Protein AF-0000000074164627 (afdb_homodimer)

Nearest PDB structures (foldseek):
  2pv7-assembly1_A  TM=5.989E-01  e=2.389E-08  Haemophilus influenzae
  2pv7-assembly1_B  TM=5.843E-01  e=8.761E-08  Haemophilus influenzae
  6kj9-assembly2_F  TM=6.033E-01  e=9.316E-01  Escherichia coli K-12
  6kj9-assembly2_C  TM=5.696E-01  e=7.666E-01  Escherichia coli K-12
  3gd5-assembly1_B  TM=4.611E-01  e=3.891E+00  Gloeobacter violaceus PCC 7421

Secondary structure (DSSP, 8-state):
------EEEE--SHHHHHHHHHHHHTT--EEEE-TTS-HHHHHHHHHT-SEEEE-S-HHHHHHHIIIIITTS-TT-EEEE--SS---TT-EEEEESS---SS-PPPHHHHHTPPEEE--TTS-HHHHSTT----EEE--GGGHHHHHHHHHIIIIIHHHHHHHHHHHHHHHH---HHHHHHHHHHHHHHHHH-TT---HHHHTT-HHHHHHHHHHTTTSTTHHHHHHHHHHHSSGGG-/------EEEE--SHHHHHHHHHHHHTT--EEEE-TTS-HHHHHHHHHT-SEEEE-S-HHHHHHHIIIIITTS-TT-EEEE--SS---TT-EEEEESS---SS-PPPHHHHHTPPEEE--TTS-HHHHSTT----EEE--GGGHHHHHHHHHIIIIIHHHHHHHHHHHHHHHH---HHHHHHHHHHHHHHHHH-TT---HHHHTT-HHHHHHHHHHTTTSTTHHHHHHHHHHHS-GGG-

pLDDT: mean 92.74, std 10.43, range [26.62, 98.75]

Solvent-accessible surface area (backbone atoms only — not comparable to full-atom values): 26265 Å² total; per-residue (Å²): 124,84,73,78,73,27,38,34,35,35,29,76,43,35,62,29,48,45,48,52,51,51,34,54,76,69,68,52,61,68,45,78,43,41,91,91,50,58,66,68,56,49,52,59,54,54,75,70,36,40,33,36,39,50,36,58,59,75,90,46,47,59,61,47,39,62,73,69,49,64,86,41,71,95,69,57,46,37,34,30,49,52,57,60,67,83,49,87,91,42,45,45,46,14,58,51,62,83,56,54,48,78,76,72,76,54,69,67,56,57,51,51,34,27,29,41,30,49,56,88,90,54,54,63,64,71,74,46,63,89,60,85,41,54,73,45,74,43,58,68,91,45,25,37,42,54,35,32,42,50,44,48,46,45,46,50,38,44,51,43,44,40,50,37,48,50,49,38,29,74,76,57,66,44,51,61,83,53,47,48,53,31,53,51,48,52,54,50,41,37,73,76,32,69,81,50,51,39,65,48,58,63,70,48,36,59,68,61,50,50,47,25,51,61,50,27,66,92,43,88,55,32,57,33,51,48,34,48,48,65,60,54,42,61,55,80,79,108,124,84,75,77,73,27,37,33,36,35,31,77,44,34,62,28,49,46,49,53,50,51,34,55,75,68,69,53,62,66,46,76,44,40,90,90,51,57,68,68,55,49,53,60,54,54,76,67,35,42,32,36,39,50,37,58,59,76,91,46,47,57,61,48,38,63,73,69,48,63,86,43,70,93,68,57,46,39,32,31,50,54,56,60,68,82,48,87,90,41,44,44,47,13,58,50,61,83,55,53,48,77,76,72,76,53,70,70,58,58,50,50,34,27,30,41,29,50,56,88,89,54,53,63,65,72,75,46,63,89,61,84,41,53,72,44,74,41,57,67,89,46,24,37,44,53,35,32,43,50,44,49,46,44,47,50,40,44,53,42,44,39,49,36,48,50,48,38,28,74,76,56,66,46,52,62,83,54,48,47,54,32,53,52,48,52,53,51,43,37,74,75,32,68,78,49,51,37,66,47,57,62,68,48,35,60,71,60,50,47,47,25,50,61,49,27,66,92,43,90,54,33,58,33,51,48,36,47,49,66,60,52,41,61,53,80,79,107

Foldseek 3Di:
DPPQAEEEEEDDFQVSLQVVVLCVVLVHHYYYDYPVDDLVVVVVSLVPHQEYEHEYDPVCRQVCCVPRPVPDDPRHAYEYQDLQDDHPPHWYWHWLDDRPHNPYDDNVVQQATEIETADPVDDPCSNDNPRNHHYYYDHNVCSNVVVVVSCCVPVVVVVVVVVVQVCCCPPPVDHPVNCVVVVVVVVVQCVVPVPDDDDCLVVLNVVVLVVVLVVCVVPPCSVVSVVVCVVRSPVVVD/DPDQAEEEEEDDFQVSLQVVVLCVVLVHHYHYDYPVDDLVVVVVSLVPGQEYEHEYDPVCRQVCCVPRPVPDDPRYAYEYQDLQDDHPPHWYWHWLDDRPHNPYDDNVVVQATEIETADPVDDPCRNDNPRNHHYYYDHNVCSNVVVVVSCCVPVVVVVVVVVVQVCCCPPPVDHPVNCVVVVVVVVVQCVVPVPDDDDCLVVLNVVVLVVVLVVCVVPPCSVVSVVVCVVRSPVVVD

Organism: Francisella tularensis subsp. tularensis (strain SCHU S4 / Schu 4) (NCBI:txid177416)

Sequence (476 aa):
MQQVPRYVIVGNGNVAAHMCYYFECLKLDFRQWSRNESLDQLDKLLDNATHVLVLIKDSEIQNFVDRHLTNKSKRLIIIHFSGLLDIKNAYSAHPLQSFPDKNLYSLDEYKSIAFVTCDRSIAFSELLPKLPNANFCIDKSQKAYYHAMCVLANNVSTLIWQKFYTEMQNRFGINQGYLIPFLETTFKNIKHNHHALSGPIARGDNLTLQKDLDALIGDDFYDVFRAIVNQFSNKEKRMQQVPRYVIVGNGNVAAHMCYYFECLKLDFRQWSRNESLDQLDKLLDNATHVLVLIKDSEIQNFVDRHLTNKSKRLIIIHFSGLLDIKNAYSAHPLQSFPDKNLYSLDEYKSIAFVTCDRSIAFSELLPKLPNANFCIDKSQKAYYHAMCVLANNVSTLIWQKFYTEMQNRFGINQGYLIPFLETTFKNIKHNHHALSGPIARGDNLTLQKDLDALIGDDFYDVFRAIVNQFSNKEKR

InterPro domains:
  IPR008927 6-phosphogluconate dehydrogenase-like, C-terminal domain superfamily [SSF48179] (143-232)
  IPR018931 Domain of unknown function DUF2520 [PF10728] (125-229)
  IPR036291 NAD(P)-binding domain superfamily [SSF51735] (7-121)
  IPR037108 TM1727-like, C-terminal domain superfamily [G3DSA:1.10.1040.20] (140-235)

Radius of gyration: 26.73 Å; Cα contacts (8 Å, |Δi|>4): 739; chains: 2; bounding box: 44×88×57 Å

Structure (mmCIF, N/CA/C/O backbone):
data_AF-0000000074164627-model_v1
#
loop_
_entity.id
_entity.type
_entity.pdbx_description
1 polymer 'DUF2520 domain-containing protein'
#
loop_
_atom_site.group_PDB
_atom_site.id
_atom_site.type_symbol
_atom_site.label_atom_id
_atom_site.label_alt_id
_atom_site.label_comp_id
_atom_site.label_asym_id
_atom_site.label_entity_id
_atom_site.label_seq_id
_atom_site.pdbx_PDB_ins_code
_atom_site.Cartn_x
_atom_site.Cartn_y
_atom_site.Cartn_z
_atom_site.occupancy
_atom_site.B_iso_or_equiv
_atom_site.auth_seq_id
_atom_site.auth_comp_id
_atom_site.auth_asym_id
_atom_site.auth_atom_id
_atom_site.pdbx_PDB_model_num
ATOM 1 N N . MET A 1 1 ? -5.309 -47.406 1.139 1 38.19 1 MET A N 1
ATOM 2 C CA . MET A 1 1 ? -4.18 -46.688 1.719 1 38.19 1 MET A CA 1
ATOM 3 C C . MET A 1 1 ? -3.926 -45.375 0.974 1 38.19 1 MET A C 1
ATOM 5 O O . MET A 1 1 ? -3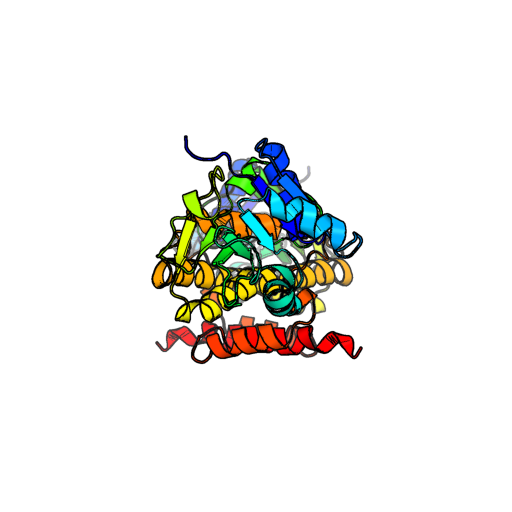.734 -45.375 -0.243 1 38.19 1 MET A O 1
ATOM 9 N N . GLN A 1 2 ? -4.434 -44.312 1.381 1 51.06 2 GLN A N 1
ATOM 10 C CA . GLN A 1 2 ? -4.309 -43.062 0.625 1 51.06 2 GLN A CA 1
ATOM 11 C C . GLN A 1 2 ? -2.85 -42.812 0.267 1 51.06 2 GLN A C 1
ATOM 13 O O . GLN A 1 2 ? -1.969 -42.875 1.126 1 51.06 2 GLN A O 1
ATOM 18 N N . GLN A 1 3 ? -2.436 -43.094 -0.941 1 64.44 3 GLN A N 1
ATOM 19 C CA . GLN A 1 3 ? -1.058 -43.031 -1.419 1 64.44 3 GLN A CA 1
ATOM 20 C C . GLN A 1 3 ? -0.383 -41.75 -0.961 1 64.44 3 GLN A C 1
ATOM 22 O O . GLN A 1 3 ? -1.007 -40.688 -0.948 1 64.44 3 GLN A O 1
ATOM 27 N N . VAL A 1 4 ? 0.666 -41.938 -0.202 1 81.75 4 VAL A N 1
ATOM 28 C CA . VAL A 1 4 ? 1.492 -40.812 0.244 1 81.75 4 VAL A CA 1
ATOM 29 C C . VAL A 1 4 ? 1.91 -39.969 -0.957 1 81.75 4 VAL A C 1
ATOM 31 O O . VAL A 1 4 ? 2.428 -40.5 -1.944 1 81.75 4 VAL A O 1
ATOM 34 N N . PRO A 1 5 ? 1.498 -38.719 -0.954 1 91.62 5 PRO A N 1
ATOM 35 C CA . PRO A 1 5 ? 1.891 -37.875 -2.08 1 91.62 5 PRO A CA 1
ATOM 36 C C . PRO A 1 5 ? 3.404 -37.75 -2.242 1 91.62 5 PRO A C 1
ATOM 38 O O . PRO A 1 5 ? 4.133 -37.688 -1.248 1 91.62 5 PRO A O 1
ATOM 41 N N . ARG A 1 6 ? 3.891 -37.906 -3.42 1 94.44 6 ARG A N 1
ATOM 42 C CA . ARG A 1 6 ? 5.281 -37.688 -3.799 1 94.44 6 ARG A CA 1
ATOM 43 C C . ARG A 1 6 ? 5.402 -36.531 -4.797 1 94.44 6 ARG A C 1
ATOM 45 O O . ARG A 1 6 ? 5.027 -36.688 -5.961 1 94.44 6 ARG A O 1
ATOM 52 N N . TYR A 1 7 ? 6.008 -35.438 -4.328 1 97.44 7 TYR A N 1
ATOM 53 C CA . TYR A 1 7 ? 6.035 -34.219 -5.117 1 97.44 7 TYR A CA 1
ATOM 54 C C . TYR A 1 7 ? 7.34 -34.094 -5.895 1 97.44 7 TYR A C 1
ATOM 56 O O . TYR A 1 7 ? 8.414 -34.438 -5.379 1 97.44 7 TYR A O 1
ATOM 64 N N . VAL A 1 8 ? 7.223 -33.688 -7.102 1 97.69 8 VAL A N 1
ATOM 65 C CA . VAL A 1 8 ? 8.367 -33.156 -7.848 1 97.69 8 VAL A CA 1
ATOM 66 C C . VAL A 1 8 ? 8.148 -31.688 -8.148 1 97.69 8 VAL A C 1
ATOM 68 O O . VAL A 1 8 ? 7.094 -31.297 -8.664 1 97.69 8 VAL A O 1
ATOM 71 N N . ILE A 1 9 ? 9.086 -30.875 -7.758 1 98.62 9 ILE A N 1
ATOM 72 C CA . ILE A 1 9 ? 9.039 -29.453 -8.039 1 98.62 9 ILE A CA 1
ATOM 73 C C . ILE A 1 9 ? 9.992 -29.125 -9.188 1 98.62 9 ILE A C 1
ATOM 75 O O . ILE A 1 9 ? 11.203 -29.344 -9.078 1 98.62 9 ILE A O 1
ATOM 79 N N . VAL A 1 10 ? 9.367 -28.656 -10.25 1 98.5 10 VAL A N 1
ATOM 80 C CA . VAL A 1 10 ? 10.148 -28.266 -11.422 1 98.5 10 VAL A CA 1
ATOM 81 C C . VAL A 1 10 ? 10.398 -26.75 -11.391 1 98.5 10 VAL A C 1
ATOM 83 O O . VAL A 1 10 ? 9.461 -25.953 -11.43 1 98.5 10 VAL A O 1
ATOM 86 N N . GLY A 1 11 ? 11.641 -26.344 -11.375 1 98.19 11 GLY A N 1
ATOM 87 C CA . GLY A 1 11 ? 12.008 -24.938 -11.352 1 98.19 11 GLY 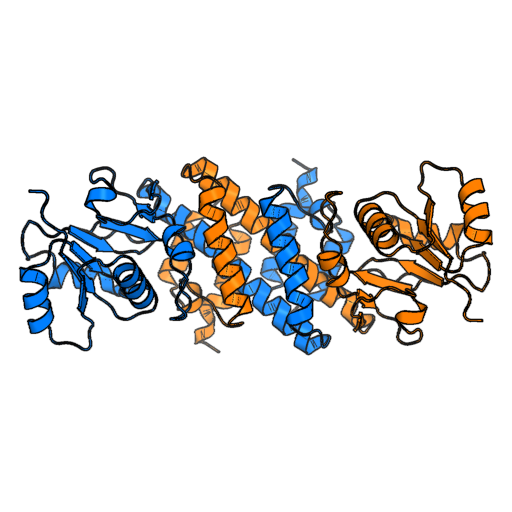A CA 1
ATOM 88 C C . GLY A 1 11 ? 12.93 -24.578 -10.195 1 98.19 11 GLY A C 1
ATOM 89 O O . GLY A 1 11 ? 12.945 -25.266 -9.172 1 98.19 11 GLY A O 1
ATOM 90 N N . ASN A 1 12 ? 13.68 -23.516 -10.312 1 97.38 12 ASN A N 1
ATOM 91 C CA . ASN A 1 12 ? 14.57 -23.031 -9.273 1 97.38 12 ASN A CA 1
ATOM 92 C C . ASN A 1 12 ? 14.445 -21.516 -9.086 1 97.38 12 ASN A C 1
ATOM 94 O O . ASN A 1 12 ? 15.375 -20.859 -8.594 1 97.38 12 ASN A O 1
ATOM 98 N N . GLY A 1 13 ? 13.352 -20.969 -9.547 1 96.25 13 GLY A N 1
ATOM 99 C CA . GLY A 1 13 ? 13.086 -19.547 -9.367 1 96.25 13 GLY A CA 1
ATOM 100 C C . GLY A 1 13 ? 12.602 -19.203 -7.969 1 96.25 13 GLY A C 1
ATOM 101 O O . GLY A 1 13 ? 12.703 -20.031 -7.051 1 96.25 13 GLY A O 1
ATOM 102 N N . ASN A 1 14 ? 12.117 -18.016 -7.828 1 96.12 14 ASN A N 1
ATOM 103 C CA . ASN A 1 14 ? 11.688 -17.531 -6.523 1 96.12 14 ASN A CA 1
ATOM 104 C C . ASN A 1 14 ? 10.562 -18.391 -5.945 1 96.12 14 ASN A C 1
ATOM 106 O O . ASN A 1 14 ? 10.648 -18.844 -4.801 1 96.12 14 ASN A O 1
ATOM 110 N N . VAL A 1 15 ? 9.562 -18.625 -6.773 1 97.81 15 VAL A N 1
ATOM 111 C CA . VAL A 1 15 ? 8.406 -19.375 -6.289 1 97.81 15 VAL A CA 1
ATOM 112 C C . VAL A 1 15 ? 8.844 -20.781 -5.895 1 97.81 15 VAL A C 1
ATOM 114 O O . VAL A 1 15 ? 8.43 -21.297 -4.852 1 97.81 15 VAL A O 1
ATOM 117 N N . ALA A 1 16 ? 9.641 -21.406 -6.727 1 98.44 16 ALA A N 1
ATOM 118 C CA . ALA A 1 16 ? 10.141 -22.75 -6.43 1 98.44 16 ALA A CA 1
ATOM 119 C C . ALA A 1 16 ? 10.906 -22.781 -5.113 1 98.44 16 ALA A C 1
ATOM 121 O O . ALA A 1 16 ? 10.742 -23.688 -4.305 1 98.44 16 ALA A O 1
ATOM 122 N N . ALA A 1 17 ? 11.742 -21.781 -4.883 1 98.38 17 ALA A N 1
ATOM 123 C CA . ALA A 1 17 ? 12.516 -21.688 -3.645 1 98.38 17 ALA A CA 1
ATOM 124 C C . ALA A 1 17 ? 11.594 -21.609 -2.43 1 98.38 17 ALA A C 1
ATOM 126 O O . ALA A 1 17 ? 11.812 -22.312 -1.438 1 98.38 17 ALA A O 1
ATOM 127 N N . HIS A 1 18 ? 10.609 -20.781 -2.531 1 98.5 18 HIS A N 1
ATOM 128 C CA . HIS A 1 18 ? 9.656 -20.625 -1.438 1 98.5 18 HIS A CA 1
ATOM 129 C C . HIS A 1 18 ? 8.875 -21.922 -1.199 1 98.5 18 HIS A C 1
ATOM 131 O O . HIS A 1 18 ? 8.664 -22.312 -0.051 1 98.5 18 HIS A O 1
ATOM 137 N N . MET A 1 19 ? 8.5 -22.562 -2.266 1 98.69 19 MET A N 1
ATOM 138 C CA . MET A 1 19 ? 7.707 -23.781 -2.121 1 98.69 19 MET A CA 1
ATOM 139 C C . MET A 1 19 ? 8.547 -24.906 -1.544 1 98.69 19 MET A C 1
ATOM 141 O O . MET A 1 19 ? 8.062 -25.688 -0.712 1 98.69 19 MET A O 1
ATOM 145 N N . CYS A 1 20 ? 9.758 -25.047 -2.008 1 98.69 20 CYS A N 1
ATOM 146 C CA . CYS A 1 20 ? 10.648 -26.047 -1.438 1 98.69 20 CYS A CA 1
ATOM 147 C C . CYS A 1 20 ? 10.789 -25.859 0.068 1 98.69 20 CYS A C 1
ATOM 149 O O . CYS A 1 20 ? 10.664 -26.812 0.833 1 98.69 20 CYS A O 1
ATOM 151 N N . TYR A 1 21 ? 11.031 -24.641 0.478 1 98.75 21 TYR A N 1
ATOM 152 C CA . TYR A 1 21 ? 11.211 -24.359 1.898 1 98.75 21 TYR A CA 1
ATOM 153 C C . TYR A 1 21 ? 9.922 -24.641 2.672 1 98.75 21 TYR A C 1
ATOM 155 O O . TYR A 1 21 ? 9.961 -25.203 3.768 1 98.75 21 TYR A O 1
ATOM 163 N N . TYR A 1 22 ? 8.82 -24.203 2.109 1 98.75 22 TYR A N 1
ATOM 164 C CA . TYR A 1 22 ? 7.527 -24.453 2.738 1 98.75 22 TYR A CA 1
ATOM 165 C C . TYR A 1 22 ? 7.297 -25.938 2.936 1 98.75 22 TYR A C 1
ATOM 167 O O . TYR A 1 22 ? 6.887 -26.375 4.016 1 98.75 22 TYR A O 1
ATOM 175 N N . PHE A 1 23 ? 7.609 -26.781 1.917 1 98.56 23 PHE A N 1
ATOM 176 C CA . PHE A 1 23 ? 7.441 -28.219 1.987 1 98.56 23 PHE A CA 1
ATOM 177 C C . PHE A 1 23 ? 8.375 -28.828 3.027 1 98.56 23 PHE A C 1
ATOM 179 O O . PHE A 1 23 ? 8 -29.75 3.748 1 98.56 23 PHE A O 1
ATOM 186 N N . GLU A 1 24 ? 9.586 -28.297 3.084 1 98.38 24 GLU A N 1
ATOM 187 C CA . GLU A 1 24 ? 10.516 -28.734 4.121 1 98.38 24 GLU A CA 1
ATOM 188 C C . GLU A 1 24 ? 9.945 -28.484 5.516 1 98.38 24 GLU A C 1
ATOM 190 O O . GLU A 1 24 ? 10 -29.375 6.375 1 98.38 24 GLU A O 1
ATOM 195 N N . CYS A 1 25 ? 9.414 -27.281 5.691 1 98.38 25 CYS A N 1
ATOM 196 C CA . CYS A 1 25 ? 8.836 -26.922 6.98 1 98.38 25 CYS A CA 1
ATOM 197 C C . CYS A 1 25 ? 7.691 -27.859 7.344 1 98.38 25 CYS A C 1
ATOM 199 O O . CYS A 1 25 ? 7.484 -28.172 8.516 1 98.38 25 CYS A O 1
ATOM 201 N N . LEU A 1 26 ? 6.965 -28.281 6.344 1 97.75 26 LEU A N 1
ATOM 202 C CA . LEU A 1 26 ? 5.812 -29.156 6.57 1 97.75 26 LEU A CA 1
ATOM 203 C C . LEU A 1 26 ? 6.234 -30.625 6.605 1 97.75 26 LEU A C 1
ATOM 205 O O . LEU A 1 26 ? 5.402 -31.5 6.805 1 97.75 26 LEU A O 1
ATOM 209 N N . LYS A 1 27 ? 7.473 -30.906 6.355 1 96.88 27 LYS A N 1
ATOM 210 C CA . LYS A 1 27 ? 8.031 -32.25 6.332 1 96.88 27 LYS A CA 1
ATOM 211 C C . LYS A 1 27 ? 7.359 -33.125 5.262 1 96.88 27 LYS A C 1
ATOM 213 O O . LYS A 1 27 ? 7.031 -34.281 5.508 1 96.88 27 LYS A O 1
ATOM 218 N N . LEU A 1 28 ? 7.121 -32.531 4.141 1 96.94 28 LEU A N 1
ATOM 219 C CA . LEU A 1 28 ? 6.582 -33.25 2.99 1 96.94 28 LEU A CA 1
ATOM 220 C C . LEU A 1 28 ? 7.707 -33.812 2.146 1 96.94 28 LEU A C 1
ATOM 222 O O . LEU A 1 28 ? 8.797 -33.25 2.059 1 96.94 28 LEU A O 1
ATOM 226 N N . ASP A 1 29 ? 7.426 -34.938 1.575 1 94.5 29 ASP A N 1
ATOM 227 C CA . ASP A 1 29 ? 8.383 -35.562 0.671 1 94.5 29 ASP A CA 1
ATOM 228 C C . ASP A 1 29 ? 8.344 -34.938 -0.711 1 94.5 29 ASP A C 1
ATOM 230 O O . ASP A 1 29 ? 7.289 -34.875 -1.354 1 94.5 29 ASP A O 1
ATOM 234 N N . PHE A 1 30 ? 9.477 -34.375 -1.123 1 97.81 30 PHE A N 1
ATOM 235 C CA . PHE A 1 30 ? 9.547 -33.781 -2.453 1 97.81 30 PHE A CA 1
ATOM 236 C C . PHE A 1 30 ? 10.977 -33.844 -2.994 1 97.81 30 PHE A C 1
ATOM 238 O O . PHE A 1 30 ? 11.93 -34 -2.232 1 97.81 30 PHE A O 1
ATOM 245 N N . ARG A 1 31 ? 11.031 -33.781 -4.305 1 97.94 31 ARG A N 1
ATOM 246 C CA . ARG A 1 31 ? 12.289 -33.594 -5.023 1 97.94 31 ARG A CA 1
ATOM 247 C C . ARG A 1 31 ? 12.211 -32.406 -5.98 1 97.94 31 ARG A C 1
ATOM 249 O O . ARG A 1 31 ? 11.148 -32.125 -6.531 1 97.94 31 ARG A O 1
ATOM 256 N N . GLN A 1 32 ? 13.328 -31.812 -6.129 1 98.25 32 GLN A N 1
ATOM 257 C CA . GLN A 1 32 ? 13.375 -30.672 -7.023 1 98.25 32 GLN A CA 1
ATOM 258 C C . GLN A 1 32 ? 14.188 -30.984 -8.273 1 98.25 32 GLN A C 1
ATOM 260 O O . GLN A 1 32 ? 15.211 -31.656 -8.195 1 98.25 32 GLN A O 1
ATOM 265 N N . TRP A 1 33 ? 13.688 -30.469 -9.406 1 98.12 33 TRP A N 1
ATOM 266 C CA . TRP A 1 33 ? 14.398 -30.531 -10.672 1 98.12 33 TRP A CA 1
ATOM 267 C C . TRP A 1 33 ? 14.422 -29.156 -11.336 1 98.12 33 TRP A C 1
ATOM 269 O O . TRP A 1 33 ? 13.445 -28.406 -11.266 1 98.12 33 TRP A O 1
ATOM 279 N N . SER A 1 34 ? 15.523 -28.797 -11.922 1 97.38 34 SER A N 1
ATOM 280 C CA . SER A 1 34 ? 15.617 -27.578 -12.727 1 97.38 34 SER A CA 1
ATOM 281 C C . SER A 1 34 ? 16.344 -27.844 -14.039 1 97.38 34 SER A C 1
ATOM 283 O O . SER A 1 34 ? 16.875 -28.922 -14.258 1 97.38 34 SER A O 1
ATOM 285 N N . ARG A 1 35 ? 16.344 -26.797 -14.852 1 93.19 35 ARG A N 1
ATOM 286 C CA . ARG A 1 35 ? 16.922 -26.922 -16.188 1 93.19 35 ARG A CA 1
ATOM 287 C C . ARG A 1 35 ? 18.422 -27.172 -16.125 1 93.19 35 ARG A C 1
ATOM 289 O O . ARG A 1 35 ? 19.031 -27.562 -17.125 1 93.19 35 ARG A O 1
ATOM 296 N N . ASN A 1 36 ? 18.953 -27 -14.93 1 93.69 36 ASN A N 1
ATOM 297 C CA . ASN A 1 36 ? 20.375 -27.25 -14.75 1 93.69 36 ASN A CA 1
ATOM 298 C C . ASN A 1 36 ? 20.656 -28.75 -14.594 1 93.69 36 ASN A C 1
ATOM 300 O O . ASN A 1 36 ? 21.812 -29.172 -14.609 1 93.69 36 ASN A O 1
ATOM 304 N N . GLU A 1 37 ? 19.688 -29.578 -14.477 1 94.5 37 GLU A N 1
ATOM 305 C CA . GLU A 1 37 ? 19.812 -31.031 -14.336 1 94.5 37 GLU A CA 1
ATOM 306 C C . GLU A 1 37 ? 19.406 -31.75 -15.617 1 94.5 37 GLU A C 1
ATOM 308 O O . GLU A 1 37 ? 18.75 -31.172 -16.469 1 94.5 37 GLU A O 1
ATOM 313 N N . SER A 1 38 ? 19.812 -33 -15.727 1 93.94 38 SER A N 1
ATOM 314 C CA . SER A 1 38 ? 19.547 -33.75 -16.953 1 93.94 38 SER A CA 1
ATOM 315 C C . SER A 1 38 ? 18.078 -34.156 -17.031 1 93.94 38 SER A C 1
ATOM 317 O O . SER A 1 38 ? 17.422 -34.344 -16 1 93.94 38 SER A O 1
ATOM 319 N N . LEU A 1 39 ? 17.688 -34.375 -18.234 1 94.06 39 LEU A N 1
ATOM 320 C CA . LEU A 1 39 ? 16.328 -34.844 -18.453 1 94.06 39 LEU A CA 1
ATOM 321 C C . LEU A 1 39 ? 16.156 -36.25 -17.969 1 94.06 39 LEU A C 1
ATOM 323 O O . LEU A 1 39 ? 15.062 -36.656 -17.547 1 94.06 39 LEU A O 1
ATOM 327 N N . ASP A 1 40 ? 17.219 -36.969 -18.016 1 94.69 40 ASP A N 1
ATOM 328 C CA . ASP A 1 40 ? 17.172 -38.344 -17.484 1 94.69 40 ASP A CA 1
ATOM 329 C C . ASP A 1 40 ? 16.812 -38.344 -16 1 94.69 40 ASP A C 1
ATOM 331 O O . ASP A 1 40 ? 16.047 -39.188 -15.539 1 94.69 40 ASP A O 1
ATOM 335 N N . GLN A 1 41 ? 17.328 -37.438 -15.352 1 95.81 41 GLN A N 1
ATOM 336 C CA . GLN A 1 41 ? 17.016 -37.281 -13.93 1 95.81 41 GLN A CA 1
ATOM 337 C C . GLN A 1 41 ? 15.547 -36.906 -13.727 1 95.81 41 GLN A C 1
ATOM 339 O O . GLN A 1 41 ? 14.906 -37.406 -12.789 1 95.81 41 GLN A O 1
ATOM 344 N N . LEU A 1 42 ? 15.102 -36.031 -14.562 1 95.62 42 LEU A N 1
ATOM 345 C CA . LEU A 1 42 ? 13.688 -35.656 -14.492 1 95.62 42 LEU A CA 1
ATOM 346 C C . LEU A 1 42 ? 12.805 -36.906 -14.656 1 95.62 42 LEU A C 1
ATOM 348 O O . LEU A 1 42 ? 11.875 -37.125 -13.875 1 95.62 42 LEU A O 1
ATOM 352 N N . ASP A 1 43 ? 13.125 -37.719 -15.641 1 93.25 43 ASP A N 1
ATOM 353 C CA . ASP A 1 43 ? 12.352 -38.938 -15.922 1 93.25 43 ASP A CA 1
ATOM 354 C C . ASP A 1 43 ? 12.328 -39.875 -14.719 1 93.25 43 ASP A C 1
ATOM 356 O O . ASP A 1 43 ? 11.281 -40.438 -14.375 1 93.25 43 ASP A O 1
ATOM 360 N N . LYS A 1 44 ? 13.445 -40.031 -14.141 1 93.69 44 LYS A N 1
ATOM 361 C CA . LYS A 1 44 ? 13.547 -40.875 -12.961 1 93.69 44 LYS A CA 1
ATOM 362 C C . LYS A 1 44 ? 12.672 -40.344 -11.828 1 93.69 44 LYS A C 1
ATOM 364 O O . LYS A 1 44 ? 12.016 -41.156 -11.141 1 93.69 44 LYS A O 1
ATOM 369 N N . LEU A 1 45 ? 12.688 -39.062 -11.625 1 94.38 45 LEU A N 1
ATOM 370 C CA . LEU A 1 45 ? 11.883 -38.469 -10.57 1 94.38 45 LEU A CA 1
ATOM 371 C C . LEU A 1 45 ? 10.398 -38.625 -10.852 1 94.38 45 LEU A C 1
ATOM 373 O O . LEU A 1 45 ? 9.609 -38.906 -9.945 1 94.38 45 LEU A O 1
ATOM 377 N N . LEU A 1 46 ? 10.039 -38.5 -12.086 1 93.5 46 LEU A N 1
ATOM 378 C CA . LEU A 1 46 ? 8.641 -38.531 -12.492 1 93.5 46 LEU A CA 1
ATOM 379 C C . LEU A 1 46 ? 8.078 -39.969 -12.359 1 93.5 46 LEU A C 1
ATOM 381 O O . LEU A 1 46 ? 6.879 -40.125 -12.125 1 93.5 46 LEU A O 1
ATOM 385 N N . ASP A 1 47 ? 8.898 -40.969 -12.453 1 89.88 47 ASP A N 1
ATOM 386 C CA . ASP A 1 47 ? 8.477 -42.344 -12.383 1 89.88 47 ASP A CA 1
ATOM 387 C C . ASP A 1 47 ? 7.848 -42.656 -11.023 1 89.88 47 ASP A C 1
ATOM 389 O O . ASP A 1 47 ? 6.973 -43.531 -10.93 1 89.88 47 ASP A O 1
ATOM 393 N N . ASN A 1 48 ? 8.203 -41.969 -10.047 1 88.06 48 ASN A N 1
ATOM 394 C CA . ASN A 1 48 ? 7.727 -42.25 -8.695 1 88.06 48 ASN A CA 1
ATOM 395 C C . ASN A 1 48 ? 6.855 -41.125 -8.156 1 88.06 48 ASN A C 1
ATOM 397 O O . ASN A 1 48 ? 6.438 -41.156 -7 1 88.06 48 ASN A O 1
ATOM 401 N N . ALA A 1 49 ? 6.598 -40.188 -9.016 1 93.38 49 ALA A N 1
ATOM 402 C CA . ALA A 1 49 ? 5.895 -39 -8.547 1 93.38 49 ALA A CA 1
ATOM 403 C C . ALA A 1 49 ? 4.383 -39.156 -8.68 1 93.38 49 ALA A C 1
ATOM 405 O O . ALA A 1 49 ? 3.906 -39.875 -9.562 1 93.38 49 ALA A O 1
ATOM 406 N N . THR A 1 50 ? 3.66 -38.594 -7.746 1 94.06 50 THR A N 1
ATOM 407 C CA . THR A 1 50 ? 2.209 -38.469 -7.855 1 94.06 50 THR A CA 1
ATOM 408 C C . THR A 1 50 ? 1.797 -37.062 -8.281 1 94.06 50 THR A C 1
ATOM 410 O O . THR A 1 50 ? 0.772 -36.906 -8.938 1 94.06 50 THR A O 1
ATOM 413 N N . HIS A 1 51 ? 2.561 -36.094 -7.891 1 96.56 51 HIS A N 1
ATOM 414 C CA . HIS A 1 51 ? 2.285 -34.688 -8.148 1 96.56 51 HIS A CA 1
ATOM 415 C C . HIS A 1 51 ? 3.518 -34 -8.695 1 96.56 51 HIS A C 1
ATOM 417 O O . HIS A 1 51 ? 4.633 -34.219 -8.227 1 96.56 51 HIS A O 1
ATOM 423 N N . VAL A 1 52 ? 3.303 -33.156 -9.695 1 97.38 52 VAL A N 1
ATOM 424 C CA . VAL A 1 52 ? 4.379 -32.344 -10.242 1 97.38 52 VAL A CA 1
ATOM 425 C C . VAL A 1 52 ? 3.969 -30.875 -10.211 1 97.38 52 VAL A C 1
ATOM 427 O O . VAL A 1 52 ? 2.928 -30.5 -10.758 1 97.38 52 VAL A O 1
ATOM 430 N N . LEU A 1 53 ? 4.738 -30.047 -9.516 1 98.56 53 LEU A N 1
ATOM 431 C CA . LEU A 1 53 ? 4.574 -28.594 -9.539 1 98.56 53 LEU A CA 1
ATOM 432 C C . LEU A 1 53 ? 5.508 -27.969 -10.57 1 98.56 53 LEU A C 1
ATOM 434 O O . LEU A 1 53 ? 6.73 -28.031 -10.43 1 98.56 53 LEU A O 1
ATOM 438 N N . VAL A 1 54 ? 4.918 -27.406 -11.578 1 98.44 54 VAL A N 1
ATOM 439 C CA . VAL A 1 54 ? 5.699 -26.734 -12.617 1 98.44 54 VAL A CA 1
ATOM 440 C C . VAL A 1 54 ? 5.82 -25.25 -12.289 1 98.44 54 VAL A C 1
ATOM 442 O O . VAL A 1 54 ? 4.922 -24.469 -12.602 1 98.44 54 VAL A O 1
ATOM 445 N N . LEU A 1 55 ? 6.926 -24.906 -11.688 1 98.31 55 LEU A N 1
ATOM 446 C CA . LEU A 1 55 ? 7.145 -23.562 -11.164 1 98.31 55 LEU A CA 1
ATOM 447 C C . LEU A 1 55 ? 8.273 -22.875 -11.914 1 98.31 55 LEU A C 1
ATOM 449 O O . LEU A 1 55 ? 9.266 -22.469 -11.312 1 98.31 55 LEU A O 1
ATOM 453 N N . ILE A 1 56 ? 8.094 -22.766 -13.227 1 97.25 56 ILE A N 1
ATOM 454 C CA . ILE A 1 56 ? 9.023 -22.078 -14.109 1 97.25 56 ILE A CA 1
ATOM 455 C C . ILE A 1 56 ? 8.359 -20.844 -14.711 1 97.25 56 ILE A C 1
ATOM 457 O O . ILE A 1 56 ? 7.254 -20.469 -14.32 1 97.25 56 ILE A O 1
ATOM 461 N N . LYS A 1 57 ? 9.055 -20.188 -15.594 1 93.25 57 LYS A N 1
ATOM 462 C CA . LYS A 1 57 ? 8.5 -19 -16.219 1 93.25 57 LYS A CA 1
ATOM 463 C C . LYS A 1 57 ? 7.176 -19.312 -16.922 1 93.25 57 LYS A C 1
ATOM 465 O O . LYS A 1 57 ? 7.051 -20.344 -17.594 1 93.25 57 LYS A O 1
ATOM 470 N N . ASP A 1 58 ? 6.289 -18.422 -16.781 1 93.31 58 ASP A N 1
ATOM 471 C CA . ASP A 1 58 ? 4.953 -18.609 -17.344 1 93.31 58 ASP A CA 1
ATOM 472 C C . ASP A 1 58 ? 5.02 -18.953 -18.828 1 93.31 58 ASP A C 1
ATOM 474 O O . ASP A 1 58 ? 4.289 -19.828 -19.297 1 93.31 58 ASP A O 1
ATOM 478 N N . SER A 1 59 ? 5.918 -18.312 -19.562 1 91.75 59 SER A N 1
ATOM 479 C CA . SER A 1 59 ? 6.004 -18.484 -21 1 91.75 59 SER A CA 1
ATOM 480 C C . SER A 1 59 ? 6.492 -19.891 -21.359 1 91.75 59 SER A C 1
ATOM 482 O O . SER A 1 59 ? 6.355 -20.328 -22.5 1 91.75 59 SER A O 1
ATOM 484 N N . GLU A 1 60 ? 7.008 -20.609 -20.375 1 95.06 60 GLU A N 1
ATOM 485 C CA . GLU A 1 60 ? 7.625 -21.906 -20.656 1 95.06 60 GLU A CA 1
ATOM 486 C C . GLU A 1 60 ? 6.75 -23.062 -20.172 1 95.06 60 GLU A C 1
ATOM 488 O O . GLU A 1 60 ? 7.004 -24.219 -20.5 1 95.06 60 GLU A O 1
ATOM 493 N N . ILE A 1 61 ? 5.715 -22.828 -19.453 1 97 61 ILE A N 1
ATOM 494 C CA . ILE A 1 61 ? 4.949 -23.859 -18.766 1 97 61 ILE A CA 1
ATOM 495 C C . ILE A 1 61 ? 4.273 -24.781 -19.781 1 97 61 ILE A C 1
ATOM 497 O O . ILE A 1 61 ? 4.414 -26 -19.703 1 97 61 ILE A O 1
ATOM 501 N N . GLN A 1 62 ? 3.564 -24.188 -20.781 1 96.38 62 GLN A N 1
ATOM 502 C CA . GLN A 1 62 ? 2.832 -25 -21.734 1 96.38 62 GLN A CA 1
ATOM 503 C C . GLN A 1 62 ? 3.775 -25.938 -22.5 1 96.38 62 GLN A C 1
ATOM 505 O O . GLN A 1 62 ? 3.52 -27.141 -22.594 1 96.38 62 GLN A O 1
ATOM 510 N N . ASN A 1 63 ? 4.82 -25.375 -22.984 1 96.5 63 ASN A N 1
ATOM 511 C CA . ASN A 1 63 ? 5.789 -26.156 -23.734 1 96.5 63 ASN A CA 1
ATOM 512 C C . ASN A 1 63 ? 6.379 -27.281 -22.875 1 96.5 63 ASN A C 1
ATOM 514 O O . ASN A 1 63 ? 6.523 -28.406 -23.344 1 96.5 63 ASN A O 1
ATOM 518 N N . PHE A 1 64 ? 6.719 -26.969 -21.656 1 96.94 64 PHE A N 1
ATOM 519 C CA . PHE A 1 64 ? 7.312 -27.953 -20.766 1 96.94 64 PHE A CA 1
ATOM 520 C C . PHE A 1 64 ? 6.34 -29.094 -20.484 1 96.94 64 PHE A C 1
ATOM 522 O O . PHE A 1 64 ? 6.711 -30.266 -20.562 1 96.94 64 PHE A O 1
ATOM 529 N N . VAL A 1 65 ? 5.117 -28.766 -20.203 1 96.38 65 VAL A N 1
ATOM 530 C CA . VAL A 1 65 ? 4.094 -29.766 -19.906 1 96.38 65 VAL A CA 1
ATOM 531 C C . VAL A 1 65 ? 3.873 -30.656 -21.141 1 96.38 65 VAL A C 1
ATOM 533 O O . VAL A 1 65 ? 3.863 -31.891 -21.016 1 96.38 65 VAL A O 1
ATOM 536 N N . ASP A 1 66 ? 3.756 -30.078 -22.297 1 95 66 ASP A N 1
ATOM 537 C CA . ASP A 1 66 ? 3.502 -30.812 -23.531 1 95 66 ASP A CA 1
ATOM 538 C C . ASP A 1 66 ? 4.648 -31.766 -23.844 1 95 66 ASP A C 1
ATOM 540 O O . ASP A 1 66 ? 4.418 -32.906 -24.234 1 95 66 ASP A O 1
ATOM 544 N N . ARG A 1 67 ? 5.789 -31.375 -23.578 1 94.06 67 ARG A N 1
ATOM 545 C CA . ARG A 1 67 ? 6.969 -32.125 -24.031 1 94.06 67 ARG A CA 1
ATOM 546 C C . ARG A 1 67 ? 7.355 -33.188 -23.016 1 94.06 67 ARG A C 1
ATOM 548 O O . ARG A 1 67 ? 7.801 -34.281 -23.391 1 94.06 67 ARG A O 1
ATOM 555 N N . HIS A 1 68 ? 7.121 -32.844 -21.734 1 94.06 68 HIS A N 1
ATOM 556 C CA . HIS A 1 68 ? 7.805 -33.719 -20.766 1 94.06 68 HIS A CA 1
ATOM 557 C C . HIS A 1 68 ? 6.809 -34.406 -19.844 1 94.06 68 HIS A C 1
ATOM 559 O O . HIS A 1 68 ? 7.152 -35.375 -19.172 1 94.06 68 HIS A O 1
ATOM 565 N N . LEU A 1 69 ? 5.586 -33.906 -19.812 1 93.62 69 LEU A N 1
ATOM 566 C CA . LEU A 1 69 ? 4.727 -34.438 -18.75 1 93.62 69 LEU A CA 1
ATOM 567 C C . LEU A 1 69 ? 3.494 -35.125 -19.344 1 93.62 69 LEU A C 1
ATOM 569 O O . LEU A 1 69 ? 2.916 -36 -18.719 1 93.62 69 LEU A O 1
ATOM 573 N N . THR A 1 70 ? 2.951 -34.656 -20.453 1 84.62 70 THR A N 1
ATOM 574 C CA . THR A 1 70 ? 1.688 -35.156 -21 1 84.62 70 THR A CA 1
ATOM 575 C C . THR A 1 70 ? 1.775 -36.625 -21.359 1 84.62 70 THR A C 1
ATOM 577 O O . THR A 1 70 ? 0.815 -37.375 -21.156 1 84.62 70 THR A O 1
ATOM 580 N N . ASN A 1 71 ? 2.857 -37.094 -21.906 1 77.5 71 ASN A N 1
ATOM 581 C CA . ASN A 1 71 ? 2.939 -38.5 -22.344 1 77.5 71 ASN A CA 1
ATOM 582 C C . ASN A 1 71 ? 3.318 -39.406 -21.203 1 77.5 71 ASN A C 1
ATOM 584 O O . ASN A 1 71 ? 3.482 -40.625 -21.391 1 77.5 71 ASN A O 1
ATOM 588 N N . LYS A 1 72 ? 3.434 -38.781 -20.188 1 72.06 72 LYS A N 1
ATOM 589 C CA . LYS A 1 72 ? 3.814 -39.625 -19.062 1 72.06 72 LYS A CA 1
ATOM 590 C C . LYS A 1 72 ? 2.59 -40.281 -18.422 1 72.06 72 LYS A C 1
ATOM 592 O O . LYS A 1 72 ? 1.457 -40.031 -18.844 1 72.06 72 LYS A O 1
ATOM 597 N N . SER A 1 73 ? 2.803 -40.938 -17.219 1 60.47 73 SER A N 1
ATOM 598 C CA . SER A 1 73 ? 1.848 -41.812 -16.578 1 60.47 73 SER A CA 1
ATOM 599 C C . SER A 1 73 ? 0.503 -41.125 -16.359 1 60.47 73 SER A C 1
ATOM 601 O O . SER A 1 73 ? 0.45 -39.906 -16.125 1 60.47 73 SER A O 1
ATOM 603 N N . LYS A 1 74 ? -0.517 -41.781 -16.766 1 63.06 74 LYS A N 1
ATOM 604 C CA . LYS A 1 74 ? -1.928 -41.406 -16.703 1 63.06 74 LYS A CA 1
ATOM 605 C C . LYS A 1 74 ? -2.324 -40.969 -15.305 1 63.06 74 LYS A C 1
ATOM 607 O O . LYS A 1 74 ? -3.424 -40.438 -15.102 1 63.06 74 LYS A O 1
ATOM 612 N N . ARG A 1 75 ? -1.314 -40.875 -14.414 1 81.25 75 ARG A N 1
ATOM 613 C CA . ARG A 1 75 ? -1.785 -40.688 -13.039 1 81.25 75 ARG A CA 1
ATOM 614 C C . ARG A 1 75 ? -1.161 -39.438 -12.414 1 81.25 75 ARG A C 1
ATOM 616 O O . ARG A 1 75 ? -1.479 -39.094 -11.281 1 81.25 75 ARG A O 1
ATOM 623 N N . LEU A 1 76 ? -0.417 -38.719 -13.234 1 91.06 76 LEU A N 1
ATOM 624 C CA . LEU A 1 76 ? 0.291 -37.594 -12.648 1 91.06 76 LEU A CA 1
ATOM 625 C C . LEU A 1 76 ? -0.619 -36.375 -12.555 1 91.06 76 LEU A C 1
ATOM 627 O O . LEU A 1 76 ? -1.33 -36.062 -13.508 1 91.06 76 LEU A O 1
ATOM 631 N N . ILE A 1 77 ? -0.75 -35.844 -11.398 1 95.19 77 ILE A N 1
ATOM 632 C CA . ILE A 1 77 ? -1.409 -34.531 -11.242 1 95.19 77 ILE A CA 1
ATOM 633 C C . ILE A 1 77 ? -0.405 -33.406 -11.477 1 95.19 77 ILE A C 1
ATOM 635 O O . ILE A 1 77 ? 0.545 -33.25 -10.703 1 95.19 77 ILE A O 1
ATOM 639 N N . ILE A 1 78 ? -0.582 -32.719 -12.586 1 97.06 78 ILE A N 1
ATOM 640 C CA . ILE A 1 78 ? 0.313 -31.625 -12.977 1 97.06 78 ILE A CA 1
ATOM 641 C C . ILE A 1 78 ? -0.291 -30.297 -12.562 1 97.06 78 ILE A C 1
ATOM 643 O O . ILE A 1 78 ? -1.436 -29.984 -12.906 1 97.06 78 ILE A O 1
ATOM 647 N N . ILE A 1 79 ? 0.517 -29.484 -11.758 1 98.06 79 ILE A N 1
ATOM 648 C CA . ILE A 1 79 ? 0.012 -28.234 -11.211 1 98.06 79 ILE A CA 1
ATOM 649 C C . ILE A 1 79 ? 0.965 -27.094 -11.562 1 98.06 79 ILE A C 1
ATOM 651 O O . ILE A 1 79 ? 2.186 -27.25 -11.508 1 98.06 79 ILE A O 1
ATOM 655 N N . HIS A 1 80 ? 0.461 -25.984 -12 1 98.25 80 HIS A N 1
ATOM 656 C CA . HIS A 1 80 ? 1.239 -24.766 -12.109 1 98.25 80 HIS A CA 1
ATOM 657 C C . HIS A 1 80 ? 0.651 -23.656 -11.227 1 98.25 80 HIS A C 1
ATOM 659 O O . HIS A 1 80 ? -0.5 -23.75 -10.797 1 98.25 80 HIS A O 1
ATOM 665 N N . PHE A 1 81 ? 1.453 -22.625 -10.953 1 98.19 81 PHE A N 1
ATOM 666 C CA . PHE A 1 81 ? 1.053 -21.609 -9.977 1 98.19 81 PHE A CA 1
ATOM 667 C C . PHE A 1 81 ? 0.81 -20.266 -10.664 1 98.19 81 PHE A C 1
ATOM 669 O O . PHE A 1 81 ? 0.707 -19.234 -10 1 98.19 81 PHE A O 1
ATOM 676 N N . SER A 1 82 ? 0.691 -20.281 -12.031 1 96.25 82 SER A N 1
ATOM 677 C CA . SER A 1 82 ? 0.384 -19.047 -12.727 1 96.25 82 SER A CA 1
ATOM 678 C C . SER A 1 82 ? -1.025 -18.562 -12.398 1 96.25 82 SER A C 1
ATOM 680 O O . SER A 1 82 ? -1.977 -19.344 -12.422 1 96.25 82 SER A O 1
ATOM 682 N N . GLY A 1 83 ? -1.128 -17.328 -12.117 1 94.81 83 GLY A N 1
ATOM 683 C CA . GLY A 1 83 ? -2.424 -16.75 -11.812 1 94.81 83 GLY A CA 1
ATOM 684 C C . GLY A 1 83 ? -3.221 -16.375 -13.047 1 94.81 83 GLY A C 1
ATOM 685 O O . GLY A 1 83 ? -4.422 -16.109 -12.961 1 94.81 83 GLY A O 1
ATOM 686 N N . LEU A 1 84 ? -2.666 -16.484 -14.188 1 94.75 84 LEU A N 1
ATOM 687 C CA . LEU A 1 84 ? -3.295 -15.969 -15.398 1 94.75 84 LEU A CA 1
ATOM 688 C C . LEU A 1 84 ? -3.514 -17.078 -16.422 1 94.75 84 LEU A C 1
ATOM 690 O O . LEU A 1 84 ? -4.574 -17.156 -17.047 1 94.75 84 LEU A O 1
ATOM 694 N N . LEU A 1 85 ? -2.586 -18.047 -16.531 1 93.62 85 LEU A N 1
ATOM 695 C CA . LEU A 1 85 ? -2.541 -19 -17.625 1 93.62 85 LEU A CA 1
ATOM 696 C C . LEU A 1 85 ? -3.541 -20.125 -17.422 1 93.62 85 LEU A C 1
ATOM 698 O O . LEU A 1 85 ? -3.83 -20.5 -16.281 1 93.62 85 LEU A O 1
ATOM 702 N N . ASP A 1 86 ? -4.043 -20.484 -18.469 1 93.69 86 ASP A N 1
ATOM 703 C CA . ASP A 1 86 ? -4.75 -21.75 -18.578 1 93.69 86 ASP A CA 1
ATOM 704 C C . ASP A 1 86 ? -3.939 -22.766 -19.391 1 93.69 86 ASP A C 1
ATOM 706 O O . ASP A 1 86 ? -3.814 -22.641 -20.609 1 93.69 86 ASP A O 1
ATOM 710 N N . ILE A 1 87 ? -3.445 -23.766 -18.703 1 94.56 87 ILE A N 1
ATOM 711 C CA . ILE A 1 87 ? -2.541 -24.734 -19.312 1 94.56 87 ILE A CA 1
ATOM 712 C C . ILE A 1 87 ? -3.273 -26.047 -19.547 1 94.56 87 ILE A C 1
ATOM 714 O O . ILE A 1 87 ? -3.885 -26.594 -18.625 1 94.56 87 ILE A O 1
ATOM 718 N N . LYS A 1 88 ? -3.219 -26.5 -20.844 1 92.81 88 LYS A N 1
ATOM 719 C CA . LYS A 1 88 ? -3.809 -27.797 -21.141 1 92.81 88 LYS A CA 1
ATOM 720 C C . LYS A 1 88 ? -3.104 -28.922 -20.391 1 92.81 88 LYS A C 1
ATOM 722 O O . LYS A 1 88 ? -1.874 -28.938 -20.297 1 92.81 88 LYS A O 1
ATOM 727 N N . ASN A 1 89 ? -3.871 -29.812 -19.75 1 92.69 89 ASN A N 1
ATOM 728 C CA . ASN A 1 89 ? -3.389 -31 -19.062 1 92.69 89 ASN A CA 1
ATOM 729 C C . ASN A 1 89 ? -2.705 -30.641 -17.75 1 92.69 89 ASN A C 1
ATOM 731 O O . ASN A 1 89 ? -1.871 -31.406 -17.25 1 92.69 89 ASN A O 1
ATOM 735 N N . ALA A 1 90 ? -2.918 -29.516 -17.25 1 96.19 90 ALA A N 1
ATOM 736 C CA . ALA A 1 90 ? -2.396 -29.109 -15.945 1 96.19 90 ALA A CA 1
ATOM 737 C C . ALA A 1 90 ? -3.43 -28.312 -15.156 1 96.19 90 ALA A C 1
ATOM 739 O O . ALA A 1 90 ? -4.25 -27.594 -15.75 1 96.19 90 ALA A O 1
ATOM 740 N N . TYR A 1 91 ? -3.393 -28.422 -13.859 1 97.06 91 TYR A N 1
ATOM 741 C CA . TYR A 1 91 ? -4.262 -27.641 -12.977 1 97.06 91 TYR A CA 1
ATOM 742 C C . TYR A 1 91 ? -3.559 -26.391 -12.469 1 97.06 91 TYR A C 1
ATOM 744 O O . TYR A 1 91 ? -2.334 -26.375 -12.328 1 97.06 91 TYR A O 1
ATOM 752 N N . SER A 1 92 ? -4.348 -25.391 -12.273 1 97.75 92 SER A N 1
ATOM 753 C CA . SER A 1 92 ? -3.83 -24.141 -11.719 1 97.75 92 SER A CA 1
ATOM 754 C C . SER A 1 92 ? -4.102 -24.047 -10.227 1 97.75 92 SER A C 1
ATOM 756 O O . SER A 1 92 ? -5.199 -24.375 -9.766 1 97.75 92 SER A O 1
ATOM 758 N N . ALA A 1 93 ? -3.105 -23.672 -9.43 1 98.38 93 ALA A N 1
ATOM 759 C CA . ALA A 1 93 ? -3.229 -23.344 -8.008 1 98.38 93 ALA A CA 1
ATOM 760 C C . ALA A 1 93 ? -2.35 -22.156 -7.645 1 98.38 93 ALA A C 1
ATOM 762 O O . ALA A 1 93 ? -1.26 -22.312 -7.094 1 98.38 93 ALA A O 1
ATOM 763 N N . HIS A 1 94 ? -2.869 -21 -7.828 1 98.5 94 HIS A N 1
ATOM 764 C CA . HIS A 1 94 ? -2.096 -19.781 -7.641 1 98.5 94 HIS A CA 1
ATOM 765 C C . HIS A 1 94 ? -2.027 -19.391 -6.168 1 98.5 94 HIS A C 1
ATOM 767 O O . HIS A 1 94 ? -3.055 -19.094 -5.551 1 98.5 94 HIS A O 1
ATOM 773 N N . PRO A 1 95 ? -0.812 -19.375 -5.609 1 98.5 95 PRO A N 1
ATOM 774 C CA . PRO A 1 95 ? -0.708 -18.781 -4.281 1 98.5 95 PRO A CA 1
ATOM 775 C C . PRO A 1 95 ? -0.905 -17.266 -4.305 1 98.5 95 PRO A C 1
ATOM 777 O O . PRO A 1 95 ? -0.184 -16.547 -5.012 1 98.5 95 PRO A O 1
ATOM 780 N N . LEU A 1 96 ? -1.89 -16.781 -3.57 1 98.12 96 LEU A N 1
ATOM 781 C CA . LEU A 1 96 ? -2.16 -15.344 -3.488 1 98.12 96 LEU A CA 1
ATOM 782 C C . LEU A 1 96 ? -1.101 -14.641 -2.648 1 98.12 96 LEU A C 1
ATOM 784 O O . LEU A 1 96 ? -1.363 -14.25 -1.508 1 98.12 96 LEU A O 1
ATOM 788 N N . GLN A 1 97 ? 0.033 -14.5 -3.27 1 96.94 97 GLN A N 1
ATOM 789 C CA . GLN A 1 97 ? 1.195 -13.953 -2.582 1 96.94 97 GLN A CA 1
ATOM 790 C C . GLN A 1 97 ? 2.242 -13.461 -3.578 1 96.94 97 GLN A C 1
ATOM 792 O O . GLN A 1 97 ? 2.234 -13.859 -4.742 1 96.94 97 GLN A O 1
ATOM 797 N N . SER A 1 98 ? 3.014 -12.539 -3.117 1 93 98 SER A N 1
ATOM 798 C CA . SER A 1 98 ? 4.145 -12.062 -3.904 1 93 98 SER A CA 1
ATOM 799 C C . SER A 1 98 ? 5.445 -12.719 -3.457 1 93 98 SER A C 1
ATOM 801 O O . SER A 1 98 ? 5.668 -12.914 -2.262 1 93 98 SER A O 1
ATOM 803 N N . PHE A 1 99 ? 6.281 -13.125 -4.445 1 95.69 99 PHE A N 1
ATOM 804 C CA . PHE A 1 99 ? 7.602 -13.695 -4.199 1 95.69 99 PHE A CA 1
ATOM 805 C C . PHE A 1 99 ? 8.672 -12.93 -4.973 1 95.69 99 PHE A C 1
ATOM 807 O O . PHE A 1 99 ? 9.188 -13.43 -5.98 1 95.69 99 PHE A O 1
ATOM 814 N N . PRO A 1 100 ? 9.07 -11.789 -4.465 1 93.5 100 PRO A N 1
ATOM 815 C CA . PRO A 1 100 ? 9.953 -10.922 -5.242 1 93.5 100 PRO A CA 1
ATOM 816 C C . PRO A 1 100 ? 11.398 -11.422 -5.262 1 93.5 100 PRO A C 1
ATOM 818 O O . PRO A 1 100 ? 12.188 -11.008 -6.113 1 93.5 100 PRO A O 1
ATOM 821 N N . ASP A 1 101 ? 11.75 -12.242 -4.328 1 93.75 101 ASP A N 1
ATOM 822 C CA . ASP A 1 101 ? 13.102 -12.781 -4.211 1 93.75 101 ASP A CA 1
ATOM 823 C C . ASP A 1 101 ? 13.109 -14.078 -3.406 1 93.75 101 ASP A C 1
ATOM 825 O O . ASP A 1 101 ? 12.062 -14.688 -3.199 1 93.75 101 ASP A O 1
ATOM 829 N N . LYS A 1 102 ? 14.305 -14.492 -3.064 1 95 102 LYS A N 1
ATOM 830 C CA . LYS A 1 102 ? 14.43 -15.781 -2.385 1 95 102 LYS A CA 1
ATOM 831 C C . LYS A 1 102 ? 14.555 -15.594 -0.875 1 95 102 LYS A C 1
ATOM 833 O O . LYS A 1 102 ? 15.062 -16.469 -0.175 1 95 102 LYS A O 1
ATOM 838 N N . ASN A 1 103 ? 14.148 -14.367 -0.403 1 94.12 103 ASN A N 1
ATOM 839 C CA . ASN A 1 103 ? 14.008 -14.203 1.041 1 94.12 103 ASN A CA 1
ATOM 840 C C . ASN A 1 103 ? 12.773 -14.93 1.569 1 94.12 103 ASN A C 1
ATOM 842 O O . ASN A 1 103 ? 11.648 -14.484 1.352 1 94.12 103 ASN A O 1
ATOM 846 N N . LEU A 1 104 ? 13.07 -15.961 2.285 1 96.94 104 LEU A N 1
ATOM 847 C CA . LEU A 1 104 ? 12.031 -16.922 2.656 1 96.94 104 LEU A CA 1
ATOM 848 C C . LEU A 1 104 ? 11.125 -16.344 3.738 1 96.94 104 LEU A C 1
ATOM 850 O O . LEU A 1 104 ? 11.484 -15.375 4.402 1 96.94 104 LEU A O 1
ATOM 854 N N . TYR A 1 105 ? 9.938 -16.891 3.838 1 97.19 105 TYR A N 1
ATOM 855 C CA . TYR A 1 105 ? 8.938 -16.453 4.805 1 97.19 105 TYR A CA 1
ATOM 856 C C . TYR A 1 105 ? 8.875 -17.406 5.992 1 97.19 105 TYR A C 1
ATOM 858 O O . TYR A 1 105 ? 9.461 -18.5 5.957 1 97.19 105 TYR A O 1
ATOM 866 N N . SER A 1 106 ? 8.227 -16.984 7.047 1 97.38 106 SER A N 1
ATOM 867 C CA . SER A 1 106 ? 7.973 -17.875 8.18 1 97.38 106 SER A CA 1
ATOM 868 C C . SER A 1 106 ? 6.902 -18.906 7.844 1 97.38 106 SER A C 1
ATOM 870 O O . SER A 1 106 ? 6.105 -18.703 6.922 1 97.38 106 SER A O 1
ATOM 872 N N . LEU A 1 107 ? 6.883 -19.969 8.555 1 98.25 107 LEU A N 1
ATOM 873 C CA . LEU A 1 107 ? 5.879 -21.016 8.359 1 98.25 107 LEU A CA 1
ATOM 874 C C . LEU A 1 107 ? 4.469 -20.438 8.484 1 98.25 107 LEU A C 1
ATOM 876 O O . LEU A 1 107 ? 3.59 -20.781 7.691 1 98.25 107 LEU A O 1
ATOM 880 N N . ASP A 1 108 ? 4.301 -19.578 9.461 1 97.44 108 ASP A N 1
ATOM 881 C CA . ASP A 1 108 ? 2.99 -18.969 9.672 1 97.44 108 ASP A CA 1
ATOM 882 C C . ASP A 1 108 ? 2.578 -18.125 8.469 1 97.44 108 ASP A C 1
ATOM 884 O O . ASP A 1 108 ? 1.405 -18.094 8.094 1 97.44 108 ASP A O 1
ATOM 888 N N . GLU A 1 109 ? 3.508 -17.438 7.887 1 96.88 109 GLU A N 1
ATOM 889 C CA . GLU A 1 109 ? 3.229 -16.656 6.688 1 96.88 109 GLU A CA 1
ATOM 890 C C . GLU A 1 109 ? 2.83 -17.547 5.52 1 96.88 109 GLU A C 1
ATOM 892 O O . GLU A 1 109 ? 1.86 -17.266 4.812 1 96.88 109 GLU A O 1
ATOM 897 N N . TYR A 1 110 ? 3.588 -18.625 5.344 1 98.44 110 TYR A N 1
ATOM 898 C CA . TYR A 1 110 ? 3.25 -19.547 4.27 1 98.44 110 TYR A CA 1
ATOM 899 C C . TYR A 1 110 ? 1.859 -20.141 4.473 1 98.44 110 TYR A C 1
ATOM 901 O O . TYR A 1 110 ? 1.078 -20.234 3.525 1 98.44 110 TYR A O 1
ATOM 909 N N . LYS A 1 111 ? 1.55 -20.484 5.691 1 98.31 111 LYS A N 1
ATOM 910 C CA . LYS A 1 111 ? 0.26 -21.094 6.008 1 98.31 111 LYS A CA 1
ATOM 911 C C . LYS A 1 111 ? -0.883 -20.109 5.77 1 98.31 111 LYS A C 1
ATOM 913 O O . LYS A 1 111 ? -2.012 -20.516 5.484 1 98.31 111 LYS A O 1
ATOM 918 N N . SER A 1 112 ? -0.599 -18.828 5.84 1 97.56 112 SER A N 1
ATOM 919 C CA . SER A 1 112 ? -1.634 -17.812 5.723 1 97.56 112 SER A CA 1
ATOM 920 C C . SER A 1 112 ? -1.951 -17.516 4.262 1 97.56 112 SER A C 1
ATOM 922 O O . SER A 1 112 ? -2.926 -16.828 3.961 1 97.56 112 SER A O 1
ATOM 924 N N . ILE A 1 113 ? -1.176 -18.109 3.359 1 98.19 113 ILE A N 1
ATOM 925 C CA . ILE A 1 113 ? -1.367 -17.859 1.935 1 98.19 113 ILE A CA 1
ATOM 926 C C . ILE A 1 113 ? -2.58 -18.625 1.431 1 98.19 113 ILE A C 1
ATOM 928 O O . ILE A 1 113 ? -2.666 -19.844 1.613 1 98.19 113 ILE A O 1
ATOM 932 N N . ALA A 1 114 ? -3.518 -17.953 0.834 1 98.38 114 ALA A N 1
ATOM 933 C CA . ALA A 1 114 ? -4.629 -18.625 0.165 1 98.38 114 ALA A CA 1
ATOM 934 C C . ALA A 1 114 ? -4.238 -19.062 -1.245 1 98.38 114 ALA A C 1
ATOM 936 O O . ALA A 1 114 ? -3.535 -18.344 -1.952 1 98.38 114 ALA A O 1
ATOM 937 N N . PHE A 1 115 ? -4.672 -20.234 -1.638 1 98.75 115 PHE A N 1
ATOM 938 C CA . PHE A 1 115 ? -4.477 -20.703 -3.006 1 98.75 115 PHE A CA 1
ATOM 939 C C . PHE A 1 115 ? -5.746 -20.516 -3.828 1 98.75 115 PHE A C 1
ATOM 941 O O . PHE A 1 115 ? -6.844 -20.812 -3.354 1 98.75 115 PHE A O 1
ATOM 948 N N . VAL A 1 116 ? -5.648 -19.984 -5.016 1 98.56 116 VAL A N 1
ATOM 949 C CA . VAL A 1 116 ? -6.773 -19.781 -5.926 1 98.56 116 VAL A CA 1
ATOM 950 C C . VAL A 1 116 ? -6.688 -20.797 -7.074 1 98.56 116 VAL A C 1
ATOM 952 O O . VAL A 1 116 ? -5.684 -20.844 -7.785 1 98.56 116 VAL A O 1
ATOM 955 N N . THR A 1 117 ? -7.664 -21.625 -7.199 1 98.25 117 THR A N 1
ATOM 956 C CA . THR A 1 117 ? -7.75 -22.641 -8.242 1 98.25 117 THR A CA 1
ATOM 957 C C . THR A 1 117 ? -8.836 -22.297 -9.25 1 98.25 117 THR A C 1
ATOM 959 O O . THR A 1 117 ? -9.57 -21.328 -9.078 1 98.25 117 THR A O 1
ATOM 962 N N . CYS A 1 118 ? -8.844 -23.078 -10.383 1 96.81 118 CYS A N 1
ATOM 963 C CA . CYS A 1 118 ? -9.836 -22.766 -11.398 1 96.81 118 CYS A CA 1
ATOM 964 C C . CYS A 1 118 ? -10.5 -24.031 -11.93 1 96.81 118 CYS A C 1
ATOM 966 O O . CYS A 1 118 ? -11.125 -24.016 -12.984 1 96.81 118 CYS A O 1
ATOM 968 N N . ASP A 1 119 ? -10.281 -25.125 -11.32 1 95.75 119 ASP A N 1
ATOM 969 C CA . ASP A 1 119 ? -10.883 -26.391 -11.734 1 95.75 119 ASP A CA 1
ATOM 970 C C . ASP A 1 119 ? -11.664 -27.031 -10.578 1 95.75 119 ASP A C 1
ATOM 972 O O . ASP A 1 119 ? -11.07 -27.469 -9.594 1 95.75 119 ASP A O 1
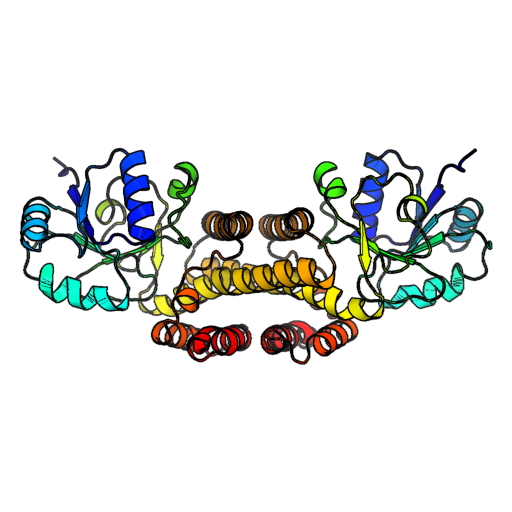ATOM 976 N N . ARG A 1 120 ? -12.961 -27.141 -10.695 1 94.25 120 ARG A N 1
ATOM 977 C CA . ARG A 1 120 ? -13.828 -27.625 -9.625 1 94.25 120 ARG A CA 1
ATOM 978 C C . ARG A 1 120 ? -13.906 -29.141 -9.625 1 94.25 120 ARG A C 1
ATOM 980 O O . ARG A 1 120 ? -14.438 -29.75 -8.688 1 94.25 120 ARG A O 1
ATOM 987 N N . SER A 1 121 ? -13.305 -29.734 -10.641 1 94.56 121 SER A N 1
ATOM 988 C CA . SER A 1 121 ? -13.398 -31.188 -10.766 1 94.56 121 SER A CA 1
ATOM 989 C C . SER A 1 121 ? -12.438 -31.891 -9.805 1 94.56 121 SER A C 1
ATOM 991 O O . SER A 1 121 ? -12.523 -33.094 -9.609 1 94.56 121 SER A O 1
ATOM 993 N N . ILE A 1 122 ? -11.531 -31.141 -9.25 1 95.44 122 ILE A N 1
ATOM 994 C CA . ILE A 1 122 ? -10.562 -31.734 -8.328 1 95.44 122 ILE A CA 1
ATOM 995 C C . ILE A 1 122 ? -10.5 -30.891 -7.047 1 95.44 122 ILE A C 1
ATOM 997 O O . ILE A 1 122 ? -10.445 -29.672 -7.102 1 95.44 122 ILE A O 1
ATOM 1001 N N . ALA A 1 123 ? -10.578 -31.562 -5.895 1 96.44 123 ALA A N 1
ATOM 1002 C CA . ALA A 1 123 ? -10.5 -30.875 -4.605 1 96.44 123 ALA A CA 1
ATOM 1003 C C . ALA A 1 123 ? -9.078 -30.391 -4.328 1 96.44 123 ALA A C 1
ATOM 1005 O O . ALA A 1 123 ? -8.109 -31.016 -4.773 1 96.44 123 ALA A O 1
ATOM 1006 N N . PHE A 1 124 ? -9 -29.344 -3.562 1 97.56 124 PHE A N 1
ATOM 1007 C CA . PHE A 1 124 ? -7.691 -28.797 -3.209 1 97.56 124 PHE A CA 1
ATOM 1008 C C . PHE A 1 124 ? -6.84 -29.844 -2.5 1 97.56 124 PHE A C 1
ATOM 1010 O O . PHE A 1 124 ? -5.637 -29.938 -2.746 1 97.56 124 PHE A O 1
ATOM 1017 N N . SER A 1 125 ? -7.438 -30.641 -1.649 1 96.31 125 SER A N 1
ATOM 1018 C CA . SER A 1 125 ? -6.73 -31.656 -0.887 1 96.31 125 SER A CA 1
ATOM 1019 C C . SER A 1 125 ? -6.168 -32.75 -1.802 1 96.31 125 SER A C 1
ATOM 1021 O O . SER A 1 125 ? -5.254 -33.469 -1.418 1 96.31 125 SER A O 1
ATOM 1023 N N . GLU A 1 126 ? -6.762 -32.875 -2.955 1 95.75 126 GLU A N 1
ATOM 1024 C CA . GLU A 1 126 ? -6.25 -33.812 -3.957 1 95.75 126 GLU A CA 1
ATOM 1025 C C . GLU A 1 126 ? -5.184 -33.156 -4.828 1 95.75 126 GLU A C 1
ATOM 1027 O O . GLU A 1 126 ? -4.227 -33.781 -5.246 1 95.75 126 GLU A O 1
ATOM 1032 N N . LEU A 1 127 ? -5.352 -31.891 -5.074 1 96.5 127 LEU A N 1
ATOM 1033 C CA . LEU A 1 127 ? -4.441 -31.109 -5.914 1 96.5 127 LEU A CA 1
ATOM 1034 C C . LEU A 1 127 ? -3.111 -30.875 -5.203 1 96.5 127 LEU A C 1
ATOM 1036 O O . LEU A 1 127 ? -2.047 -31.109 -5.781 1 96.5 127 LEU A O 1
ATOM 1040 N N . LEU A 1 128 ? -3.227 -30.438 -3.988 1 97.62 128 LEU A N 1
ATOM 1041 C CA . LEU A 1 128 ? -2.068 -30.188 -3.137 1 97.62 128 LEU A CA 1
ATOM 1042 C C . LEU A 1 128 ? -2.256 -30.828 -1.767 1 97.62 128 LEU A C 1
ATOM 1044 O O . LEU A 1 128 ? -2.449 -30.141 -0.769 1 97.62 128 LEU A O 1
ATOM 1048 N N . PRO A 1 129 ? -2.006 -32.156 -1.727 1 97 129 PRO A N 1
ATOM 1049 C CA . PRO A 1 129 ? -2.25 -32.875 -0.477 1 97 129 PRO A CA 1
ATOM 1050 C C . PRO A 1 129 ? -1.336 -32.406 0.658 1 97 129 PRO A C 1
ATOM 1052 O O . PRO A 1 129 ? -0.154 -32.156 0.432 1 97 129 PRO A O 1
ATOM 1055 N N . LYS A 1 130 ? -1.956 -32.25 1.862 1 96.94 130 LYS A N 1
ATOM 1056 C CA . LYS A 1 130 ? -1.273 -31.984 3.127 1 96.94 130 LYS A CA 1
ATOM 1057 C C . LYS A 1 130 ? -0.961 -30.5 3.293 1 96.94 130 LYS A C 1
ATOM 1059 O O . LYS A 1 130 ? -0.456 -30.078 4.336 1 96.94 130 LYS A O 1
ATOM 1064 N N . LEU A 1 131 ? -1.202 -29.672 2.281 1 97.88 131 LEU A N 1
ATOM 1065 C CA . LEU A 1 131 ? -1.11 -28.234 2.502 1 97.88 131 LEU A CA 1
ATOM 1066 C C . LEU A 1 131 ? -2.309 -27.734 3.299 1 97.88 131 LEU A C 1
ATOM 1068 O O . LEU A 1 131 ? -3.457 -27.969 2.914 1 97.88 131 LEU A O 1
ATOM 1072 N N . PRO A 1 132 ? -2.047 -27.078 4.391 1 98.19 132 PRO A N 1
ATOM 1073 C CA . PRO A 1 132 ? -3.125 -26.625 5.273 1 98.19 132 PRO A CA 1
ATOM 1074 C C . PRO A 1 132 ? -3.775 -25.328 4.797 1 98.19 132 PRO A C 1
ATOM 1076 O O . PRO A 1 132 ? -4.695 -24.828 5.445 1 98.19 132 PRO A O 1
ATOM 1079 N N . ASN A 1 133 ? -3.447 -24.797 3.699 1 98.38 133 ASN A N 1
ATOM 1080 C CA . ASN A 1 133 ? -3.824 -23.469 3.234 1 98.38 133 ASN A CA 1
ATOM 1081 C C . ASN A 1 133 ? -5.297 -23.406 2.836 1 98.38 133 ASN A C 1
ATOM 1083 O O . ASN A 1 133 ? -5.848 -24.391 2.332 1 98.38 133 ASN A O 1
ATOM 1087 N N . ALA A 1 134 ? -5.918 -22.219 3.115 1 98.06 134 ALA A N 1
ATOM 1088 C CA . ALA A 1 134 ? -7.242 -21.969 2.553 1 98.06 134 ALA A CA 1
ATOM 1089 C C . ALA A 1 134 ? -7.191 -21.922 1.027 1 98.06 134 ALA A C 1
ATOM 1091 O O . ALA A 1 134 ? -6.129 -21.688 0.441 1 98.06 134 ALA A O 1
ATOM 1092 N N . ASN A 1 135 ? -8.32 -22.234 0.397 1 98.19 135 ASN A N 1
ATOM 1093 C CA . ASN A 1 135 ? -8.367 -22.234 -1.061 1 98.19 135 ASN A CA 1
ATOM 1094 C C . ASN A 1 135 ? -9.719 -21.734 -1.576 1 98.19 135 ASN A C 1
ATOM 1096 O O . ASN A 1 135 ? -10.734 -21.859 -0.892 1 98.19 135 ASN A O 1
ATOM 1100 N N . PHE A 1 136 ? -9.688 -21.141 -2.711 1 98.25 136 PHE A N 1
ATOM 1101 C CA . PHE A 1 136 ? -10.867 -20.625 -3.404 1 98.25 136 PHE A CA 1
ATOM 1102 C C . PHE A 1 136 ? -10.828 -21 -4.879 1 98.25 136 PHE A C 1
ATOM 1104 O O . PHE A 1 136 ? -9.781 -20.906 -5.527 1 98.25 136 PHE A O 1
ATOM 1111 N N . CYS A 1 137 ? -11.953 -21.469 -5.41 1 98 137 CYS A N 1
ATOM 1112 C CA . CYS A 1 137 ? -12.039 -21.828 -6.82 1 98 137 CYS A CA 1
ATOM 1113 C C . CYS A 1 137 ? -12.781 -20.766 -7.613 1 98 137 CYS A C 1
ATOM 1115 O O . CYS A 1 137 ? -13.914 -20.406 -7.281 1 98 137 CYS A O 1
ATOM 1117 N N . ILE A 1 138 ? -12.125 -20.188 -8.594 1 97.5 138 ILE A N 1
ATOM 1118 C CA . ILE A 1 138 ? -12.758 -19.172 -9.414 1 97.5 138 ILE A CA 1
ATOM 1119 C C . ILE A 1 138 ? -13 -19.703 -10.82 1 97.5 138 ILE A C 1
ATOM 1121 O O . ILE A 1 138 ? -12.398 -20.703 -11.227 1 97.5 138 ILE A O 1
ATOM 1125 N N . ASP A 1 139 ? -13.883 -19.047 -11.57 1 95.81 139 ASP A N 1
ATOM 1126 C CA . ASP A 1 139 ? -14.133 -19.422 -12.953 1 95.81 139 ASP A CA 1
ATOM 1127 C C . ASP A 1 139 ? -12.953 -19.047 -13.844 1 95.81 139 ASP A C 1
ATOM 1129 O O . ASP A 1 139 ? -12.367 -17.969 -13.703 1 95.81 139 ASP A O 1
ATOM 1133 N N . LYS A 1 140 ? -12.688 -19.922 -14.719 1 95.19 140 LYS A N 1
ATOM 1134 C CA . LYS A 1 140 ? -11.586 -19.703 -15.648 1 95.19 140 LYS A CA 1
ATOM 1135 C C . LYS A 1 140 ? -11.758 -18.391 -16.391 1 95.19 140 LYS A C 1
ATOM 1137 O O . LYS A 1 140 ? -10.773 -17.688 -16.672 1 95.19 140 LYS A O 1
ATOM 1142 N N . SER A 1 141 ? -12.984 -18.031 -16.672 1 95 141 SER A N 1
ATOM 1143 C CA . SER A 1 141 ? -13.273 -16.812 -17.422 1 95 141 SER A CA 1
ATOM 1144 C C . SER A 1 141 ? -12.922 -15.562 -16.625 1 95 141 SER A C 1
ATOM 1146 O O . SER A 1 141 ? -12.828 -14.469 -17.188 1 95 141 SER A O 1
ATOM 1148 N N . GLN A 1 142 ? -12.695 -15.695 -15.312 1 96 142 GLN A N 1
ATOM 1149 C CA . GLN A 1 142 ? -12.445 -14.555 -14.438 1 96 142 GLN A CA 1
ATOM 1150 C C . GLN A 1 142 ? -10.977 -14.469 -14.047 1 96 142 GLN A C 1
ATOM 1152 O O . GLN A 1 142 ? -10.562 -13.539 -13.344 1 96 142 GLN A O 1
ATOM 1157 N N . LYS A 1 143 ? -10.18 -15.328 -14.562 1 96.44 143 LYS A N 1
ATOM 1158 C CA . LYS A 1 143 ? -8.773 -15.422 -14.172 1 96.44 143 LYS A CA 1
ATOM 1159 C C . LYS A 1 143 ? -8.023 -14.141 -14.523 1 96.44 143 LYS A C 1
ATOM 1161 O O . LYS A 1 143 ? -7.223 -13.648 -13.727 1 96.44 143 LYS A O 1
ATOM 1166 N N . ALA A 1 144 ? -8.312 -13.664 -15.672 1 96.69 144 ALA A N 1
ATOM 1167 C CA . ALA A 1 144 ? -7.609 -12.461 -16.109 1 96.69 144 ALA A CA 1
ATOM 1168 C C . ALA A 1 144 ? -7.926 -11.281 -15.195 1 96.69 144 ALA A C 1
ATOM 1170 O O . ALA A 1 144 ? -7.031 -10.516 -14.828 1 96.69 144 ALA A O 1
ATOM 1171 N N . TYR A 1 145 ? -9.18 -11.133 -14.867 1 97.88 145 TYR A N 1
ATOM 1172 C CA . TYR A 1 145 ? -9.57 -10.055 -13.961 1 97.88 145 TYR A CA 1
ATOM 1173 C C . TYR A 1 145 ? -8.969 -10.25 -12.578 1 97.88 145 TYR A C 1
ATOM 1175 O O . TYR A 1 145 ? -8.461 -9.305 -11.977 1 97.88 145 TYR A O 1
ATOM 1183 N N . TYR A 1 146 ? -9.016 -11.508 -12.109 1 98.19 146 TYR A N 1
ATOM 1184 C CA . TYR A 1 146 ? -8.391 -11.867 -10.844 1 98.19 146 TYR A CA 1
ATOM 1185 C C . TYR A 1 146 ? -6.922 -11.477 -10.828 1 98.19 146 TYR A C 1
ATOM 1187 O O . TYR A 1 146 ? -6.457 -10.82 -9.891 1 98.19 146 TYR A O 1
ATOM 1195 N N . HIS A 1 147 ? -6.281 -11.828 -11.836 1 97.94 147 HIS A N 1
ATOM 1196 C CA . HIS A 1 147 ? -4.852 -11.562 -11.914 1 97.94 147 HIS A CA 1
ATOM 1197 C C . HIS A 1 147 ? -4.574 -10.07 -12.008 1 97.94 147 HIS A C 1
ATOM 1199 O O . HIS A 1 147 ? -3.629 -9.57 -11.391 1 97.94 147 HIS A O 1
ATOM 1205 N N . ALA A 1 148 ? -5.375 -9.344 -12.766 1 97.69 148 ALA A N 1
ATOM 1206 C CA . ALA A 1 148 ? -5.234 -7.895 -12.883 1 97.69 148 ALA A CA 1
ATOM 1207 C C . ALA A 1 148 ? -5.367 -7.223 -11.516 1 97.69 148 ALA A C 1
ATOM 1209 O O . ALA A 1 148 ? -4.617 -6.297 -11.195 1 97.69 148 ALA A O 1
ATOM 1210 N N . MET A 1 149 ? -6.336 -7.727 -10.719 1 97.5 149 MET A N 1
ATOM 1211 C CA . MET A 1 149 ? -6.527 -7.184 -9.375 1 97.5 149 MET A CA 1
ATOM 1212 C C . MET A 1 149 ? -5.301 -7.438 -8.508 1 97.5 149 MET A C 1
ATOM 1214 O O . MET A 1 149 ? -4.883 -6.562 -7.746 1 97.5 149 MET A O 1
ATOM 1218 N N . CYS A 1 150 ? -4.672 -8.586 -8.656 1 97.5 150 CYS A N 1
ATOM 1219 C CA . CYS A 1 150 ? -3.471 -8.906 -7.898 1 97.5 150 CYS A CA 1
ATOM 1220 C C . CYS A 1 150 ? -2.32 -7.984 -8.273 1 97.5 150 CYS A C 1
ATOM 1222 O O . CYS A 1 150 ? -1.627 -7.461 -7.402 1 97.5 150 CYS A O 1
ATOM 1224 N N . VAL A 1 151 ? -2.172 -7.781 -9.539 1 96.12 151 VAL A N 1
ATOM 1225 C CA . VAL A 1 151 ? -1.073 -6.957 -10.031 1 96.12 151 VAL A CA 1
ATOM 1226 C C . VAL A 1 151 ? -1.299 -5.5 -9.625 1 96.12 151 VAL A C 1
ATOM 1228 O O . VAL A 1 151 ? -0.361 -4.812 -9.219 1 96.12 151 VAL A O 1
ATOM 1231 N N . LEU A 1 152 ? -2.508 -5.074 -9.727 1 95.81 152 LEU A N 1
ATOM 1232 C CA . LEU A 1 152 ? -2.855 -3.725 -9.297 1 95.81 152 LEU A CA 1
ATOM 1233 C C . LEU A 1 152 ? -2.537 -3.521 -7.82 1 95.81 152 LEU A C 1
ATOM 1235 O O . LEU A 1 152 ? -1.86 -2.559 -7.453 1 95.81 152 LEU A O 1
ATOM 1239 N N . ALA A 1 153 ? -2.947 -4.422 -7.012 1 95.38 153 ALA A N 1
ATOM 1240 C CA . ALA A 1 153 ? -2.816 -4.297 -5.559 1 95.38 153 ALA A CA 1
ATOM 1241 C C . ALA A 1 153 ? -1.358 -4.426 -5.129 1 95.38 153 ALA A C 1
ATOM 1243 O O . ALA A 1 153 ? -0.923 -3.764 -4.184 1 95.38 153 ALA A O 1
ATOM 1244 N N . ASN A 1 154 ? -0.62 -5.219 -5.805 1 94.38 154 ASN A N 1
ATOM 1245 C CA . ASN A 1 154 ? 0.749 -5.508 -5.391 1 94.38 154 ASN A CA 1
ATOM 1246 C C . ASN A 1 154 ? 1.758 -4.652 -6.148 1 94.38 154 ASN A C 1
ATOM 1248 O O . ASN A 1 154 ? 2.445 -3.82 -5.555 1 94.38 154 ASN A O 1
ATOM 1252 N N . ASN A 1 155 ? 1.825 -4.777 -7.473 1 92.69 155 ASN A N 1
ATOM 1253 C CA . ASN A 1 155 ? 2.867 -4.125 -8.258 1 92.69 155 ASN A CA 1
ATOM 1254 C C . ASN A 1 155 ? 2.705 -2.607 -8.25 1 92.69 155 ASN A C 1
ATOM 1256 O O . ASN A 1 155 ? 3.68 -1.874 -8.078 1 92.69 155 ASN A O 1
ATOM 1260 N N . VAL A 1 156 ? 1.494 -2.135 -8.414 1 93 156 VAL A N 1
ATOM 1261 C CA . VAL A 1 156 ? 1.28 -0.695 -8.516 1 93 156 VAL A CA 1
ATOM 1262 C C . VAL A 1 156 ? 1.574 -0.029 -7.172 1 93 156 VAL A C 1
ATOM 1264 O O . VAL A 1 156 ? 2.285 0.977 -7.113 1 93 156 VAL A O 1
ATOM 1267 N N . SER A 1 157 ? 1.072 -0.633 -6.105 1 93.69 157 SER A N 1
ATOM 1268 C CA . SER A 1 157 ? 1.353 -0.095 -4.777 1 93.69 157 SER A CA 1
ATOM 1269 C C . SER A 1 157 ? 2.848 -0.106 -4.48 1 93.69 157 SER A C 1
ATOM 1271 O O . SER A 1 157 ? 3.385 0.859 -3.934 1 93.69 157 SER A O 1
ATOM 1273 N N . THR A 1 158 ? 3.525 -1.174 -4.867 1 94.44 158 THR A N 1
ATOM 1274 C CA . THR A 1 158 ? 4.961 -1.29 -4.648 1 94.44 158 THR A CA 1
ATOM 1275 C C . THR A 1 158 ? 5.711 -0.18 -5.379 1 94.44 158 THR A C 1
ATOM 1277 O O . THR A 1 158 ? 6.574 0.481 -4.801 1 94.44 158 THR A O 1
ATOM 1280 N N . LEU A 1 159 ? 5.344 0.043 -6.598 1 94.56 159 LEU A N 1
ATOM 1281 C CA . LEU A 1 159 ? 6.012 1.065 -7.395 1 94.56 159 LEU A CA 1
ATOM 1282 C C . LEU A 1 159 ? 5.797 2.451 -6.797 1 94.56 159 LEU A C 1
ATOM 1284 O O . LEU A 1 159 ? 6.719 3.268 -6.762 1 94.56 159 LEU A O 1
ATOM 1288 N N . ILE A 1 160 ? 4.609 2.705 -6.34 1 95.31 160 ILE A N 1
ATOM 1289 C CA . ILE A 1 160 ? 4.277 3.98 -5.715 1 95.31 160 ILE A CA 1
ATOM 1290 C C . ILE A 1 160 ? 5.113 4.172 -4.457 1 95.31 160 ILE A C 1
ATOM 1292 O O . ILE A 1 160 ? 5.703 5.238 -4.25 1 95.31 160 ILE A O 1
ATOM 1296 N N . TRP A 1 161 ? 5.223 3.186 -3.674 1 94.75 161 TRP A N 1
ATOM 1297 C CA . TRP A 1 161 ? 5.938 3.295 -2.406 1 94.75 161 TRP A CA 1
ATOM 1298 C C . TRP A 1 161 ? 7.438 3.412 -2.637 1 94.75 161 TRP A C 1
ATOM 1300 O O . TRP A 1 161 ? 8.133 4.129 -1.908 1 94.75 161 TRP A O 1
ATOM 1310 N N . GLN A 1 162 ? 7.934 2.703 -3.613 1 94.12 162 GLN A N 1
ATOM 1311 C CA . GLN A 1 162 ? 9.336 2.865 -3.982 1 94.12 162 GLN A CA 1
ATOM 1312 C C . GLN A 1 162 ? 9.633 4.305 -4.391 1 94.12 162 GLN A C 1
ATOM 1314 O O . GLN A 1 162 ? 10.641 4.879 -3.973 1 94.12 162 GLN A O 1
ATOM 1319 N N . LYS A 1 163 ? 8.727 4.836 -5.223 1 94.94 163 LYS A N 1
ATOM 1320 C CA . LYS A 1 163 ? 8.859 6.23 -5.625 1 94.94 163 LYS A CA 1
ATOM 1321 C C . LYS A 1 163 ? 8.836 7.156 -4.414 1 94.94 163 LYS A C 1
ATOM 1323 O O . LYS A 1 163 ? 9.664 8.062 -4.301 1 94.94 163 LYS A O 1
ATOM 1328 N N . PHE A 1 164 ? 7.938 6.941 -3.52 1 96.44 164 PHE A N 1
ATOM 1329 C CA . PHE A 1 164 ? 7.789 7.73 -2.305 1 96.44 164 PHE A CA 1
ATOM 1330 C C . PHE A 1 164 ? 9.062 7.695 -1.473 1 96.44 164 PHE A C 1
ATOM 1332 O O . PHE A 1 164 ? 9.609 8.742 -1.115 1 96.44 164 PHE A O 1
ATOM 1339 N N . TYR A 1 165 ? 9.562 6.512 -1.22 1 95.06 165 TYR A N 1
ATOM 1340 C CA . TYR A 1 165 ? 10.789 6.359 -0.439 1 95.06 165 TYR A CA 1
ATOM 1341 C C . TYR A 1 165 ? 11.953 7.094 -1.098 1 95.06 165 TYR A C 1
ATOM 1343 O O . TYR A 1 165 ? 12.672 7.844 -0.437 1 95.06 165 TYR A O 1
ATOM 1351 N N . THR A 1 166 ? 12.078 6.879 -2.383 1 95.56 166 THR A N 1
ATOM 1352 C CA . THR A 1 166 ? 13.203 7.438 -3.119 1 95.56 166 THR A CA 1
ATOM 1353 C C . THR A 1 166 ? 13.156 8.961 -3.109 1 95.56 166 THR A C 1
ATOM 1355 O O . THR A 1 166 ? 14.141 9.625 -2.764 1 95.56 166 THR A O 1
ATOM 1358 N N . GLU A 1 167 ? 12.008 9.555 -3.422 1 97.06 167 GLU A N 1
ATOM 1359 C CA . GLU A 1 167 ? 11.883 11.008 -3.529 1 97.06 167 GLU A CA 1
ATOM 1360 C C . GLU A 1 167 ? 11.992 11.672 -2.16 1 97.06 167 GLU A C 1
ATOM 1362 O O . GLU A 1 167 ? 12.633 12.711 -2.018 1 97.06 167 GLU A O 1
ATOM 1367 N N . MET A 1 168 ? 11.383 11.047 -1.135 1 97.5 168 MET A N 1
ATOM 1368 C CA . MET A 1 168 ? 11.43 11.617 0.21 1 97.5 168 MET A CA 1
ATOM 1369 C C . MET A 1 168 ? 12.859 11.648 0.734 1 97.5 168 MET A C 1
ATOM 1371 O O . MET A 1 168 ? 13.273 12.617 1.37 1 97.5 168 MET A O 1
ATOM 1375 N N . GLN A 1 169 ? 13.602 10.609 0.442 1 96.06 169 GLN A N 1
ATOM 1376 C CA . GLN A 1 169 ? 15 10.562 0.858 1 96.06 169 GLN A CA 1
ATOM 1377 C C . GLN A 1 169 ? 15.852 11.531 0.045 1 96.06 169 GLN A C 1
ATOM 1379 O O . GLN A 1 169 ? 16.594 12.344 0.609 1 96.06 169 GLN A O 1
ATOM 1384 N N . ASN A 1 170 ? 15.75 11.477 -1.239 1 96.31 170 ASN A N 1
ATOM 1385 C CA . ASN A 1 170 ? 16.641 12.219 -2.117 1 96.31 170 ASN A CA 1
ATOM 1386 C C . ASN A 1 170 ? 16.375 13.719 -2.057 1 96.31 170 ASN A C 1
ATOM 1388 O O . ASN A 1 170 ? 17.297 14.531 -2.059 1 96.31 170 ASN A O 1
ATOM 1392 N N . ARG A 1 171 ? 15.102 14.125 -1.998 1 96.56 171 ARG A N 1
ATOM 1393 C CA . ARG A 1 171 ? 14.758 15.539 -2.1 1 96.56 171 ARG A CA 1
ATOM 1394 C C . ARG A 1 171 ? 14.68 16.188 -0.721 1 96.56 171 ARG A C 1
ATOM 1396 O O . ARG A 1 171 ? 15 17.359 -0.567 1 96.56 171 ARG A O 1
ATOM 1403 N N . PHE A 1 172 ? 14.266 15.383 0.298 1 97.25 172 PHE A N 1
ATOM 1404 C CA . PHE A 1 172 ? 13.945 16.016 1.573 1 97.25 172 PHE A CA 1
ATOM 1405 C C . PHE A 1 172 ? 14.812 15.445 2.691 1 97.25 172 PHE A C 1
ATOM 1407 O O . PHE A 1 172 ? 14.719 15.883 3.838 1 97.25 172 PHE A O 1
ATOM 1414 N N . GLY A 1 173 ? 15.617 14.43 2.447 1 96.94 173 GLY A N 1
ATOM 1415 C CA . GLY A 1 173 ? 16.5 13.844 3.439 1 96.94 173 GLY A CA 1
ATOM 1416 C C . GLY A 1 173 ? 15.773 13.031 4.492 1 96.94 173 GLY A C 1
ATOM 1417 O O . GLY A 1 173 ? 16.297 12.805 5.586 1 96.94 173 GLY A O 1
ATOM 1418 N N . ILE A 1 174 ? 14.594 12.633 4.184 1 97.31 174 ILE A N 1
ATOM 1419 C CA . ILE A 1 174 ? 13.82 11.82 5.117 1 97.31 174 ILE A CA 1
ATOM 1420 C C . ILE A 1 174 ? 14.07 10.336 4.848 1 97.31 174 ILE A C 1
ATOM 1422 O O . ILE A 1 174 ? 13.625 9.797 3.834 1 97.31 174 ILE A O 1
ATOM 1426 N N . ASN A 1 175 ? 14.719 9.703 5.754 1 94.06 175 ASN A N 1
ATOM 1427 C CA . ASN A 1 175 ? 15.094 8.312 5.531 1 94.06 175 ASN A CA 1
ATOM 1428 C C . ASN A 1 175 ? 13.898 7.379 5.711 1 94.06 175 ASN A C 1
ATOM 1430 O O . ASN A 1 175 ? 12.883 7.77 6.289 1 94.06 175 ASN A O 1
ATOM 1434 N N . GLN A 1 176 ? 14.047 6.16 5.238 1 92.12 176 GLN A N 1
ATOM 1435 C CA . GLN A 1 176 ? 12.992 5.152 5.199 1 92.12 176 GLN A CA 1
ATOM 1436 C C . GLN A 1 176 ? 12.43 4.887 6.594 1 92.12 176 GLN A C 1
ATOM 1438 O O . GLN A 1 176 ? 11.227 4.66 6.754 1 92.12 176 GLN A O 1
ATOM 1443 N N . GLY A 1 177 ? 13.289 4.918 7.555 1 93.19 177 GLY A N 1
ATOM 1444 C CA . GLY A 1 177 ? 12.859 4.637 8.914 1 93.19 177 GLY A CA 1
ATOM 1445 C C . GLY A 1 177 ? 11.75 5.547 9.398 1 93.19 177 GLY A C 1
ATOM 1446 O O . GLY A 1 177 ? 10.922 5.148 10.211 1 93.19 177 GLY A O 1
ATOM 1447 N N . TYR A 1 178 ? 11.656 6.801 8.867 1 95.19 178 TYR A N 1
ATOM 1448 C CA . TYR A 1 178 ? 10.641 7.773 9.273 1 95.19 178 TYR A CA 1
ATOM 1449 C C . TYR A 1 178 ? 9.43 7.715 8.352 1 95.19 178 TYR A C 1
ATOM 1451 O O . TYR A 1 178 ? 8.406 8.352 8.617 1 95.19 178 TYR A O 1
ATOM 1459 N N . LEU A 1 179 ? 9.57 6.953 7.262 1 95.62 179 LEU A N 1
ATOM 1460 C CA . LEU A 1 179 ? 8.484 6.852 6.285 1 95.62 179 LEU A CA 1
ATOM 1461 C C . LEU A 1 179 ? 7.676 5.578 6.508 1 95.62 179 LEU A C 1
ATOM 1463 O O . LEU A 1 179 ? 6.492 5.527 6.168 1 95.62 179 LEU A O 1
ATOM 1467 N N . ILE A 1 180 ? 8.297 4.57 7.18 1 93.38 180 ILE A N 1
ATOM 1468 C CA . ILE A 1 180 ? 7.699 3.26 7.41 1 93.38 180 ILE A CA 1
ATOM 1469 C C . ILE A 1 180 ? 6.449 3.408 8.273 1 93.38 180 ILE A C 1
ATOM 1471 O O . ILE A 1 180 ? 5.391 2.875 7.941 1 93.38 180 ILE A O 1
ATOM 1475 N N . PRO A 1 181 ? 6.477 4.211 9.352 1 93.94 181 PRO A N 1
ATOM 1476 C CA . PRO A 1 181 ? 5.277 4.359 10.18 1 93.94 181 PRO A CA 1
ATOM 1477 C C . PRO A 1 181 ? 4.09 4.934 9.406 1 93.94 181 PRO A C 1
ATOM 1479 O O . PRO A 1 181 ? 2.945 4.543 9.648 1 93.94 181 PRO A O 1
ATOM 1482 N N . PHE A 1 182 ? 4.398 5.812 8.5 1 95.19 182 PHE A N 1
ATOM 1483 C CA . PHE A 1 182 ? 3.373 6.434 7.664 1 95.19 182 PHE A CA 1
ATOM 1484 C C . PHE A 1 182 ? 2.641 5.383 6.836 1 95.19 182 PHE A C 1
ATOM 1486 O O . PHE A 1 182 ? 1.408 5.348 6.816 1 95.19 182 PHE A O 1
ATOM 1493 N N . LEU A 1 183 ? 3.326 4.5 6.25 1 91.06 183 LEU A N 1
ATOM 1494 C CA . LEU A 1 183 ? 2.746 3.455 5.414 1 91.06 183 LEU A CA 1
ATOM 1495 C C . LEU A 1 183 ? 2.098 2.373 6.27 1 91.06 183 LEU A C 1
ATOM 1497 O O . LEU A 1 183 ? 1.034 1.854 5.922 1 91.06 183 LEU A O 1
ATOM 1501 N N . GLU A 1 184 ? 2.729 2.039 7.375 1 90.94 184 GLU A N 1
ATOM 1502 C CA . GLU A 1 184 ? 2.18 1.035 8.281 1 90.94 184 GLU A CA 1
ATOM 1503 C C . GLU A 1 184 ? 0.807 1.453 8.805 1 90.94 184 GLU A C 1
ATOM 1505 O O . GLU A 1 184 ? -0.112 0.634 8.867 1 90.94 184 GLU A O 1
ATOM 1510 N N . THR A 1 185 ? 0.683 2.666 9.102 1 91.62 185 THR A N 1
ATOM 1511 C CA . THR A 1 185 ? -0.584 3.17 9.617 1 91.62 185 THR A CA 1
ATOM 1512 C C . THR A 1 185 ? -1.642 3.201 8.516 1 91.62 185 THR A C 1
ATOM 1514 O O . THR A 1 185 ? -2.822 2.957 8.781 1 91.62 185 THR A O 1
ATOM 1517 N N . THR A 1 186 ? -1.18 3.559 7.301 1 89.88 186 THR A N 1
ATOM 1518 C CA . THR A 1 186 ? -2.092 3.506 6.16 1 89.88 186 THR A CA 1
ATOM 1519 C C . THR A 1 186 ? -2.691 2.111 6.012 1 89.88 186 THR A C 1
ATOM 1521 O O . THR A 1 186 ? -3.91 1.964 5.902 1 89.88 186 THR A O 1
ATOM 1524 N N . PHE A 1 187 ? -1.843 1.126 6.117 1 87.75 187 PHE A N 1
ATOM 1525 C CA . PHE A 1 187 ? -2.275 -0.262 6.008 1 87.75 187 PHE A CA 1
ATOM 1526 C C . PHE A 1 187 ? -3.178 -0.64 7.18 1 87.75 187 PHE A C 1
ATOM 1528 O O . PHE A 1 187 ? -4.211 -1.287 6.992 1 87.75 187 PHE A O 1
ATOM 1535 N N . LYS A 1 188 ? -2.805 -0.251 8.32 1 89.94 188 LYS A N 1
ATOM 1536 C CA . LYS A 1 188 ? -3.576 -0.548 9.523 1 89.94 188 LYS A CA 1
ATOM 1537 C C . LYS A 1 188 ? -4.98 0.045 9.438 1 89.94 188 LYS A C 1
ATOM 1539 O O . LYS A 1 188 ? -5.957 -0.61 9.797 1 89.94 188 LYS A O 1
ATOM 1544 N N . ASN A 1 189 ? -5.066 1.255 8.969 1 91.62 189 ASN A N 1
ATOM 1545 C CA . ASN A 1 189 ? -6.352 1.941 8.875 1 91.62 189 ASN A CA 1
ATOM 1546 C C . ASN A 1 189 ? -7.301 1.229 7.914 1 91.62 189 ASN A C 1
ATOM 1548 O O . ASN A 1 189 ? -8.492 1.087 8.203 1 91.62 189 ASN A O 1
ATOM 1552 N N . ILE A 1 190 ? -6.754 0.735 6.816 1 88.19 190 ILE A N 1
ATOM 1553 C CA . ILE A 1 190 ? -7.582 0.063 5.82 1 88.19 190 ILE A CA 1
ATOM 1554 C C . ILE A 1 190 ? -8.039 -1.289 6.359 1 88.19 190 ILE A C 1
ATOM 1556 O O . ILE A 1 190 ? -9.156 -1.73 6.074 1 88.19 190 ILE A O 1
ATOM 1560 N N . LYS A 1 191 ? -7.168 -1.957 7.117 1 87.19 191 LYS A N 1
ATOM 1561 C CA . LYS A 1 191 ? -7.512 -3.234 7.738 1 87.19 191 LYS A CA 1
ATOM 1562 C C . LYS A 1 191 ? -8.664 -3.078 8.727 1 87.19 191 LYS A C 1
ATOM 1564 O O . LYS A 1 191 ? -9.555 -3.928 8.789 1 87.19 191 LYS A O 1
ATOM 1569 N N . HIS A 1 192 ? -8.625 -1.979 9.414 1 87.69 192 HIS A N 1
ATOM 1570 C CA . HIS A 1 192 ? -9.625 -1.727 10.438 1 87.69 192 HIS A CA 1
ATOM 1571 C C . HIS A 1 192 ? -10.93 -1.228 9.828 1 87.69 192 HIS A C 1
ATOM 1573 O O . HIS A 1 192 ? -12.016 -1.611 10.273 1 87.69 192 HIS A O 1
ATOM 1579 N N . ASN A 1 193 ? -10.789 -0.325 8.93 1 88.5 193 ASN A N 1
ATOM 1580 C CA . ASN A 1 193 ? -11.906 0.29 8.227 1 88.5 193 ASN A CA 1
ATOM 1581 C C . ASN A 1 193 ? -11.664 0.35 6.723 1 88.5 193 ASN A C 1
ATOM 1583 O O . ASN A 1 193 ? -10.945 1.223 6.242 1 88.5 193 ASN A O 1
ATOM 1587 N N . HIS A 1 194 ? -12.383 -0.44 6.043 1 84 194 HIS A N 1
ATOM 1588 C CA . HIS A 1 194 ? -12.219 -0.572 4.598 1 84 194 HIS A CA 1
ATOM 1589 C C . HIS A 1 194 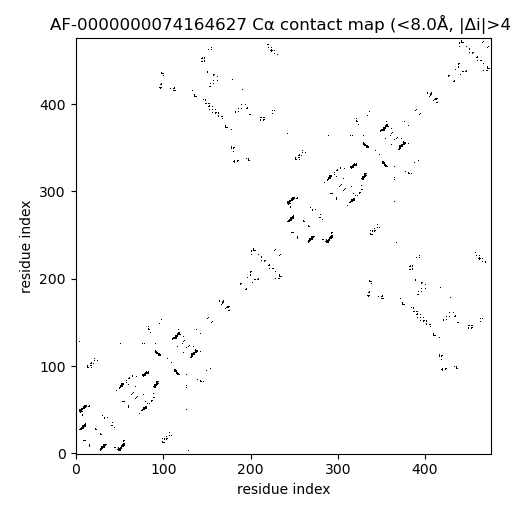? -12.469 0.755 3.891 1 84 194 HIS A C 1
ATOM 1591 O O . HIS A 1 194 ? -12 0.963 2.77 1 84 194 HIS A O 1
ATOM 1597 N N . HIS A 1 195 ? -13.141 1.615 4.531 1 84.38 195 HIS A N 1
ATOM 1598 C CA . HIS A 1 195 ? -13.5 2.879 3.898 1 84.38 195 HIS A CA 1
ATOM 1599 C C . HIS A 1 195 ? -12.617 4.016 4.398 1 84.38 195 HIS A C 1
ATOM 1601 O O . HIS A 1 195 ? -12.898 5.188 4.129 1 84.38 195 HIS A O 1
ATOM 1607 N N . ALA A 1 196 ? -11.586 3.566 5.074 1 87.75 196 ALA A N 1
ATOM 1608 C CA . ALA A 1 196 ? -10.695 4.582 5.637 1 87.75 196 ALA A CA 1
ATOM 1609 C C . ALA A 1 196 ? -9.945 5.32 4.535 1 87.75 196 ALA A C 1
ATOM 1611 O O . ALA A 1 196 ? -9.133 4.727 3.822 1 87.75 196 ALA A O 1
ATOM 1612 N N . LEU A 1 197 ? -10.242 6.57 4.242 1 89.69 197 LEU A N 1
ATOM 1613 C CA . LEU A 1 197 ? -9.562 7.438 3.287 1 89.69 197 LEU A CA 1
ATOM 1614 C C . LEU A 1 197 ? -9.461 8.867 3.824 1 89.69 197 LEU A C 1
ATOM 1616 O O . LEU A 1 197 ? -10.445 9.422 4.309 1 89.69 197 LEU A O 1
ATOM 1620 N N . SER A 1 198 ? -8.266 9.336 3.859 1 90.75 198 SER A N 1
ATOM 1621 C CA . SER A 1 198 ? -8.039 10.727 4.266 1 90.75 198 SER A CA 1
ATOM 1622 C C . SER A 1 198 ? -7.574 11.578 3.092 1 90.75 198 SER A C 1
ATOM 1624 O O . SER A 1 198 ? -7.641 11.148 1.938 1 90.75 198 SER A O 1
ATOM 1626 N N . GLY A 1 199 ? -7.297 12.797 3.373 1 87.12 199 GLY A N 1
ATOM 1627 C CA . GLY A 1 199 ? -6.629 13.641 2.396 1 87.12 199 GLY A CA 1
ATOM 1628 C C . GLY A 1 199 ? -7.582 14.297 1.416 1 87.12 199 GLY A C 1
ATOM 1629 O O . GLY A 1 199 ? -8.797 14.289 1.628 1 87.12 199 GLY A O 1
ATOM 1630 N N . PRO A 1 200 ? -7.055 14.859 0.44 1 89.62 200 PRO A N 1
ATOM 1631 C CA . PRO A 1 200 ? -7.812 15.695 -0.494 1 89.62 200 PRO A CA 1
ATOM 1632 C C . PRO A 1 200 ? -8.773 14.891 -1.367 1 89.62 200 PRO A C 1
ATOM 1634 O O . PRO A 1 200 ? -9.789 15.414 -1.824 1 89.62 200 PRO A O 1
ATOM 1637 N N . ILE A 1 201 ? -8.477 13.648 -1.59 1 89.12 201 ILE A N 1
ATOM 1638 C CA . ILE A 1 201 ? -9.383 12.82 -2.381 1 89.12 201 ILE A CA 1
ATOM 1639 C C . ILE A 1 201 ? -10.648 12.531 -1.576 1 89.12 201 ILE A C 1
ATOM 1641 O O . ILE A 1 201 ? -11.766 12.68 -2.088 1 89.12 201 ILE A O 1
ATOM 1645 N N . ALA A 1 202 ? -10.477 12.203 -0.356 1 86.88 202 ALA A N 1
ATOM 1646 C CA . ALA A 1 202 ? -11.602 11.883 0.518 1 86.88 202 ALA A CA 1
ATOM 1647 C C . ALA A 1 202 ? -12.562 13.062 0.636 1 86.88 202 ALA A C 1
ATOM 1649 O O . ALA A 1 202 ? -13.773 12.883 0.7 1 86.88 202 ALA A O 1
ATOM 1650 N N . ARG A 1 203 ? -12.039 14.297 0.579 1 86.38 203 ARG A N 1
ATOM 1651 C CA . ARG A 1 203 ? -12.867 15.469 0.833 1 86.38 203 ARG A CA 1
ATOM 1652 C C . ARG A 1 203 ? -13.195 16.203 -0.464 1 86.38 203 ARG A C 1
ATOM 1654 O O . ARG A 1 203 ? -13.828 17.266 -0.444 1 86.38 203 ARG A O 1
ATOM 1661 N N . GLY A 1 204 ? -12.773 15.656 -1.574 1 87 204 GLY A N 1
ATOM 1662 C CA . GLY A 1 204 ? -13.062 16.281 -2.854 1 87 204 GLY A CA 1
ATOM 1663 C C . GLY A 1 204 ? -12.43 17.656 -2.998 1 87 204 GLY A C 1
ATOM 1664 O O . GLY A 1 204 ? -13.062 18.594 -3.494 1 87 204 GLY A O 1
ATOM 1665 N N . ASP A 1 205 ? -11.242 17.797 -2.455 1 90.5 205 ASP A N 1
ATOM 1666 C CA . ASP A 1 205 ? -10.523 19.062 -2.496 1 90.5 205 ASP A CA 1
ATOM 1667 C C . ASP A 1 205 ? -9.805 19.25 -3.832 1 90.5 205 ASP A C 1
ATOM 1669 O O . ASP A 1 205 ? -8.594 19.047 -3.92 1 90.5 205 ASP A O 1
ATOM 1673 N N . ASN A 1 206 ? -10.5 19.812 -4.773 1 90.56 206 ASN A N 1
ATOM 1674 C CA . ASN A 1 206 ? -10.008 19.891 -6.145 1 90.56 206 ASN A CA 1
ATOM 1675 C C . ASN A 1 206 ? -8.852 20.875 -6.266 1 90.56 206 ASN A C 1
ATOM 1677 O O . ASN A 1 206 ? -7.945 20.688 -7.078 1 90.56 206 ASN A O 1
ATOM 1681 N N . LEU A 1 207 ? -8.93 21.859 -5.477 1 89.88 207 LEU A N 1
ATOM 1682 C CA . LEU A 1 207 ? -7.855 22.844 -5.531 1 89.88 207 LEU A CA 1
ATOM 1683 C C . LEU A 1 207 ? -6.527 22.234 -5.102 1 89.88 207 LEU A C 1
ATOM 1685 O O . LEU A 1 207 ? -5.504 22.422 -5.766 1 89.88 207 LEU A O 1
ATOM 1689 N N . THR A 1 208 ? -6.535 21.531 -4.051 1 92.12 208 THR A N 1
ATOM 1690 C CA . THR A 1 208 ? -5.34 20.844 -3.555 1 92.12 208 THR A CA 1
ATOM 1691 C C . THR A 1 208 ? -4.855 19.812 -4.559 1 92.12 208 THR A C 1
ATOM 1693 O O . THR A 1 208 ? -3.658 19.734 -4.852 1 92.12 208 THR A O 1
ATOM 1696 N N . LEU A 1 209 ? -5.762 19.078 -5.113 1 94.5 209 LEU A N 1
ATOM 1697 C CA . LEU A 1 209 ? -5.41 18.031 -6.066 1 94.5 209 LEU A CA 1
ATOM 1698 C C . LEU A 1 209 ? -4.777 18.625 -7.32 1 94.5 209 LEU A C 1
ATOM 1700 O O . LEU A 1 209 ? -3.846 18.047 -7.883 1 94.5 209 LEU A O 1
ATOM 1704 N N . GLN A 1 210 ? -5.312 19.75 -7.68 1 94.5 210 GLN A N 1
ATOM 1705 C CA . GLN A 1 210 ? -4.73 20.422 -8.844 1 94.5 210 GLN A CA 1
ATOM 1706 C C . GLN A 1 210 ? -3.303 20.875 -8.555 1 94.5 210 GLN A C 1
ATOM 1708 O O . GLN A 1 210 ? -2.418 20.75 -9.398 1 94.5 210 GLN A O 1
ATOM 1713 N N . LYS A 1 211 ? -3.086 21.391 -7.402 1 95.19 211 LYS A N 1
ATOM 1714 C CA . LYS A 1 211 ? -1.741 21.797 -7.012 1 95.19 211 LYS A CA 1
ATOM 1715 C C . LYS A 1 211 ? -0.788 20.609 -6.977 1 95.19 211 LYS A C 1
ATOM 1717 O O . LYS A 1 211 ? 0.363 20.719 -7.406 1 95.19 211 LYS A O 1
ATOM 1722 N N . ASP A 1 212 ? -1.262 19.516 -6.48 1 96.5 212 ASP A N 1
ATOM 1723 C CA . ASP A 1 212 ? -0.471 18.281 -6.465 1 96.5 212 ASP A CA 1
ATOM 1724 C C . ASP A 1 212 ? -0.122 17.844 -7.883 1 96.5 212 ASP A C 1
ATOM 1726 O O . ASP A 1 212 ? 1.022 17.469 -8.164 1 96.5 212 ASP A O 1
ATOM 1730 N N . LEU A 1 213 ? -1.115 17.891 -8.719 1 96.88 213 LEU A N 1
ATOM 1731 C CA . LEU A 1 213 ? -0.902 17.5 -10.109 1 96.88 213 LEU A CA 1
ATOM 1732 C C . LEU A 1 213 ? 0.127 18.391 -10.781 1 96.88 213 LEU A C 1
ATOM 1734 O O . LEU A 1 213 ? 1.032 17.906 -11.461 1 96.88 213 LEU A O 1
ATOM 1738 N N . ASP A 1 214 ? -0.008 19.656 -10.531 1 97.56 214 ASP A N 1
ATOM 1739 C CA . ASP A 1 214 ? 0.927 20.625 -11.109 1 97.56 214 ASP A CA 1
ATOM 1740 C C . ASP A 1 214 ? 2.355 20.344 -10.648 1 97.56 214 ASP A C 1
ATOM 1742 O O . ASP A 1 214 ? 3.303 20.484 -11.422 1 97.56 214 ASP A O 1
ATOM 1746 N N . ALA A 1 215 ? 2.48 19.922 -9.445 1 97.69 215 ALA A N 1
ATOM 1747 C CA . ALA A 1 215 ? 3.797 19.672 -8.867 1 97.69 215 ALA A CA 1
ATOM 1748 C C . ALA A 1 215 ? 4.43 18.422 -9.484 1 97.69 215 ALA A C 1
ATOM 1750 O O . ALA A 1 215 ? 5.641 18.219 -9.383 1 97.69 215 ALA A O 1
ATOM 1751 N N . LEU A 1 216 ? 3.617 17.562 -10.133 1 97.56 216 LEU A N 1
ATOM 1752 C CA . LEU A 1 216 ? 4.109 16.297 -10.664 1 97.56 216 LEU A CA 1
ATOM 1753 C C . LEU A 1 216 ? 4.34 16.406 -12.172 1 97.56 216 LEU A C 1
ATOM 1755 O O . LEU A 1 216 ? 4.695 15.414 -12.812 1 97.56 216 LEU A O 1
ATOM 1759 N N . ILE A 1 217 ? 4.066 17.594 -12.727 1 96.94 217 ILE A N 1
ATOM 1760 C CA . ILE A 1 217 ? 4.32 17.75 -14.156 1 96.94 217 ILE A CA 1
ATOM 1761 C C . ILE A 1 217 ? 5.758 17.359 -14.477 1 96.94 217 ILE A C 1
ATOM 1763 O O . ILE A 1 217 ? 6.695 17.828 -13.82 1 96.94 217 ILE A O 1
ATOM 1767 N N . GLY A 1 218 ? 5.957 16.438 -15.414 1 95.44 218 GLY A N 1
ATOM 1768 C CA . GLY A 1 218 ? 7.27 15.945 -15.781 1 95.44 218 GLY A CA 1
ATOM 1769 C C . GLY A 1 218 ? 7.688 14.711 -15 1 95.44 218 GLY A C 1
ATOM 1770 O O . GLY A 1 218 ? 8.68 14.062 -15.336 1 95.44 218 GLY A O 1
ATOM 1771 N N . ASP A 1 219 ? 6.91 14.406 -13.977 1 96 219 ASP A N 1
ATOM 1772 C CA . ASP A 1 219 ? 7.195 13.25 -13.133 1 96 219 ASP A CA 1
ATOM 1773 C C . ASP A 1 219 ? 6.652 11.969 -13.758 1 96 219 ASP A C 1
ATOM 1775 O O . ASP A 1 219 ? 5.617 11.992 -14.43 1 96 219 ASP A O 1
ATOM 1779 N N . ASP A 1 220 ? 7.289 10.828 -13.531 1 94.62 220 ASP A N 1
ATOM 1780 C CA . ASP A 1 220 ? 6.906 9.539 -14.102 1 94.62 220 ASP A CA 1
ATOM 1781 C C . ASP A 1 220 ? 5.539 9.094 -13.578 1 94.62 220 ASP A C 1
ATOM 1783 O O . ASP A 1 220 ? 4.879 8.258 -14.195 1 94.62 220 ASP A O 1
ATOM 1787 N N . PHE A 1 221 ? 5.09 9.703 -12.477 1 96.12 221 PHE A N 1
ATOM 1788 C CA . PHE A 1 221 ? 3.83 9.266 -11.891 1 96.12 221 PHE A CA 1
ATOM 1789 C C . PHE A 1 221 ? 2.725 10.281 -12.156 1 96.12 221 PHE A C 1
ATOM 1791 O O . PHE A 1 221 ? 1.622 10.156 -11.617 1 96.12 221 PHE A O 1
ATOM 1798 N N . TYR A 1 222 ? 2.992 11.289 -12.961 1 97.06 222 TYR A N 1
ATOM 1799 C CA . TYR A 1 222 ? 1.985 12.297 -13.273 1 97.06 222 TYR A CA 1
ATOM 1800 C C . TYR A 1 222 ? 0.722 11.656 -13.836 1 97.06 222 TYR A C 1
ATOM 1802 O O . TYR A 1 222 ? -0.381 11.906 -13.344 1 97.06 222 TYR A O 1
ATOM 1810 N N . ASP A 1 223 ? 0.898 10.781 -14.812 1 96 223 ASP A N 1
ATOM 1811 C CA . ASP A 1 223 ? -0.252 10.195 -15.492 1 96 223 ASP A CA 1
ATOM 1812 C C . ASP A 1 223 ? -1.029 9.266 -14.555 1 96 223 ASP A C 1
ATOM 1814 O O . ASP A 1 223 ? -2.254 9.172 -14.648 1 96 223 ASP A O 1
ATOM 1818 N N . VAL A 1 224 ? -0.332 8.57 -13.703 1 95.38 224 VAL A N 1
ATOM 1819 C CA . VAL A 1 224 ? -0.988 7.711 -12.727 1 95.38 224 VAL A CA 1
ATOM 1820 C C . VAL A 1 224 ? -1.836 8.555 -11.773 1 95.38 224 VAL A C 1
ATOM 1822 O O . VAL A 1 224 ? -3.014 8.258 -11.555 1 95.38 224 VAL A O 1
ATOM 1825 N N . PHE A 1 225 ? -1.219 9.602 -11.266 1 96.31 225 PHE A N 1
ATOM 1826 C CA . PHE A 1 225 ? -1.927 10.477 -10.336 1 96.31 225 PHE A CA 1
ATOM 1827 C C . PHE A 1 225 ? -3.109 11.148 -11.031 1 96.31 225 PHE A C 1
ATOM 1829 O O . PHE A 1 225 ? -4.199 11.234 -10.461 1 96.31 225 PHE A O 1
ATOM 1836 N N . ARG A 1 226 ? -2.92 11.57 -12.195 1 95.94 226 ARG A N 1
ATOM 1837 C CA . ARG A 1 226 ? -3.973 12.219 -12.969 1 95.94 226 ARG A CA 1
ATOM 1838 C C . ARG A 1 226 ? -5.16 11.281 -13.172 1 95.94 226 ARG A C 1
ATOM 1840 O O . ARG A 1 226 ? -6.312 11.703 -13.062 1 95.94 226 ARG A O 1
ATOM 1847 N N . ALA A 1 227 ? -4.895 10.047 -13.461 1 94.88 227 ALA A N 1
ATOM 1848 C CA . ALA A 1 227 ? -5.961 9.062 -13.648 1 94.88 227 ALA A CA 1
ATOM 1849 C C . ALA A 1 227 ? -6.785 8.898 -12.375 1 94.88 227 ALA A C 1
ATOM 1851 O O . ALA A 1 227 ? -8.016 8.789 -12.43 1 94.88 227 ALA A O 1
ATOM 1852 N N . ILE A 1 228 ? -6.109 8.891 -11.273 1 93.56 228 ILE A N 1
ATOM 1853 C CA . ILE A 1 228 ? -6.789 8.742 -9.992 1 93.56 228 ILE A CA 1
ATOM 1854 C C . ILE A 1 228 ? -7.648 9.977 -9.719 1 93.56 228 ILE A C 1
ATOM 1856 O O . ILE A 1 228 ? -8.82 9.852 -9.344 1 93.56 228 ILE A O 1
ATOM 1860 N N . VAL A 1 229 ? -7.043 11.156 -9.883 1 92.19 229 VAL A N 1
ATOM 1861 C CA . VAL A 1 229 ? -7.75 12.406 -9.633 1 92.19 229 VAL A CA 1
ATOM 1862 C C . VAL A 1 229 ? -8.977 12.5 -10.531 1 92.19 229 VAL A C 1
ATOM 1864 O O . VAL A 1 229 ? -10.062 12.859 -10.078 1 92.19 229 VAL A O 1
ATOM 1867 N N . ASN A 1 230 ? -8.844 12.094 -11.758 1 91.19 230 ASN A N 1
ATOM 1868 C CA . ASN A 1 230 ? -9.945 12.148 -12.711 1 91.19 230 ASN A CA 1
ATOM 1869 C C . ASN A 1 230 ? -11.07 11.188 -12.32 1 91.19 230 ASN A C 1
ATOM 1871 O O . ASN A 1 230 ? -12.25 11.492 -12.5 1 91.19 230 ASN A O 1
ATOM 1875 N N . GLN A 1 231 ? -10.695 10.078 -11.812 1 87.81 231 GLN A N 1
ATOM 1876 C CA . GLN A 1 231 ? -11.672 9.031 -11.516 1 87.81 231 GLN A CA 1
ATOM 1877 C C . GLN A 1 231 ? -12.375 9.297 -10.188 1 87.81 231 GLN A C 1
ATOM 1879 O O . GLN A 1 231 ? -13.57 9.039 -10.055 1 87.81 231 GLN A O 1
ATOM 1884 N N . PHE A 1 232 ? -11.695 9.867 -9.227 1 82.5 232 PHE A N 1
ATOM 1885 C CA . PHE A 1 232 ? -12.242 9.797 -7.871 1 82.5 232 PHE A CA 1
ATOM 1886 C C . PHE A 1 232 ? -12.492 11.195 -7.32 1 82.5 232 PHE A C 1
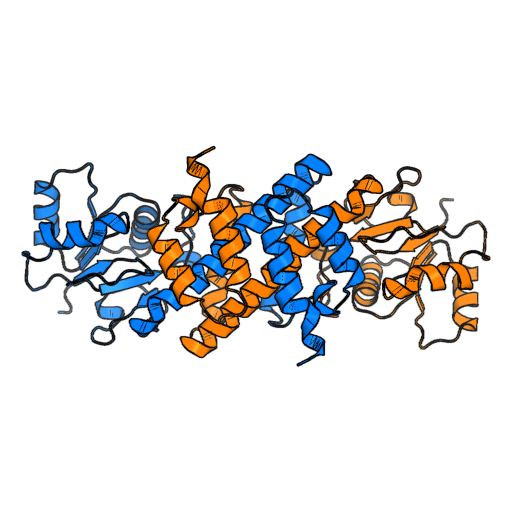ATOM 1888 O O . PHE A 1 232 ? -13.062 11.352 -6.238 1 82.5 232 PHE A O 1
ATOM 1895 N N . SER A 1 233 ? -11.961 12.25 -7.875 1 72.5 233 SER A N 1
ATOM 1896 C CA . SER A 1 233 ? -12.242 13.586 -7.367 1 72.5 233 SER A CA 1
ATOM 1897 C C . SER A 1 233 ? -13.648 14.039 -7.758 1 72.5 233 SER A C 1
ATOM 1899 O O . SER A 1 233 ? -14.25 14.867 -7.07 1 72.5 233 SER A O 1
ATOM 1901 N N . ASN A 1 234 ? -14.172 13.695 -9 1 61.97 234 ASN A N 1
ATOM 1902 C CA . ASN A 1 234 ? -15.469 14.188 -9.453 1 61.97 234 ASN A CA 1
ATOM 1903 C C . ASN A 1 234 ? -16.609 13.375 -8.852 1 61.97 234 ASN A C 1
ATOM 1905 O O . ASN A 1 234 ? -17.734 13.398 -9.367 1 61.97 234 ASN A O 1
ATOM 1909 N N . LYS A 1 235 ? -16.562 12.453 -7.949 1 50.88 235 LYS A N 1
ATOM 1910 C CA . LYS A 1 235 ? -17.766 11.703 -7.566 1 50.88 235 LYS A CA 1
ATOM 1911 C C . LYS A 1 235 ? -18.781 12.617 -6.902 1 50.88 235 LYS A C 1
ATOM 1913 O O . LYS A 1 235 ? -19.781 12.141 -6.336 1 50.88 235 LYS A O 1
ATOM 1918 N N . GLU A 1 236 ? -18.766 13.672 -6.41 1 38.44 236 GLU A N 1
ATOM 1919 C CA . GLU A 1 236 ? -20 14.406 -6.102 1 38.44 236 GLU A CA 1
ATOM 1920 C C . GLU A 1 236 ? -21.047 14.188 -7.18 1 38.44 236 GLU A C 1
ATOM 1922 O O . GLU A 1 236 ? -22.219 14.531 -6.992 1 38.44 236 GLU A O 1
ATOM 1927 N N . LYS A 1 237 ? -20.891 14.195 -8.5 1 32.97 237 LYS A N 1
ATOM 1928 C CA . LYS A 1 237 ? -22.031 14.164 -9.414 1 32.97 237 LYS A CA 1
ATOM 1929 C C . LYS A 1 237 ? -22.625 12.766 -9.508 1 32.97 237 LYS A C 1
ATOM 1931 O O . LYS A 1 237 ? -23.453 12.492 -10.375 1 32.97 237 LYS A O 1
ATOM 1936 N N . ARG A 1 238 ? -22.188 11.75 -9.023 1 26.62 238 ARG A N 1
ATOM 1937 C CA . ARG A 1 238 ? -23.156 10.656 -9.031 1 26.62 238 ARG A CA 1
ATOM 1938 C C . ARG A 1 238 ? -23.953 10.625 -7.738 1 26.62 238 ARG A C 1
ATOM 1940 O O . ARG A 1 238 ? -23.391 10.812 -6.652 1 26.62 238 ARG A O 1
ATOM 1947 N N . MET B 1 1 ? 13.547 31.094 33.125 1 38.06 1 MET B N 1
ATOM 1948 C CA . MET B 1 1 ? 12.586 30.016 33.344 1 38.06 1 MET B CA 1
ATOM 1949 C C . MET B 1 1 ? 11.867 29.656 32.062 1 38.06 1 MET B C 1
ATOM 1951 O O . MET B 1 1 ? 11.258 30.516 31.422 1 38.06 1 MET B O 1
ATOM 1955 N N . GLN B 1 2 ? 12.312 28.766 31.359 1 50.84 2 GLN B N 1
ATOM 1956 C CA . GLN B 1 2 ? 11.734 28.469 30.047 1 50.84 2 GLN B CA 1
ATOM 1957 C C . GLN B 1 2 ? 10.219 28.297 30.156 1 50.84 2 GLN B C 1
ATOM 1959 O O . GLN B 1 2 ? 9.727 27.562 31 1 50.84 2 GLN B O 1
ATOM 1964 N N . GLN B 1 3 ? 9.453 29.312 29.812 1 64.25 3 GLN B N 1
ATOM 1965 C CA . GLN B 1 3 ? 8.008 29.391 29.984 1 64.25 3 GLN B CA 1
ATOM 1966 C C . GLN B 1 3 ? 7.336 28.094 29.547 1 64.25 3 GLN B C 1
ATOM 1968 O O . GLN B 1 3 ? 7.738 27.484 28.547 1 64.25 3 GLN B O 1
ATOM 1973 N N . VAL B 1 4 ? 6.672 27.469 30.484 1 81.44 4 VAL B N 1
ATOM 1974 C CA . VAL B 1 4 ? 5.883 26.266 30.219 1 81.44 4 VAL B CA 1
ATOM 1975 C C . VAL B 1 4 ? 4.926 26.516 29.062 1 81.44 4 VAL B C 1
ATOM 1977 O O . VAL B 1 4 ? 4.188 27.516 29.062 1 81.44 4 VAL B O 1
ATOM 1980 N N . PRO B 1 5 ? 5.086 25.75 28 1 91.56 5 PRO B N 1
ATOM 1981 C CA . PRO B 1 5 ? 4.176 25.953 26.859 1 91.56 5 PRO B CA 1
ATOM 1982 C C . PRO B 1 5 ? 2.709 25.766 27.25 1 91.56 5 PRO B C 1
ATOM 1984 O O . PRO B 1 5 ? 2.389 24.875 28.031 1 91.56 5 PRO B O 1
ATOM 1987 N N . ARG B 1 6 ? 1.866 26.641 26.844 1 94.44 6 ARG B N 1
ATOM 1988 C CA . ARG B 1 6 ? 0.416 26.547 26.969 1 94.44 6 ARG B CA 1
ATOM 1989 C C . ARG B 1 6 ? -0.248 26.5 25.594 1 94.44 6 ARG B C 1
ATOM 1991 O O . ARG B 1 6 ? -0.302 27.5 24.891 1 94.44 6 ARG B O 1
ATOM 1998 N N . TYR B 1 7 ? -0.82 25.328 25.297 1 97.44 7 TYR B N 1
ATOM 1999 C CA . TYR B 1 7 ? -1.334 25.078 23.953 1 97.44 7 TYR B CA 1
ATOM 2000 C C . TYR B 1 7 ? -2.832 25.359 23.875 1 97.44 7 TYR B C 1
ATOM 2002 O O . TYR B 1 7 ? -3.574 25.016 24.812 1 97.44 7 TYR B O 1
ATOM 2010 N N . VAL B 1 8 ? -3.221 26 22.844 1 97.62 8 VAL B N 1
ATOM 2011 C CA . VAL B 1 8 ? -4.621 26 22.438 1 97.62 8 VAL B CA 1
ATOM 2012 C C . VAL B 1 8 ? -4.781 25.281 21.094 1 97.62 8 VAL B C 1
ATOM 2014 O O . VAL B 1 8 ? -4.062 25.562 20.141 1 97.62 8 VAL B O 1
ATOM 2017 N N . ILE B 1 9 ? -5.633 24.297 21.078 1 98.62 9 ILE B N 1
ATOM 2018 C CA . ILE B 1 9 ? -5.934 23.562 19.844 1 98.62 9 ILE B CA 1
ATOM 2019 C C . ILE B 1 9 ? -7.277 24.016 19.281 1 98.62 9 ILE B C 1
ATOM 2021 O O . ILE B 1 9 ? -8.312 23.875 19.938 1 98.62 9 ILE B O 1
ATOM 2025 N N . VAL B 1 10 ? -7.168 24.594 18.094 1 98.5 10 VAL B N 1
ATOM 2026 C CA . VAL B 1 10 ? -8.367 25.062 17.422 1 98.5 10 VAL B CA 1
ATOM 2027 C C . VAL B 1 10 ? -8.844 24 16.422 1 98.5 10 VAL B C 1
ATOM 2029 O O . VAL B 1 10 ? -8.125 23.641 15.484 1 98.5 10 VAL B O 1
ATOM 2032 N N . GLY B 1 11 ? -10.047 23.5 16.578 1 98.12 11 GLY B N 1
ATOM 2033 C CA . GLY B 1 11 ? -10.609 22.484 15.703 1 98.12 11 GLY B CA 1
ATOM 2034 C C . GLY B 1 11 ? -11.094 21.25 16.438 1 98.12 11 GLY B C 1
ATOM 2035 O O . GLY B 1 11 ? -10.625 20.969 17.547 1 98.12 11 GLY B O 1
ATOM 2036 N N . ASN B 1 12 ? -12 20.516 15.859 1 97.38 12 ASN B N 1
ATOM 2037 C CA . ASN B 1 12 ? -12.523 19.281 16.438 1 97.38 12 ASN B CA 1
ATOM 2038 C C . ASN B 1 12 ? -12.594 18.172 15.391 1 97.38 12 ASN B C 1
ATOM 2040 O O . ASN B 1 12 ? -13.375 17.219 15.531 1 97.38 12 ASN B O 1
ATOM 2044 N N . GLY B 1 13 ? -11.844 18.328 14.336 1 96.25 13 GLY B N 1
ATOM 2045 C CA . GLY B 1 13 ? -11.773 17.297 13.312 1 96.25 13 GLY B CA 1
ATOM 2046 C C . GLY B 1 13 ? -10.891 16.125 13.695 1 96.25 13 GLY B C 1
ATOM 2047 O O . GLY B 1 13 ? -10.516 15.984 14.859 1 96.25 13 GLY B O 1
ATOM 2048 N N . ASN B 1 14 ? -10.586 15.312 12.734 1 96.12 14 ASN B N 1
ATOM 2049 C CA . ASN B 1 14 ? -9.805 14.109 12.977 1 96.12 14 ASN B CA 1
ATOM 2050 C C . ASN B 1 14 ? -8.422 14.438 13.539 1 96.12 14 ASN B C 1
ATOM 2052 O O . ASN B 1 14 ? -8.008 13.891 14.555 1 96.12 14 ASN B O 1
ATOM 2056 N N . VAL B 1 15 ? -7.766 15.367 12.867 1 97.81 15 VAL B N 1
ATOM 2057 C CA . VAL B 1 15 ? -6.406 15.703 13.281 1 97.81 15 VAL B CA 1
ATOM 2058 C C . VAL B 1 15 ? -6.426 16.281 14.695 1 97.81 15 VAL B C 1
ATOM 2060 O O . VAL B 1 15 ? -5.582 15.93 15.523 1 97.81 15 VAL B O 1
ATOM 2063 N N . ALA B 1 16 ? -7.359 17.172 14.961 1 98.44 16 ALA B N 1
ATOM 2064 C CA . ALA B 1 16 ? -7.484 17.766 16.297 1 98.44 16 ALA B CA 1
ATOM 2065 C C . ALA B 1 16 ? -7.711 16.688 17.359 1 98.44 16 ALA B C 1
ATOM 2067 O O . ALA B 1 16 ? -7.113 16.734 18.422 1 98.44 16 ALA B O 1
ATOM 2068 N N . ALA B 1 17 ? -8.555 15.711 17.047 1 98.38 17 ALA B N 1
ATOM 2069 C CA . ALA B 1 17 ? -8.836 14.625 17.984 1 98.38 17 ALA B CA 1
ATOM 2070 C C . ALA B 1 17 ? -7.562 13.844 18.312 1 98.38 17 ALA B C 1
ATOM 2072 O O . ALA B 1 17 ? -7.285 13.547 19.469 1 98.38 17 ALA B O 1
ATOM 2073 N N . HIS B 1 18 ? -6.832 13.531 17.281 1 98.5 18 HIS B N 1
ATOM 2074 C CA . HIS B 1 18 ? -5.59 12.789 17.469 1 98.5 18 HIS B CA 1
ATOM 2075 C C . HIS B 1 18 ? -4.57 13.594 18.266 1 98.5 18 HIS B C 1
ATOM 2077 O O . HIS B 1 18 ? -3.898 13.055 19.141 1 98.5 18 HIS B O 1
ATOM 2083 N N . MET B 1 19 ? -4.508 14.859 17.984 1 98.69 19 MET B N 1
ATOM 2084 C CA . MET B 1 19 ? -3.521 15.695 18.672 1 98.69 19 MET B CA 1
ATOM 2085 C C . MET B 1 19 ? -3.895 15.883 20.141 1 98.69 19 MET B C 1
ATOM 2087 O O . MET B 1 19 ? -3.025 15.867 21.016 1 98.69 19 MET B O 1
ATOM 2091 N N . CYS B 1 20 ? -5.148 16.109 20.406 1 98.69 20 CYS B N 1
ATOM 2092 C CA . CYS B 1 20 ? -5.598 16.203 21.781 1 98.69 20 CYS B CA 1
ATOM 2093 C C . CYS B 1 20 ? -5.219 14.961 22.578 1 98.69 20 CYS B C 1
ATOM 2095 O O . CYS B 1 20 ? -4.668 15.055 23.672 1 98.69 20 CYS B O 1
ATOM 2097 N N . TYR B 1 21 ? -5.492 13.812 22.016 1 98.75 21 TYR B N 1
ATOM 2098 C CA . TYR B 1 21 ? -5.191 12.562 22.703 1 98.75 21 TYR B CA 1
ATOM 2099 C C . TYR B 1 21 ? -3.688 12.391 22.875 1 98.75 21 TYR B C 1
ATOM 2101 O O . TYR B 1 21 ? -3.23 11.961 23.938 1 98.75 21 TYR B O 1
ATOM 2109 N N . TYR B 1 22 ? -2.953 12.695 21.844 1 98.75 22 TYR B N 1
ATOM 2110 C CA . TYR B 1 22 ? -1.5 12.617 21.922 1 98.75 22 TYR B CA 1
ATOM 2111 C C . TYR B 1 22 ? -0.966 13.5 23.047 1 98.75 22 TYR B C 1
ATOM 2113 O O . TYR B 1 22 ? -0.129 13.062 23.844 1 98.75 22 TYR B O 1
ATOM 2121 N N . PHE B 1 23 ? -1.478 14.75 23.172 1 98.56 23 PHE B N 1
ATOM 2122 C CA . PHE B 1 23 ? -1.059 15.68 24.203 1 98.56 23 PHE B CA 1
ATOM 2123 C C . PHE B 1 23 ? -1.442 15.164 25.594 1 98.56 23 PHE B C 1
ATOM 2125 O O . PHE B 1 23 ? -0.681 15.312 26.547 1 98.56 23 PHE B O 1
ATOM 2132 N N . GLU B 1 24 ? -2.625 14.555 25.672 1 98.38 24 GLU B N 1
ATOM 2133 C CA . GLU B 1 24 ? -3.035 13.938 26.922 1 98.38 24 GLU B CA 1
ATOM 2134 C C . GLU B 1 24 ? -2.049 12.852 27.359 1 98.38 24 GLU B C 1
ATOM 2136 O O . GLU B 1 24 ? -1.646 12.797 28.516 1 98.38 24 GLU B O 1
ATOM 2141 N N . CYS B 1 25 ? -1.699 12.023 26.375 1 98.38 25 CYS B N 1
ATOM 2142 C CA . CYS B 1 25 ? -0.764 10.938 26.656 1 98.38 25 CYS B CA 1
ATOM 2143 C C . CYS B 1 25 ? 0.574 11.484 27.141 1 98.38 25 CYS B C 1
ATOM 2145 O O . CYS B 1 25 ? 1.233 10.859 27.969 1 98.38 25 CYS B O 1
ATOM 2147 N N . LEU B 1 26 ? 0.96 12.625 26.625 1 97.75 26 LEU B N 1
ATOM 2148 C CA . LEU B 1 26 ? 2.242 13.219 26.969 1 97.75 26 LEU B CA 1
ATOM 2149 C C . LEU B 1 26 ? 2.109 14.094 28.219 1 97.75 26 LEU B C 1
ATOM 2151 O O . LEU B 1 26 ? 3.094 14.672 28.688 1 97.75 26 LEU B O 1
ATOM 2155 N N . LYS B 1 27 ? 0.929 14.273 28.719 1 96.88 27 LYS B N 1
ATOM 2156 C CA . LYS B 1 27 ? 0.63 15.094 29.891 1 96.88 27 LYS B CA 1
ATOM 2157 C C . LYS B 1 27 ? 1.004 16.547 29.656 1 96.88 27 LYS B C 1
ATOM 2159 O O . LYS B 1 27 ? 1.583 17.203 30.516 1 96.88 27 LYS B O 1
ATOM 2164 N N . LEU B 1 28 ? 0.726 17 28.469 1 96.94 28 LEU B N 1
ATOM 2165 C CA . LEU B 1 28 ? 0.924 18.406 28.125 1 96.94 28 LEU B CA 1
ATOM 2166 C C . LEU B 1 28 ? -0.316 19.234 28.469 1 96.94 28 LEU B C 1
ATOM 2168 O O . LEU B 1 28 ? -1.44 18.734 28.375 1 96.94 28 LEU B O 1
ATOM 2172 N N . ASP B 1 29 ? -0.082 20.438 28.859 1 94.38 29 ASP B N 1
ATOM 2173 C CA . ASP B 1 29 ? -1.181 21.359 29.141 1 94.38 29 ASP B CA 1
ATOM 2174 C C . ASP B 1 29 ? -1.746 21.938 27.859 1 94.38 29 ASP B C 1
ATOM 2176 O O . ASP B 1 29 ? -1.015 22.547 27.078 1 94.38 29 ASP B O 1
ATOM 2180 N N . PHE B 1 30 ? -3.023 21.688 27.625 1 97.81 30 PHE B N 1
ATOM 2181 C CA . PHE B 1 30 ? -3.662 22.266 26.438 1 97.81 30 PHE B CA 1
ATOM 2182 C C . PHE B 1 30 ? -5.156 22.453 26.672 1 97.81 30 PHE B C 1
ATOM 2184 O O . PHE B 1 30 ? -5.73 21.859 27.594 1 97.81 30 PHE B O 1
ATOM 2191 N N . ARG B 1 31 ? -5.695 23.375 25.891 1 97.94 31 ARG B N 1
ATOM 2192 C CA . ARG B 1 31 ? -7.137 23.578 25.812 1 97.94 31 ARG B CA 1
ATOM 2193 C C . ARG B 1 31 ? -7.609 23.5 24.359 1 97.94 31 ARG B C 1
ATOM 2195 O O . ARG B 1 31 ? -6.883 23.891 23.438 1 97.94 31 ARG B O 1
ATOM 2202 N N . GLN B 1 32 ? -8.789 23.016 24.234 1 98.25 32 GLN B N 1
ATOM 2203 C CA . GLN B 1 32 ? -9.344 22.906 22.891 1 98.25 32 GLN B CA 1
ATOM 2204 C C . GLN B 1 32 ? -10.492 23.891 22.688 1 98.25 32 GLN B C 1
ATOM 2206 O O . GLN B 1 32 ? -11.297 24.109 23.594 1 98.25 32 GLN B O 1
ATOM 2211 N N . TRP B 1 33 ? -10.516 24.484 21.484 1 98.12 33 TRP B N 1
ATOM 2212 C CA . TRP B 1 33 ? -11.625 25.312 21.047 1 98.12 33 TRP B CA 1
ATOM 2213 C C . TRP B 1 33 ? -12.117 24.891 19.656 1 98.12 33 TRP B C 1
ATOM 2215 O O . TRP B 1 33 ? -11.312 24.5 18.812 1 98.12 33 TRP B O 1
ATOM 2225 N N . SER B 1 34 ? -13.406 24.891 19.453 1 97.31 34 SER B N 1
ATOM 2226 C CA . SER B 1 34 ? -13.984 24.656 18.141 1 97.31 34 SER B CA 1
ATOM 2227 C C . SER B 1 34 ? -15.078 25.656 17.828 1 97.31 34 SER B C 1
ATOM 2229 O O . SER B 1 34 ? -15.461 26.453 18.672 1 97.31 34 SER B O 1
ATOM 2231 N N . ARG B 1 35 ? -15.539 25.562 16.594 1 93.25 35 ARG B N 1
ATOM 2232 C CA . ARG B 1 35 ? -16.516 26.531 16.094 1 93.25 35 ARG B CA 1
ATOM 2233 C C . ARG B 1 35 ? -17.828 26.406 16.859 1 93.25 35 ARG B C 1
ATOM 2235 O O . ARG B 1 35 ? -18.688 27.297 16.797 1 93.25 35 ARG B O 1
ATOM 2242 N N . ASN B 1 36 ? -17.922 25.328 17.625 1 93.56 36 ASN B N 1
ATOM 2243 C CA . ASN B 1 36 ? -19.125 25.141 18.438 1 93.56 36 ASN B CA 1
ATOM 2244 C C . ASN B 1 36 ? -19.078 25.969 19.719 1 93.56 36 ASN B C 1
ATOM 2246 O O . ASN B 1 36 ? -20.078 26.062 20.422 1 93.56 36 ASN B O 1
ATOM 2250 N N . GLU B 1 37 ? -18 26.578 20.047 1 94.38 37 GLU B N 1
ATOM 2251 C CA . GLU B 1 37 ? -17.828 27.422 21.219 1 94.38 37 GLU B CA 1
ATOM 2252 C C . GLU B 1 37 ? -17.797 28.906 20.859 1 94.38 37 GLU B C 1
ATOM 2254 O O . GLU B 1 37 ? -17.594 29.25 19.703 1 94.38 37 GLU B O 1
ATOM 2259 N N . SER B 1 38 ? -18 29.75 21.859 1 93.88 38 SER B N 1
ATOM 2260 C CA . SER B 1 38 ? -18.062 31.188 21.594 1 93.88 38 SER B CA 1
ATOM 2261 C C . SER B 1 38 ? -16.688 31.766 21.328 1 93.88 38 SER B C 1
ATOM 2263 O O . SER B 1 38 ? -15.68 31.25 21.828 1 93.88 38 SER B O 1
ATOM 2265 N N . LEU B 1 39 ? -16.719 32.844 20.641 1 94 39 LEU B N 1
ATOM 2266 C CA . LEU B 1 39 ? -15.477 33.531 20.359 1 94 39 LEU B CA 1
ATOM 2267 C C . LEU B 1 39 ? -14.898 34.156 21.625 1 94 39 LEU B C 1
ATOM 2269 O O . LEU B 1 39 ? -13.68 34.281 21.75 1 94 39 LEU B O 1
ATOM 2273 N N . ASP B 1 40 ? -15.781 34.5 22.5 1 94.62 40 ASP B N 1
ATOM 2274 C CA . ASP B 1 40 ? -15.32 35 23.797 1 94.62 40 ASP B CA 1
ATOM 2275 C C . ASP B 1 40 ? -14.453 33.969 24.516 1 94.62 40 ASP B C 1
ATOM 2277 O O . ASP B 1 40 ? -13.453 34.344 25.141 1 94.62 40 ASP B O 1
ATOM 2281 N N . GLN B 1 41 ? -14.844 32.812 24.422 1 95.88 41 GLN B N 1
ATOM 2282 C CA . GLN B 1 41 ? -14.07 31.75 25.016 1 95.88 41 GLN B CA 1
ATOM 2283 C C . GLN B 1 41 ? -12.711 31.594 24.344 1 95.88 41 GLN B C 1
ATOM 2285 O O . GLN B 1 41 ? -11.703 31.328 25 1 95.88 41 GLN B O 1
ATOM 2290 N N . LEU B 1 42 ? -12.742 31.688 23.047 1 95.56 42 LEU B N 1
ATOM 2291 C CA . LEU B 1 42 ? -11.484 31.625 22.312 1 95.56 42 LEU B CA 1
ATOM 2292 C C . LEU B 1 42 ? -10.523 32.719 22.812 1 95.56 42 LEU B C 1
ATOM 2294 O O . LEU B 1 42 ? -9.352 32.438 23.078 1 95.56 42 LEU B O 1
ATOM 2298 N N . ASP B 1 43 ? -11.039 33.938 22.953 1 93.19 43 ASP B N 1
ATOM 2299 C CA . ASP B 1 43 ? -10.227 35.062 23.391 1 93.19 43 ASP B CA 1
ATOM 2300 C C . ASP B 1 43 ? -9.617 34.812 24.766 1 93.19 43 ASP B C 1
ATOM 2302 O O . ASP B 1 43 ? -8.445 35.094 25 1 93.19 43 ASP B O 1
ATOM 2306 N N . LYS B 1 44 ? -10.406 34.312 25.625 1 93.62 44 LYS B N 1
ATOM 2307 C CA . LYS B 1 44 ? -9.938 34 26.969 1 93.62 44 LYS B CA 1
ATOM 2308 C C . LYS B 1 44 ? -8.812 32.969 26.938 1 93.62 44 LYS B C 1
ATOM 2310 O O . LYS B 1 44 ? -7.832 33.094 27.672 1 93.62 44 LYS B O 1
ATOM 2315 N N . LEU B 1 45 ? -8.961 31.953 26.125 1 94.38 45 LEU B N 1
ATOM 2316 C CA . LEU B 1 45 ? -7.945 30.922 26 1 94.38 45 LEU B CA 1
ATOM 2317 C C . LEU B 1 45 ? -6.652 31.484 25.422 1 94.38 45 LEU B C 1
ATOM 2319 O O . LEU B 1 45 ? -5.559 31.141 25.875 1 94.38 45 LEU B O 1
ATOM 2323 N N . LEU B 1 46 ? -6.801 32.344 24.484 1 93.5 46 LEU B N 1
ATOM 2324 C CA . LEU B 1 46 ? -5.652 32.906 23.766 1 93.5 46 LEU B CA 1
ATOM 2325 C C . LEU B 1 46 ? -4.852 33.844 24.672 1 93.5 46 LEU B C 1
ATOM 2327 O O . LEU B 1 46 ? -3.639 33.969 24.5 1 93.5 46 LEU B O 1
ATOM 2331 N N . ASP B 1 47 ? -5.477 34.438 25.641 1 89.88 47 ASP B N 1
ATOM 2332 C CA . ASP B 1 47 ? -4.828 35.375 26.562 1 89.88 47 ASP B CA 1
ATOM 2333 C C . ASP B 1 47 ? -3.707 34.688 27.344 1 89.88 47 ASP B C 1
ATOM 2335 O O . ASP B 1 47 ? -2.723 35.344 27.703 1 89.88 47 ASP B O 1
ATOM 2339 N N . ASN B 1 48 ? -3.791 33.469 27.547 1 88.06 48 ASN B N 1
ATOM 2340 C CA . ASN B 1 48 ? -2.816 32.75 28.359 1 88.06 48 ASN B CA 1
ATOM 2341 C C . ASN B 1 48 ? -2.018 31.75 27.516 1 88.06 48 ASN B C 1
ATOM 2343 O O . ASN B 1 48 ? -1.203 31 28.062 1 88.06 48 ASN B O 1
ATOM 2347 N N . ALA B 1 49 ? -2.244 31.781 26.234 1 93.38 49 ALA B N 1
ATOM 2348 C CA . ALA B 1 49 ? -1.629 30.781 25.391 1 93.38 49 ALA B CA 1
ATOM 2349 C C . ALA B 1 49 ? -0.261 31.234 24.891 1 93.38 49 ALA B C 1
ATOM 2351 O O . ALA B 1 49 ? -0.022 32.438 24.734 1 93.38 49 ALA B O 1
ATOM 2352 N N . THR B 1 50 ? 0.64 30.297 24.75 1 94 50 THR B N 1
ATOM 2353 C CA . THR B 1 50 ? 1.915 30.547 24.094 1 94 50 THR B CA 1
ATOM 2354 C C . THR B 1 50 ? 1.906 30 22.672 1 94 50 THR B C 1
ATOM 2356 O O . THR B 1 50 ? 2.584 30.531 21.781 1 94 50 THR B O 1
ATOM 2359 N N . HIS B 1 51 ? 1.176 28.938 22.453 1 96.5 51 HIS B N 1
ATOM 2360 C CA . HIS B 1 51 ? 1.1 28.234 21.188 1 96.5 51 HIS B CA 1
ATOM 2361 C C . HIS B 1 51 ? -0.348 27.969 20.781 1 96.5 51 HIS B C 1
ATOM 2363 O O . HIS B 1 51 ? -1.167 27.594 21.641 1 96.5 51 HIS B O 1
ATOM 2369 N N . VAL B 1 52 ? -0.645 28.188 19.531 1 97.38 52 VAL B N 1
ATOM 2370 C CA . VAL B 1 52 ? -1.965 27.875 19 1 97.38 52 VAL B CA 1
ATOM 2371 C C . VAL B 1 52 ? -1.824 26.938 17.797 1 97.38 52 VAL B C 1
ATOM 2373 O O . VAL B 1 52 ? -1.129 27.266 16.828 1 97.38 52 VAL B O 1
ATOM 2376 N N . LEU B 1 53 ? -2.414 25.75 17.891 1 98.5 53 LEU B N 1
ATOM 2377 C CA . LEU B 1 53 ? -2.518 24.828 16.75 1 98.5 53 LEU B CA 1
ATOM 2378 C C . LEU B 1 53 ? -3.846 25.016 16.031 1 98.5 53 LEU B C 1
ATOM 2380 O O . LEU B 1 53 ? -4.91 24.75 16.609 1 98.5 53 LEU B O 1
ATOM 2384 N N . VAL B 1 54 ? -3.762 25.484 14.82 1 98.44 54 VAL B N 1
ATOM 2385 C CA . VAL B 1 54 ? -4.961 25.656 14.008 1 98.44 54 VAL B CA 1
ATOM 2386 C C . VAL B 1 54 ? -5.199 24.422 13.156 1 98.44 54 VAL B C 1
ATOM 2388 O O . VAL B 1 54 ? -4.621 24.281 12.078 1 98.44 54 VAL B O 1
ATOM 2391 N N . LEU B 1 55 ? -6.055 23.562 13.648 1 98.31 55 LEU B N 1
ATOM 2392 C CA . LEU B 1 55 ? -6.293 22.266 13.055 1 98.31 55 LEU B CA 1
ATOM 2393 C C . LEU B 1 55 ? -7.715 22.156 12.508 1 98.31 55 LEU B C 1
ATOM 2395 O O . LEU B 1 55 ? -8.477 21.281 12.914 1 98.31 55 LEU B O 1
ATOM 2399 N N . ILE B 1 56 ? -8.047 23.078 11.617 1 97.25 56 ILE B N 1
ATOM 2400 C CA . ILE B 1 56 ? -9.336 23.125 10.938 1 97.25 56 ILE B CA 1
ATOM 2401 C C . ILE B 1 56 ? -9.148 22.844 9.445 1 97.25 56 ILE B C 1
ATOM 2403 O O . ILE B 1 56 ? -8.055 22.5 9.008 1 97.25 56 ILE B O 1
ATOM 2407 N N . LYS B 1 57 ? -10.203 22.938 8.703 1 93.25 57 LYS B N 1
ATOM 2408 C CA . LYS B 1 57 ? -10.117 22.703 7.266 1 93.25 57 LYS B CA 1
ATOM 2409 C C . LYS B 1 57 ? -9.109 23.641 6.609 1 93.25 57 LYS B C 1
ATOM 2411 O O . LYS B 1 57 ? -9.062 24.828 6.93 1 93.25 57 LYS B O 1
ATOM 2416 N N . ASP B 1 58 ? -8.391 23.094 5.711 1 93.25 58 ASP B N 1
ATOM 2417 C CA . ASP B 1 58 ? -7.332 23.844 5.047 1 93.25 58 ASP B CA 1
ATOM 2418 C C . ASP B 1 58 ? -7.871 25.156 4.465 1 93.25 58 ASP B C 1
ATOM 2420 O O . ASP B 1 58 ? -7.223 26.188 4.574 1 93.25 58 ASP B O 1
ATOM 2424 N N . SER B 1 59 ? -9.07 25.109 3.904 1 91.69 59 SER B N 1
ATOM 2425 C CA . SER B 1 59 ? -9.641 26.266 3.223 1 91.69 59 SER B CA 1
ATOM 2426 C C . SER B 1 59 ? -9.984 27.375 4.211 1 91.69 59 SER B C 1
ATOM 2428 O O . SER B 1 59 ? -10.195 28.516 3.812 1 91.69 59 SER B O 1
ATOM 2430 N N . GLU B 1 60 ? -9.977 27.047 5.488 1 95 60 GLU B N 1
ATOM 2431 C CA . GLU B 1 60 ? -10.43 28.016 6.492 1 95 60 GLU B CA 1
ATOM 2432 C C . GLU B 1 60 ? -9.258 28.562 7.301 1 95 60 GLU B C 1
ATOM 2434 O O . GLU B 1 60 ? -9.414 29.516 8.055 1 95 60 GLU B O 1
ATOM 2439 N N . ILE B 1 61 ? -8.086 28.062 7.172 1 96.94 61 ILE B N 1
ATOM 2440 C CA . ILE B 1 61 ? -6.961 28.375 8.055 1 96.94 61 ILE B CA 1
ATOM 2441 C C . ILE B 1 61 ? -6.547 29.828 7.887 1 96.94 61 ILE B C 1
ATOM 2443 O O . ILE B 1 61 ? -6.449 30.562 8.875 1 96.94 61 ILE B O 1
ATOM 2447 N N . GLN B 1 62 ? -6.359 30.297 6.629 1 96.31 62 GLN B N 1
ATOM 2448 C CA . GLN B 1 62 ? -5.902 31.656 6.398 1 96.31 62 GLN B CA 1
ATOM 2449 C C . GLN B 1 62 ? -6.879 32.656 6.98 1 96.31 62 GLN B C 1
ATOM 2451 O O . GLN B 1 62 ? -6.48 33.594 7.707 1 96.31 62 GLN B O 1
ATOM 2456 N N . ASN B 1 63 ? -8.109 32.469 6.66 1 96.44 63 ASN B N 1
ATOM 2457 C CA . ASN B 1 63 ? -9.141 33.375 7.152 1 96.44 63 ASN B CA 1
ATOM 2458 C C . ASN B 1 63 ? -9.188 33.406 8.68 1 96.44 63 ASN B C 1
ATOM 2460 O O . ASN B 1 63 ? -9.305 34.469 9.289 1 96.44 63 ASN B O 1
ATOM 2464 N N . PHE B 1 64 ? -9.117 32.25 9.273 1 96.88 64 PHE B N 1
ATOM 2465 C CA . PHE B 1 64 ? -9.172 32.156 10.727 1 96.88 64 PHE B CA 1
ATOM 2466 C C . PHE B 1 64 ? -7.988 32.875 11.367 1 96.88 64 PHE B C 1
ATOM 2468 O O . PHE B 1 64 ? -8.156 33.625 12.32 1 96.88 64 PHE B O 1
ATOM 2475 N N . VAL B 1 65 ? -6.816 32.656 10.867 1 96.25 65 VAL B N 1
ATOM 2476 C CA . VAL B 1 65 ? -5.602 33.281 11.398 1 96.25 65 VAL B CA 1
ATOM 2477 C C . VAL B 1 65 ? -5.691 34.781 11.258 1 96.25 65 VAL B C 1
ATOM 2479 O O . VAL B 1 65 ? -5.438 35.531 12.211 1 96.25 65 VAL B O 1
ATOM 2482 N N . ASP B 1 66 ? -6.105 35.281 10.117 1 94.88 66 ASP B N 1
ATOM 2483 C CA . ASP B 1 66 ? -6.188 36.719 9.844 1 94.88 66 ASP B CA 1
ATOM 2484 C C . ASP B 1 66 ? -7.195 37.375 10.773 1 94.88 66 ASP B C 1
ATOM 2486 O O . ASP B 1 66 ? -6.934 38.469 11.297 1 94.88 66 ASP B O 1
ATOM 2490 N N . ARG B 1 67 ? -8.211 36.75 11.047 1 94 67 ARG B N 1
ATOM 2491 C CA . ARG B 1 67 ? -9.328 37.344 11.75 1 94 67 ARG B CA 1
ATOM 2492 C C . ARG B 1 67 ? -9.141 37.281 13.258 1 94 67 ARG B C 1
ATOM 2494 O O . ARG B 1 67 ? -9.516 38.188 13.984 1 94 67 ARG B O 1
ATOM 2501 N N . HIS B 1 68 ? -8.523 36.156 13.68 1 94.06 68 HIS B N 1
ATOM 2502 C CA . HIS B 1 68 ? -8.664 35.906 15.109 1 94.06 68 HIS B CA 1
ATOM 2503 C C . HIS B 1 68 ? -7.305 35.844 15.797 1 94.06 68 HIS B C 1
ATOM 2505 O O . HIS B 1 68 ? -7.219 35.938 17.016 1 94.06 68 HIS B O 1
ATOM 2511 N N . LEU B 1 69 ? -6.254 35.688 15.016 1 93.62 69 LEU B N 1
ATOM 2512 C CA . LEU B 1 69 ? -4.996 35.406 15.695 1 93.62 69 LEU B CA 1
ATOM 2513 C C . LEU B 1 69 ? -3.963 36.5 15.406 1 93.62 69 LEU B C 1
ATOM 2515 O O . LEU B 1 69 ? -3.055 36.719 16.203 1 93.62 69 LEU B O 1
ATOM 2519 N N . THR B 1 70 ? -3.945 37.094 14.242 1 84.75 70 THR B N 1
ATOM 2520 C CA . THR B 1 70 ? -2.904 38.031 13.82 1 84.75 70 THR B CA 1
ATOM 2521 C C . THR B 1 70 ? -2.875 39.25 14.727 1 84.75 70 THR B C 1
ATOM 2523 O O . THR B 1 70 ? -1.802 39.781 15.039 1 84.75 70 THR B O 1
ATOM 2526 N N . ASN B 1 71 ? -3.988 39.781 15.133 1 77.44 71 ASN B N 1
ATOM 2527 C CA . ASN B 1 71 ? -3.998 41 15.914 1 77.44 71 ASN B CA 1
ATOM 2528 C C . ASN B 1 71 ? -3.768 40.719 17.391 1 77.44 71 ASN B C 1
ATOM 2530 O O . ASN B 1 71 ? -3.785 41.656 18.219 1 77.44 71 ASN B O 1
ATOM 2534 N N . LYS B 1 72 ? -3.59 39.594 17.562 1 72.25 72 LYS B N 1
ATOM 2535 C CA . LYS B 1 72 ? -3.377 39.25 18.969 1 72.25 72 LYS B CA 1
ATOM 2536 C C . LYS B 1 72 ? -1.914 39.438 19.359 1 72.25 72 LYS B C 1
ATOM 2538 O O . LYS B 1 72 ? -1.082 39.781 18.531 1 72.25 72 LYS B O 1
ATOM 2543 N N . SER B 1 73 ? -1.543 38.906 20.594 1 61.03 73 SER B N 1
ATOM 2544 C CA . SER B 1 73 ? -0.281 39.156 21.266 1 61.03 73 SER B CA 1
ATOM 2545 C C . SER B 1 73 ? 0.91 38.781 20.391 1 61.03 73 SER B C 1
ATOM 2547 O O . SER B 1 73 ? 0.843 37.812 19.625 1 61.03 73 SER B O 1
ATOM 2549 N N . LYS B 1 74 ? 1.782 39.656 20.266 1 63.81 74 LYS B N 1
ATOM 2550 C CA . LYS B 1 74 ? 3.037 39.594 19.531 1 63.81 74 LYS B CA 1
ATOM 2551 C C . LYS B 1 74 ? 3.828 38.344 19.906 1 63.81 74 LYS B C 1
ATOM 2553 O O . LYS B 1 74 ? 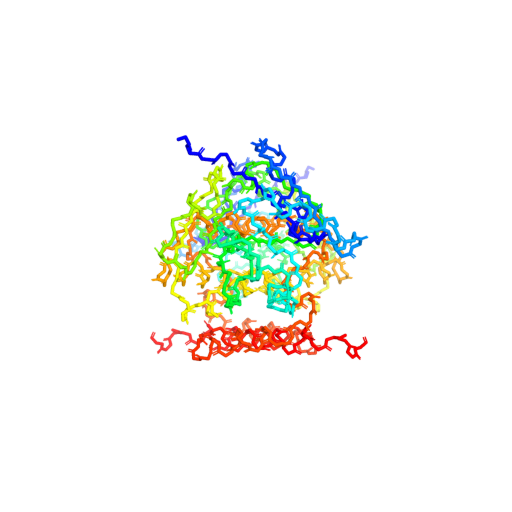4.82 38 19.266 1 63.81 74 LYS B O 1
ATOM 2558 N N . ARG B 1 75 ? 3.199 37.5 20.703 1 81.62 75 ARG B N 1
ATOM 2559 C CA . ARG B 1 75 ? 4.07 36.469 21.234 1 81.62 75 ARG B CA 1
ATOM 2560 C C . ARG B 1 75 ? 3.52 35.062 20.906 1 81.62 75 ARG B C 1
ATOM 2562 O O . ARG B 1 75 ? 4.16 34.062 21.203 1 81.62 75 ARG B O 1
ATOM 2569 N N . LEU B 1 76 ? 2.432 35.062 20.188 1 91.12 76 LEU B N 1
ATOM 2570 C CA . LEU B 1 76 ? 1.81 33.75 19.953 1 91.12 76 LEU B CA 1
ATOM 2571 C C . LEU B 1 76 ? 2.482 33.031 18.781 1 91.12 76 LEU B C 1
ATOM 2573 O O . LEU B 1 76 ? 2.746 33.656 17.75 1 91.12 76 LEU B O 1
ATOM 2577 N N . ILE B 1 77 ? 2.918 31.875 19.016 1 95.19 77 ILE B N 1
ATOM 2578 C CA . ILE B 1 77 ? 3.365 31 17.938 1 95.19 77 ILE B CA 1
ATOM 2579 C C . ILE B 1 77 ? 2.168 30.266 17.344 1 95.19 77 ILE B C 1
ATOM 2581 O O . ILE B 1 77 ? 1.548 29.438 18 1 95.19 77 ILE B O 1
ATOM 2585 N N . ILE B 1 78 ? 1.81 30.641 16.125 1 97 78 ILE B N 1
ATOM 2586 C CA . ILE B 1 78 ? 0.667 30.062 15.422 1 97 78 ILE B CA 1
ATOM 2587 C C . ILE B 1 78 ? 1.147 28.969 14.469 1 97 78 ILE B C 1
ATOM 2589 O O . ILE B 1 78 ? 2.027 29.203 13.641 1 97 78 ILE B O 1
ATOM 2593 N N . ILE B 1 79 ? 0.559 27.719 14.633 1 98.06 79 ILE B N 1
ATOM 2594 C CA . ILE B 1 79 ? 1.012 26.562 13.859 1 98.06 79 ILE B CA 1
ATOM 2595 C C . ILE B 1 79 ? -0.18 25.906 13.164 1 98.06 79 ILE B C 1
ATOM 2597 O O . ILE B 1 79 ? -1.255 25.781 13.75 1 98.06 79 ILE B O 1
ATOM 2601 N N . HIS B 1 80 ? -0.064 25.578 11.93 1 98.25 80 HIS B N 1
ATOM 2602 C CA . HIS B 1 80 ? -1.021 24.719 11.25 1 98.25 80 HIS B CA 1
ATOM 2603 C C . HIS B 1 80 ? -0.35 23.453 10.742 1 98.25 80 HIS B C 1
ATOM 2605 O O . HIS B 1 80 ? 0.877 23.391 10.641 1 98.25 80 HIS B O 1
ATOM 2611 N N . PHE B 1 81 ? -1.158 22.422 10.438 1 98.12 81 PHE B N 1
ATOM 2612 C CA . PHE B 1 81 ? -0.611 21.109 10.117 1 98.12 81 PHE B CA 1
ATOM 2613 C C . PHE B 1 81 ? -0.856 20.766 8.656 1 98.12 81 PHE B C 1
ATOM 2615 O O . PHE B 1 81 ? -0.691 19.609 8.242 1 98.12 81 PHE B O 1
ATOM 2622 N N . SER B 1 82 ? -1.237 21.797 7.832 1 96.19 82 SER B N 1
ATOM 2623 C CA . SER B 1 82 ? -1.413 21.531 6.41 1 96.19 82 SER B CA 1
ATOM 2624 C C . SER B 1 82 ? -0.081 21.203 5.738 1 96.19 82 SER B C 1
ATOM 2626 O O . SER B 1 82 ? 0.914 21.906 5.957 1 96.19 82 SER B O 1
ATOM 2628 N N . GLY B 1 83 ? -0.089 20.203 4.969 1 94.81 83 GLY B N 1
ATOM 2629 C CA . GLY B 1 83 ? 1.116 19.812 4.258 1 94.81 83 GLY B CA 1
ATOM 2630 C C . GLY B 1 83 ? 1.344 20.594 2.984 1 94.81 83 GLY B C 1
ATOM 2631 O O . GLY B 1 83 ? 2.438 20.562 2.416 1 94.81 83 GLY B O 1
ATOM 2632 N N . LEU B 1 84 ? 0.438 21.406 2.598 1 94.69 84 LEU B N 1
ATOM 2633 C CA . LEU B 1 84 ? 0.497 22.047 1.289 1 94.69 84 LEU B CA 1
ATOM 2634 C C . LEU B 1 84 ? 0.512 23.562 1.429 1 94.69 84 LEU B C 1
ATOM 2636 O O . LEU B 1 84 ? 1.271 24.25 0.739 1 94.69 84 LEU B O 1
ATOM 2640 N N . LEU B 1 85 ? -0.214 24.141 2.402 1 93.5 85 LEU B N 1
ATOM 2641 C CA . LEU B 1 85 ? -0.496 25.562 2.473 1 93.5 85 LEU B CA 1
ATOM 2642 C C . LEU B 1 85 ? 0.689 26.328 3.059 1 93.5 85 LEU B C 1
ATOM 2644 O O . LEU B 1 85 ? 1.436 25.781 3.877 1 93.5 85 LEU B O 1
ATOM 2648 N N . ASP B 1 86 ? 0.822 27.422 2.52 1 93.62 86 ASP B N 1
ATOM 2649 C CA . ASP B 1 86 ? 1.646 28.453 3.133 1 93.62 86 ASP B CA 1
ATOM 2650 C C . ASP B 1 86 ? 0.784 29.578 3.695 1 93.62 86 ASP B C 1
ATOM 2652 O O . ASP B 1 86 ? 0.215 30.375 2.939 1 93.62 86 ASP B O 1
ATOM 2656 N N . ILE B 1 87 ? 0.749 29.656 4.996 1 94.5 87 ILE B N 1
ATOM 2657 C CA . ILE B 1 87 ? -0.141 30.594 5.668 1 94.5 87 ILE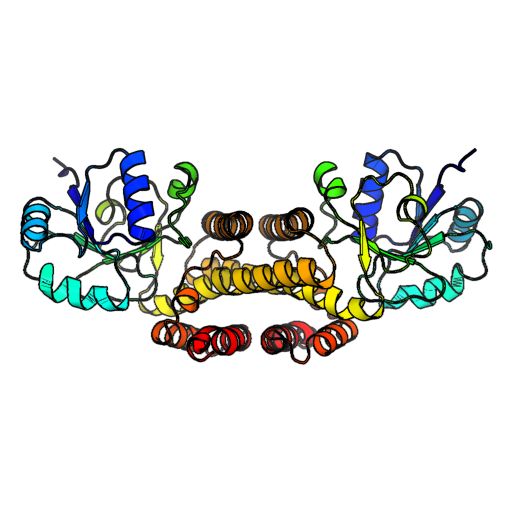 B CA 1
ATOM 2658 C C . ILE B 1 87 ? 0.669 31.75 6.234 1 94.5 87 ILE B C 1
ATOM 2660 O O . ILE B 1 87 ? 1.654 31.547 6.945 1 94.5 87 ILE B O 1
ATOM 2664 N N . LYS B 1 88 ? 0.236 33 5.844 1 92.69 88 LYS B N 1
ATOM 2665 C CA . LYS B 1 88 ? 0.884 34.188 6.398 1 92.69 88 LYS B CA 1
ATOM 2666 C C . LYS B 1 88 ? 0.702 34.25 7.914 1 92.69 88 LYS B C 1
ATOM 2668 O O . LYS B 1 88 ? -0.391 34 8.422 1 92.69 88 LYS B O 1
ATOM 2673 N N . ASN B 1 89 ? 1.788 34.531 8.633 1 92.56 89 ASN B N 1
ATOM 2674 C CA . ASN B 1 89 ? 1.795 34.719 10.078 1 92.56 89 ASN B CA 1
ATOM 2675 C C . ASN B 1 89 ? 1.581 33.406 10.836 1 92.56 89 ASN B C 1
ATOM 2677 O O . ASN B 1 89 ? 1.126 33.438 11.984 1 92.56 89 ASN B O 1
ATOM 2681 N N . ALA B 1 90 ? 1.766 32.312 10.219 1 96.06 90 ALA B N 1
ATOM 2682 C CA . ALA B 1 90 ? 1.686 31.016 10.875 1 96.06 90 ALA B CA 1
ATOM 2683 C C . ALA B 1 90 ? 2.781 30.094 10.375 1 96.06 90 ALA B C 1
ATOM 2685 O O . ALA B 1 90 ? 3.215 30.188 9.227 1 96.06 90 ALA B O 1
ATOM 2686 N N . TYR B 1 91 ? 3.217 29.203 11.227 1 97.06 91 TYR B N 1
ATOM 2687 C CA . TYR B 1 91 ? 4.207 28.188 10.867 1 97.06 91 TYR B CA 1
ATOM 2688 C C . TYR B 1 91 ? 3.533 26.875 10.5 1 97.06 91 TYR B C 1
ATOM 2690 O O . TYR B 1 91 ? 2.457 26.547 11.016 1 97.06 91 TYR B O 1
ATOM 2698 N N . SER B 1 92 ? 4.156 26.188 9.586 1 97.75 92 SER B N 1
ATOM 2699 C CA . SER B 1 92 ? 3.676 24.875 9.188 1 97.75 92 SER B CA 1
ATOM 2700 C C . SER B 1 92 ? 4.445 23.766 9.898 1 97.75 92 SER B C 1
ATOM 2702 O O . SER B 1 92 ? 5.672 23.828 10.016 1 97.75 92 SER B O 1
ATOM 2704 N N . ALA B 1 93 ? 3.744 22.766 10.438 1 98.38 93 ALA B N 1
ATOM 2705 C CA . ALA B 1 93 ? 4.312 21.531 10.984 1 98.38 93 ALA B CA 1
ATOM 2706 C C . ALA B 1 93 ? 3.441 20.328 10.641 1 98.38 93 ALA B C 1
ATOM 2708 O O . ALA B 1 93 ? 2.666 19.859 11.477 1 98.38 93 ALA B O 1
ATOM 2709 N N . HIS B 1 94 ? 3.67 19.781 9.508 1 98.5 94 HIS B N 1
ATOM 2710 C CA . HIS B 1 94 ? 2.824 18.703 9 1 98.5 94 HIS B CA 1
ATOM 2711 C C . HIS B 1 94 ? 3.229 17.359 9.602 1 98.5 94 HIS B C 1
ATOM 2713 O O . HIS B 1 94 ? 4.344 16.891 9.375 1 98.5 94 HIS B O 1
ATOM 2719 N N . PRO B 1 95 ? 2.311 16.75 10.359 1 98.5 95 PRO B N 1
ATOM 2720 C CA . PRO B 1 95 ? 2.592 15.367 10.719 1 98.5 95 PRO B CA 1
ATOM 2721 C C . PRO B 1 95 ? 2.51 14.414 9.531 1 98.5 95 PRO B C 1
ATOM 2723 O O . PRO B 1 95 ? 1.475 14.344 8.859 1 98.5 95 PRO B O 1
ATOM 2726 N N . LEU B 1 96 ? 3.596 13.711 9.25 1 98.06 96 LEU B N 1
ATOM 2727 C CA . LEU B 1 96 ? 3.635 12.742 8.156 1 98.06 96 LEU B CA 1
ATOM 2728 C C . LEU B 1 96 ? 2.844 11.492 8.508 1 98.06 96 LEU B C 1
ATOM 2730 O O . LEU B 1 96 ? 3.428 10.438 8.781 1 98.06 96 LEU B O 1
ATOM 2734 N N . GLN B 1 97 ? 1.565 11.672 8.461 1 96.94 97 GLN B N 1
ATOM 2735 C CA . GLN B 1 97 ? 0.654 10.609 8.875 1 96.94 97 GLN B CA 1
ATOM 2736 C C . GLN B 1 97 ? -0.748 10.844 8.312 1 96.94 97 GLN B C 1
ATOM 2738 O O . GLN B 1 97 ? -1.092 11.961 7.93 1 96.94 97 GLN B O 1
ATOM 2743 N N . SER B 1 98 ? -1.453 9.781 8.188 1 93.06 98 SER B N 1
ATOM 2744 C CA . SER B 1 98 ? -2.855 9.844 7.785 1 93.06 98 SER B CA 1
ATOM 2745 C C . SER B 1 98 ? -3.779 9.734 8.992 1 93.06 98 SER B C 1
ATOM 2747 O O . SER B 1 98 ? -3.518 8.953 9.914 1 93.06 98 SER B O 1
ATOM 2749 N N . PHE B 1 99 ? -4.824 10.586 9.023 1 95.69 99 PHE B N 1
ATOM 2750 C CA . PHE B 1 99 ? -5.855 10.562 10.055 1 95.69 99 PHE B CA 1
ATOM 2751 C C . PHE B 1 99 ? -7.242 10.445 9.438 1 95.69 99 PHE B C 1
ATOM 2753 O O . PHE B 1 99 ? -7.996 11.414 9.406 1 95.69 99 PHE B O 1
ATOM 2760 N N . PRO B 1 100 ? -7.609 9.25 9.039 1 93.44 100 PRO B N 1
ATOM 2761 C CA . PRO B 1 100 ? -8.852 9.094 8.273 1 93.44 100 PRO B CA 1
ATOM 2762 C C . PRO B 1 100 ? -10.094 9.195 9.141 1 93.44 100 PRO B C 1
ATOM 2764 O O . PRO B 1 100 ? -11.195 9.422 8.625 1 93.44 100 PRO B O 1
ATOM 2767 N N . ASP B 1 101 ? -9.945 8.992 10.414 1 93.69 101 ASP B N 1
ATOM 2768 C CA . ASP B 1 101 ? -11.055 9.039 11.359 1 93.69 101 ASP B CA 1
ATOM 2769 C C . ASP B 1 101 ? -10.555 9.312 12.773 1 93.69 101 ASP B C 1
ATOM 2771 O O . ASP B 1 101 ? -9.422 9.742 12.969 1 93.69 101 ASP B O 1
ATOM 2775 N N . LYS B 1 102 ? -11.461 9.141 13.711 1 95 102 LYS B N 1
ATOM 2776 C CA . LYS B 1 102 ? -11.125 9.477 15.086 1 95 102 LYS B CA 1
ATOM 2777 C C . LYS B 1 102 ? -10.719 8.234 15.875 1 95 102 LYS B C 1
ATOM 2779 O O . LYS B 1 102 ? -10.781 8.227 17.109 1 95 102 LYS B O 1
ATOM 2784 N N . ASN B 1 103 ? -10.383 7.148 15.109 1 94.12 103 ASN B N 1
ATOM 2785 C CA . ASN B 1 103 ? -9.766 6.012 15.781 1 94.12 103 ASN B CA 1
ATOM 2786 C C . ASN B 1 103 ? -8.32 6.309 16.172 1 94.12 103 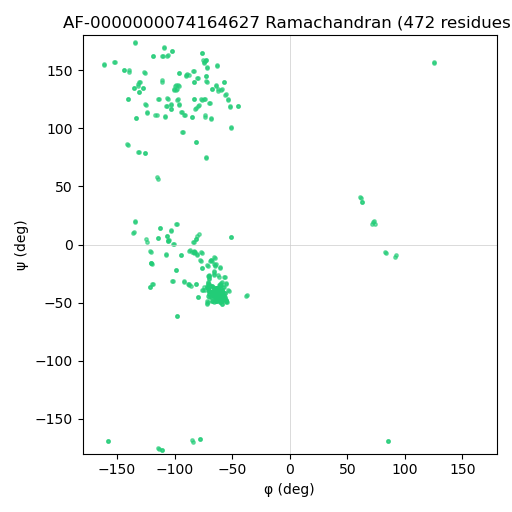ASN B C 1
ATOM 2788 O O . ASN B 1 103 ? -7.438 6.363 15.32 1 94.12 103 ASN B O 1
ATOM 2792 N N . LEU B 1 104 ? -8.164 6.406 17.453 1 96.94 104 LEU B N 1
ATOM 2793 C CA . LEU B 1 104 ? -6.922 6.938 17.984 1 96.94 104 LEU B CA 1
ATOM 2794 C C . LEU B 1 104 ? -5.793 5.918 17.875 1 96.94 104 LEU B C 1
ATOM 2796 O O . LEU B 1 104 ? -6.047 4.73 17.672 1 96.94 104 LEU B O 1
ATOM 2800 N N . TYR B 1 105 ? -4.574 6.406 17.906 1 97.19 105 TYR B N 1
ATOM 2801 C CA . TYR B 1 105 ? -3.381 5.574 17.781 1 97.19 105 TYR B CA 1
ATOM 2802 C C . TYR B 1 105 ? -2.732 5.355 19.141 1 97.19 105 TYR B C 1
ATOM 2804 O O . TYR B 1 105 ? -3.105 6 20.125 1 97.19 105 TYR B O 1
ATOM 2812 N N . SER B 1 106 ? -1.827 4.418 19.219 1 97.44 106 SER B N 1
ATOM 2813 C CA . SER B 1 106 ? -1.037 4.219 20.438 1 97.44 106 SER B CA 1
ATOM 2814 C C . SER B 1 106 ? -0.003 5.328 20.609 1 97.44 106 SER B C 1
ATOM 2816 O O . SER B 1 106 ? 0.362 6 19.641 1 97.44 106 SER B O 1
ATOM 2818 N N . LEU B 1 107 ? 0.449 5.516 21.797 1 98.25 107 LEU B N 1
ATOM 2819 C CA . LEU B 1 107 ? 1.475 6.512 22.078 1 98.25 107 LEU B CA 1
ATOM 2820 C C . LEU B 1 107 ? 2.715 6.277 21.219 1 98.25 107 LEU B C 1
ATOM 2822 O O . LEU B 1 107 ? 3.293 7.227 20.688 1 98.25 107 LEU B O 1
ATOM 2826 N N . ASP B 1 108 ? 3.078 5.016 21.094 1 97.5 108 ASP B N 1
ATOM 2827 C CA . ASP B 1 108 ? 4.258 4.68 20.297 1 97.5 108 ASP B CA 1
ATOM 2828 C C . ASP B 1 108 ? 4.062 5.062 18.828 1 97.5 108 ASP B C 1
ATOM 2830 O O . ASP B 1 108 ? 5 5.516 18.172 1 97.5 108 ASP B O 1
ATOM 2834 N N . GLU B 1 109 ? 2.881 4.883 18.328 1 96.88 109 GLU B N 1
ATOM 2835 C CA . GLU B 1 109 ? 2.576 5.281 16.969 1 96.88 109 GLU B CA 1
ATOM 2836 C C . GLU B 1 109 ? 2.668 6.793 16.797 1 96.88 109 GLU B C 1
ATOM 2838 O O . GLU B 1 109 ? 3.256 7.281 15.828 1 96.88 109 GLU B O 1
ATOM 2843 N N . TYR B 1 110 ? 2.09 7.508 17.75 1 98.44 110 TYR B N 1
ATOM 2844 C CA . TYR B 1 110 ? 2.166 8.961 17.688 1 98.44 110 TYR B CA 1
ATOM 2845 C C . TYR B 1 110 ? 3.615 9.438 17.719 1 98.44 110 TYR B C 1
ATOM 2847 O O . TYR B 1 110 ? 4.008 10.328 16.969 1 98.44 110 TYR B O 1
ATOM 2855 N N . LYS B 1 111 ? 4.406 8.828 18.562 1 98.31 111 LYS B N 1
ATOM 2856 C CA . LYS B 1 111 ? 5.805 9.211 18.734 1 98.31 111 LYS B CA 1
ATOM 2857 C C . LYS B 1 111 ? 6.602 8.93 17.453 1 98.31 111 LYS B C 1
ATOM 2859 O O . LYS B 1 111 ? 7.602 9.594 17.188 1 98.31 111 LYS B O 1
ATOM 2864 N N . SER B 1 112 ? 6.148 7.984 16.688 1 97.62 112 SER B N 1
ATOM 2865 C CA . SER B 1 112 ? 6.883 7.566 15.492 1 97.62 112 SER B CA 1
ATOM 2866 C C . SER B 1 112 ? 6.598 8.492 14.312 1 97.62 112 SER B C 1
ATOM 2868 O O . SER B 1 112 ? 7.266 8.414 13.281 1 97.62 112 SER B O 1
ATOM 2870 N N . ILE B 1 113 ? 5.66 9.414 14.5 1 98.19 113 ILE B N 1
ATOM 2871 C CA . ILE B 1 113 ? 5.277 10.312 13.422 1 98.19 113 ILE B CA 1
ATOM 2872 C C . ILE B 1 113 ? 6.34 11.398 13.258 1 98.19 113 ILE B C 1
ATOM 2874 O O . ILE B 1 113 ? 6.688 12.086 14.227 1 98.19 113 ILE B O 1
ATOM 2878 N N . ALA B 1 114 ? 6.875 11.547 12.078 1 98.38 114 ALA B N 1
ATOM 2879 C CA . ALA B 1 114 ? 7.766 12.664 11.773 1 98.38 114 ALA B CA 1
ATOM 2880 C C . ALA B 1 114 ? 6.973 13.922 11.414 1 98.38 114 ALA B C 1
ATOM 2882 O O . ALA B 1 114 ? 5.949 13.844 10.734 1 98.38 114 ALA B O 1
ATOM 2883 N N . PHE B 1 115 ? 7.43 15.047 11.891 1 98.75 115 PHE B N 1
ATOM 2884 C CA . PHE B 1 115 ? 6.832 16.328 11.508 1 98.75 115 PHE B CA 1
ATOM 2885 C C . PHE B 1 115 ? 7.676 17.016 10.445 1 98.75 115 PHE B C 1
ATOM 2887 O O . PHE B 1 115 ? 8.906 17.047 10.539 1 98.75 115 PHE B O 1
ATOM 2894 N N . VAL B 1 116 ? 7.07 17.531 9.406 1 98.56 116 VAL B N 1
ATOM 2895 C CA . VAL B 1 116 ? 7.738 18.25 8.328 1 98.56 116 VAL B CA 1
ATOM 2896 C C . VAL B 1 116 ? 7.418 19.734 8.43 1 98.56 116 VAL B C 1
ATOM 2898 O O . VAL B 1 116 ? 6.246 20.125 8.414 1 98.56 116 VAL B O 1
ATOM 2901 N N . THR B 1 117 ? 8.406 20.547 8.609 1 98.25 117 THR B N 1
ATOM 2902 C CA . THR B 1 117 ? 8.281 21.984 8.727 1 98.25 117 THR B CA 1
ATOM 2903 C C . THR B 1 117 ? 8.852 22.688 7.488 1 98.25 117 THR B C 1
ATOM 2905 O O . THR B 1 117 ? 9.43 22.031 6.621 1 98.25 117 THR B O 1
ATOM 2908 N N . CYS B 1 118 ? 8.578 24.016 7.398 1 96.75 118 CYS B N 1
ATOM 2909 C CA . CYS B 1 118 ? 9.078 24.719 6.223 1 96.75 118 CYS B CA 1
ATOM 2910 C C . CYS B 1 118 ? 9.703 26.062 6.605 1 96.75 118 CYS B C 1
ATOM 2912 O O . CYS B 1 118 ? 9.898 26.922 5.75 1 96.75 118 CYS B O 1
ATOM 2914 N N . ASP B 1 119 ? 9.906 26.312 7.848 1 95.69 119 ASP B N 1
ATOM 2915 C CA . ASP B 1 119 ? 10.516 27.547 8.32 1 95.69 119 ASP B CA 1
ATOM 2916 C C . ASP B 1 119 ? 11.75 27.266 9.172 1 95.69 119 ASP B C 1
ATOM 2918 O O . ASP B 1 119 ? 11.641 26.734 10.273 1 95.69 119 ASP B O 1
ATOM 2922 N N . ARG B 1 120 ? 12.914 27.625 8.703 1 94.12 120 ARG B N 1
ATOM 2923 C CA . ARG B 1 120 ? 14.18 27.312 9.367 1 94.12 120 ARG B CA 1
ATOM 2924 C C . ARG B 1 120 ? 14.492 28.328 10.453 1 94.12 120 ARG B C 1
ATOM 2926 O O . ARG B 1 120 ? 15.422 28.141 11.242 1 94.12 120 ARG B O 1
ATOM 2933 N N . SER B 1 121 ? 13.688 29.375 10.516 1 94.5 121 SER B N 1
ATOM 2934 C CA . SER B 1 121 ? 13.961 30.438 11.469 1 94.5 121 SER B CA 1
ATOM 2935 C C . SER B 1 121 ? 13.555 30.031 12.883 1 94.5 121 SER B C 1
ATOM 2937 O O . SER B 1 121 ? 13.906 30.719 13.852 1 94.5 121 SER B O 1
ATOM 2939 N N . ILE B 1 122 ? 12.805 28.984 12.984 1 95.38 122 ILE B N 1
ATOM 2940 C CA . ILE B 1 122 ? 12.344 28.531 14.297 1 95.38 122 ILE B CA 1
ATOM 2941 C C . ILE B 1 122 ? 12.609 27.047 14.453 1 95.38 122 ILE B C 1
ATOM 2943 O O . ILE B 1 122 ? 12.328 26.25 13.539 1 95.38 122 ILE B O 1
ATOM 2947 N N . ALA B 1 123 ? 13.211 26.656 15.578 1 96.44 123 ALA B N 1
ATOM 2948 C CA . ALA B 1 123 ? 13.484 25.25 15.852 1 96.44 123 ALA B CA 1
ATOM 2949 C C . ALA B 1 123 ? 12.195 24.484 16.172 1 96.44 123 ALA B C 1
ATOM 2951 O O . ALA B 1 123 ? 11.25 25.062 16.719 1 96.44 123 ALA B O 1
ATOM 2952 N N . PHE B 1 124 ? 12.234 23.203 15.875 1 97.5 124 PHE B N 1
ATOM 2953 C CA . PHE B 1 124 ? 11.07 22.359 16.141 1 97.5 124 PHE B CA 1
ATOM 2954 C C . PHE B 1 124 ? 10.719 22.406 17.625 1 97.5 124 PHE B C 1
ATOM 2956 O O . PHE B 1 124 ? 9.539 22.438 18 1 97.5 124 PHE B O 1
ATOM 2963 N N . SER B 1 125 ? 11.711 22.422 18.484 1 96.38 125 SER B N 1
ATOM 2964 C CA . SER B 1 125 ? 11.508 22.422 19.938 1 96.38 125 SER B CA 1
ATOM 2965 C C . SER B 1 125 ? 10.836 23.703 20.406 1 96.38 125 SER B C 1
ATOM 2967 O O . SER B 1 125 ? 10.258 23.75 21.484 1 96.38 125 SER B O 1
ATOM 2969 N N . GLU B 1 126 ? 10.984 24.734 19.625 1 95.75 126 GLU B N 1
ATOM 2970 C CA . GLU B 1 126 ? 10.312 26 19.906 1 95.75 126 GLU B CA 1
ATOM 2971 C C . GLU B 1 126 ? 8.914 26.016 19.297 1 95.75 126 GLU B C 1
ATOM 2973 O O . GLU B 1 126 ? 7.988 26.594 19.875 1 95.75 126 GLU B O 1
ATOM 2978 N N . LEU B 1 127 ? 8.766 25.406 18.172 1 96.5 127 LEU B N 1
ATOM 2979 C CA . LEU B 1 127 ? 7.5 25.359 17.438 1 96.5 127 LEU B CA 1
ATOM 2980 C C . LEU B 1 127 ? 6.492 24.469 18.156 1 96.5 127 LEU B C 1
ATOM 2982 O O . LEU B 1 127 ? 5.344 24.859 18.359 1 96.5 127 LEU B O 1
ATOM 2986 N N . LEU B 1 128 ? 6.957 23.297 18.5 1 97.62 128 LEU B N 1
ATOM 2987 C CA . LEU B 1 128 ? 6.16 22.312 19.234 1 97.62 128 LEU B CA 1
ATOM 2988 C C . LEU B 1 128 ? 6.93 21.766 20.438 1 97.62 128 LEU B C 1
ATOM 2990 O O . LEU B 1 128 ? 7.344 20.609 20.438 1 97.62 128 LEU B O 1
ATOM 2994 N N . PRO B 1 129 ? 6.934 22.578 21.516 1 97.06 129 PRO B N 1
ATOM 2995 C CA . PRO B 1 129 ? 7.727 22.188 22.672 1 97.06 129 PRO B CA 1
ATOM 2996 C C . PRO B 1 129 ? 7.223 20.891 23.328 1 97.06 129 PRO B C 1
ATOM 2998 O O . PRO B 1 129 ? 6.012 20.688 23.438 1 97.06 129 PRO B O 1
ATOM 3001 N N . LYS B 1 130 ? 8.203 20 23.688 1 96.88 130 LYS B N 1
ATOM 3002 C CA . LYS B 1 130 ? 7.988 18.797 24.484 1 96.88 130 LYS B CA 1
ATOM 3003 C C . LYS B 1 130 ? 7.516 17.641 23.609 1 96.88 130 LYS B C 1
ATOM 3005 O O . LYS B 1 130 ? 7.367 16.516 24.078 1 96.88 130 LYS B O 1
ATOM 3010 N N . LEU B 1 131 ? 7.223 17.875 22.328 1 97.88 131 LEU B N 1
ATOM 3011 C CA . LEU B 1 131 ? 6.98 16.734 21.438 1 97.88 131 LEU B CA 1
ATOM 3012 C C . LEU B 1 131 ? 8.281 16.016 21.094 1 97.88 131 LEU B C 1
ATOM 3014 O O . LEU B 1 131 ? 9.242 16.641 20.625 1 97.88 131 LEU B O 1
ATOM 3018 N N . PRO B 1 132 ? 8.328 14.742 21.344 1 98.19 132 PRO B N 1
ATOM 3019 C CA . PRO B 1 132 ? 9.562 13.984 21.141 1 98.19 132 PRO B CA 1
ATOM 3020 C C . PRO B 1 132 ? 9.766 13.578 19.672 1 98.19 132 PRO B C 1
ATOM 3022 O O . PRO B 1 132 ? 10.758 12.922 19.359 1 98.19 132 PRO B O 1
ATOM 3025 N N . ASN B 1 133 ? 8.984 13.969 18.766 1 98.38 133 ASN B N 1
ATOM 3026 C CA . ASN B 1 133 ? 8.945 13.484 17.391 1 98.38 133 ASN B CA 1
ATOM 3027 C C . ASN B 1 133 ? 10.141 13.984 16.594 1 98.38 133 ASN B C 1
ATOM 3029 O O . ASN B 1 133 ? 10.625 15.094 16.812 1 98.38 133 ASN B O 1
ATOM 3033 N N . ALA B 1 134 ? 10.617 13.102 15.664 1 98.06 134 ALA B N 1
ATOM 3034 C CA . ALA B 1 134 ? 11.586 13.562 14.672 1 98.06 134 ALA B CA 1
ATOM 3035 C C . ALA B 1 134 ? 10.984 14.641 13.781 1 98.06 134 ALA B C 1
ATOM 3037 O O . ALA B 1 134 ? 9.758 14.742 13.648 1 98.06 134 ALA B O 1
ATOM 3038 N N . ASN B 1 135 ? 11.844 15.492 13.234 1 98.19 135 ASN B N 1
ATOM 3039 C CA . ASN B 1 135 ? 11.359 16.562 12.359 1 98.19 135 ASN B CA 1
ATOM 3040 C C . ASN B 1 135 ? 12.336 16.828 11.219 1 98.19 135 ASN B C 1
ATOM 3042 O O . ASN B 1 135 ? 13.531 16.594 11.344 1 98.19 135 ASN B O 1
ATOM 3046 N N . PHE B 1 136 ? 11.797 17.266 10.125 1 98.25 136 PHE B N 1
ATOM 3047 C CA . PHE B 1 136 ? 12.547 17.625 8.93 1 98.25 136 PHE B CA 1
ATOM 3048 C C . PHE B 1 136 ? 12.047 18.953 8.359 1 98.25 136 PHE B C 1
ATOM 3050 O O . PHE B 1 136 ? 10.836 19.188 8.305 1 98.25 136 PHE B O 1
ATOM 3057 N N . CYS B 1 137 ? 12.961 19.828 7.996 1 98 137 CYS B N 1
ATOM 3058 C CA . CYS B 1 137 ? 12.594 21.109 7.41 1 98 137 CYS B CA 1
ATOM 3059 C C . CYS B 1 137 ? 12.812 21.109 5.902 1 98 137 CYS B C 1
ATOM 3061 O O . CYS B 1 137 ? 13.914 20.812 5.43 1 98 137 CYS B O 1
ATOM 3063 N N . ILE B 1 138 ? 11.758 21.344 5.148 1 97.44 138 ILE B N 1
ATOM 3064 C CA . ILE B 1 138 ? 11.875 21.359 3.693 1 97.44 138 ILE B CA 1
ATOM 3065 C C . ILE B 1 138 ? 11.68 22.797 3.182 1 97.44 138 ILE B C 1
ATOM 3067 O O . ILE B 1 138 ? 11.148 23.641 3.896 1 97.44 138 ILE B O 1
ATOM 3071 N N . ASP B 1 139 ? 12.109 23.031 1.941 1 95.81 139 ASP B N 1
ATOM 3072 C CA . ASP B 1 139 ? 11.906 24.344 1.322 1 95.81 139 ASP B CA 1
ATOM 3073 C C . ASP B 1 139 ? 10.438 24.547 0.962 1 95.81 139 ASP B C 1
ATOM 3075 O O . ASP B 1 139 ? 9.773 23.641 0.474 1 95.81 139 ASP B O 1
ATOM 3079 N N . LYS B 1 140 ? 10.031 25.734 1.193 1 95.19 140 LYS B N 1
ATOM 3080 C CA . LYS B 1 140 ? 8.648 26.078 0.888 1 95.19 140 LYS B CA 1
ATOM 3081 C C . LYS B 1 140 ? 8.312 25.781 -0.571 1 95.19 140 LYS B C 1
ATOM 3083 O O . LYS B 1 140 ? 7.199 25.359 -0.885 1 95.19 140 LYS B O 1
ATOM 3088 N N . SER B 1 141 ? 9.281 25.938 -1.427 1 95 141 SER B N 1
ATOM 3089 C CA . SER B 1 141 ? 9.07 25.734 -2.857 1 95 141 SER B CA 1
ATOM 3090 C C . SER B 1 141 ? 8.836 24.266 -3.18 1 95 141 SER B C 1
ATOM 3092 O O . SER B 1 141 ? 8.359 23.938 -4.27 1 95 141 SER B O 1
ATOM 3094 N N . GLN B 1 142 ? 9.125 23.359 -2.242 1 95.94 142 GLN B N 1
ATOM 3095 C CA . GLN B 1 142 ? 9.016 21.922 -2.482 1 95.94 142 GLN B CA 1
ATOM 3096 C C . GLN B 1 142 ? 7.793 21.344 -1.786 1 95.94 142 GLN B C 1
ATOM 3098 O O . GLN B 1 142 ? 7.516 20.141 -1.908 1 95.94 142 GLN B O 1
ATOM 3103 N N . LYS B 1 143 ? 7.023 22.156 -1.166 1 96.44 143 LYS B N 1
ATOM 3104 C CA . LYS B 1 143 ? 5.887 21.703 -0.372 1 96.44 143 LYS B CA 1
ATOM 3105 C C . LYS B 1 143 ? 4.863 20.984 -1.242 1 96.44 143 LYS B C 1
ATOM 3107 O O . LYS B 1 143 ? 4.332 19.938 -0.851 1 96.44 143 LYS B O 1
ATOM 3112 N N . ALA B 1 144 ? 4.633 21.547 -2.357 1 96.69 144 ALA B N 1
ATOM 3113 C CA . ALA B 1 144 ? 3.631 20.953 -3.232 1 96.69 144 ALA B CA 1
ATOM 3114 C C . ALA B 1 144 ? 4.055 19.562 -3.68 1 96.69 144 ALA B C 1
ATOM 3116 O O . ALA B 1 144 ? 3.238 18.641 -3.707 1 96.69 144 ALA B O 1
ATOM 3117 N N . TYR B 1 145 ? 5.293 19.422 -4.047 1 97.88 145 TYR B N 1
ATOM 3118 C CA . TYR B 1 145 ? 5.801 18.109 -4.453 1 97.88 145 TYR B CA 1
ATOM 3119 C C . TYR B 1 145 ? 5.781 17.141 -3.287 1 97.88 145 TYR B C 1
ATOM 3121 O O . TYR B 1 145 ? 5.375 15.977 -3.443 1 97.88 145 TYR B O 1
ATOM 3129 N N . TYR B 1 146 ? 6.199 17.625 -2.111 1 98.19 146 TYR B N 1
ATOM 3130 C CA . TYR B 1 146 ? 6.145 16.844 -0.887 1 98.19 146 TYR B CA 1
ATOM 3131 C C . TYR B 1 146 ? 4.73 16.328 -0.636 1 98.19 146 TYR B C 1
ATOM 3133 O O . TYR B 1 146 ? 4.531 15.133 -0.407 1 98.19 146 TYR B O 1
ATOM 3141 N N . HIS B 1 147 ? 3.846 17.188 -0.729 1 97.88 147 HIS B N 1
ATOM 3142 C CA . HIS B 1 147 ? 2.459 16.844 -0.456 1 97.88 147 HIS B CA 1
ATOM 3143 C C . HIS B 1 147 ? 1.923 15.867 -1.501 1 97.88 147 HIS B C 1
ATOM 3145 O O . HIS B 1 147 ? 1.195 14.93 -1.167 1 97.88 147 HIS B O 1
ATOM 3151 N N . ALA B 1 148 ? 2.256 16.078 -2.764 1 97.62 148 ALA B N 1
ATOM 3152 C CA . ALA B 1 148 ? 1.844 15.172 -3.834 1 97.62 148 ALA B CA 1
ATOM 3153 C C . ALA B 1 148 ? 2.346 13.75 -3.58 1 97.62 148 ALA B C 1
ATOM 3155 O O . ALA B 1 148 ? 1.617 12.781 -3.795 1 97.62 148 ALA B O 1
ATOM 3156 N N . MET B 1 149 ? 3.611 13.672 -3.1 1 97.5 149 MET B N 1
ATOM 3157 C CA . MET B 1 149 ? 4.18 12.359 -2.785 1 97.5 149 MET B CA 1
ATOM 3158 C C . MET B 1 149 ? 3.406 11.688 -1.654 1 97.5 149 MET B C 1
ATOM 3160 O O . MET B 1 149 ? 3.15 10.484 -1.701 1 97.5 149 MET B O 1
ATOM 3164 N N . CYS B 1 150 ? 2.969 12.453 -0.681 1 97.44 150 CYS B N 1
ATOM 3165 C CA . CYS B 1 150 ? 2.193 11.906 0.431 1 97.44 150 CYS B CA 1
ATOM 3166 C C . CYS B 1 150 ? 0.846 11.383 -0.049 1 97.44 150 CYS B C 1
ATOM 3168 O O . CYS B 1 150 ? 0.437 10.281 0.322 1 97.44 150 CYS B O 1
ATOM 3170 N N . VAL B 1 151 ? 0.224 12.156 -0.878 1 96.06 151 VAL B N 1
ATOM 3171 C CA . VAL B 1 151 ? -1.099 11.789 -1.369 1 96.06 151 VAL B CA 1
ATOM 3172 C C . VAL B 1 151 ? -0.991 10.562 -2.275 1 96.06 151 VAL B C 1
ATOM 3174 O O . VAL B 1 151 ? -1.82 9.648 -2.203 1 96.06 151 VAL B O 1
ATOM 3177 N N . LEU B 1 152 ? 0.014 10.547 -3.086 1 95.81 152 LEU B N 1
ATOM 3178 C CA . LEU B 1 152 ? 0.257 9.391 -3.947 1 95.81 152 LEU B CA 1
ATOM 3179 C C . LEU B 1 152 ? 0.46 8.125 -3.119 1 95.81 152 LEU B C 1
ATOM 3181 O O . LEU B 1 152 ? -0.192 7.109 -3.363 1 95.81 152 LEU B O 1
ATOM 3185 N N . ALA B 1 153 ? 1.282 8.203 -2.139 1 95.31 153 ALA B N 1
ATOM 3186 C CA . ALA B 1 153 ? 1.663 7.035 -1.343 1 95.31 153 ALA B CA 1
ATOM 3187 C C . ALA B 1 153 ? 0.503 6.566 -0.468 1 95.31 153 ALA B C 1
ATOM 3189 O O . ALA B 1 153 ? 0.335 5.367 -0.242 1 95.31 153 ALA B O 1
ATOM 3190 N N . ASN B 1 154 ? -0.282 7.469 -0.018 1 94.44 154 ASN B N 1
ATOM 3191 C CA . ASN B 1 154 ? -1.341 7.129 0.927 1 94.44 154 ASN B CA 1
ATOM 3192 C C . ASN B 1 154 ? -2.684 6.953 0.224 1 94.44 154 ASN B C 1
ATOM 3194 O O . ASN B 1 154 ? -3.244 5.855 0.216 1 94.44 154 ASN B O 1
ATOM 3198 N N . ASN B 1 155 ? -3.203 7.984 -0.43 1 92.75 155 ASN B N 1
ATOM 3199 C CA . ASN B 1 155 ? -4.551 7.953 -0.987 1 92.75 155 ASN B CA 1
ATOM 3200 C C . ASN B 1 155 ? -4.652 6.973 -2.152 1 92.75 155 ASN B C 1
ATOM 3202 O O . ASN B 1 155 ? -5.609 6.199 -2.236 1 92.75 155 ASN B O 1
ATOM 3206 N N . VAL B 1 156 ? -3.689 6.977 -3.029 1 93 156 VAL B N 1
ATOM 3207 C CA . VAL B 1 156 ? -3.771 6.133 -4.215 1 93 156 VAL B CA 1
ATOM 3208 C C . VAL B 1 156 ? -3.67 4.664 -3.812 1 93 156 VAL B C 1
ATOM 3210 O O . VAL B 1 156 ? -4.473 3.836 -4.25 1 93 156 VAL B O 1
ATOM 3213 N N . SER B 1 157 ? -2.719 4.367 -2.936 1 93.69 157 SER B N 1
ATOM 3214 C CA . SER B 1 157 ? -2.588 2.994 -2.461 1 93.69 157 SER B CA 1
ATOM 3215 C C . SER B 1 157 ? -3.85 2.535 -1.737 1 93.69 157 SER B C 1
ATOM 3217 O O . SER B 1 157 ? -4.305 1.405 -1.925 1 93.69 157 SER B O 1
ATOM 3219 N N . THR B 1 158 ? -4.434 3.422 -0.936 1 94.38 158 THR B N 1
ATOM 3220 C CA . THR B 1 158 ? -5.656 3.1 -0.207 1 94.38 158 THR B CA 1
ATOM 3221 C C . THR B 1 158 ? -6.793 2.77 -1.174 1 94.38 158 THR B C 1
ATOM 3223 O O . THR B 1 158 ? -7.48 1.762 -1.009 1 94.38 158 THR B O 1
ATOM 3226 N N . LEU B 1 159 ? -6.93 3.572 -2.174 1 94.5 159 LEU B N 1
ATOM 3227 C CA . LEU B 1 159 ? -8 3.361 -3.143 1 94.5 159 LEU B CA 1
ATOM 3228 C C . LEU B 1 159 ? -7.812 2.041 -3.881 1 94.5 159 LEU B C 1
ATOM 3230 O O . LEU B 1 159 ? -8.781 1.317 -4.125 1 94.5 159 LEU B O 1
ATOM 3234 N N . ILE B 1 160 ? -6.605 1.738 -4.238 1 95.31 160 ILE B N 1
ATOM 3235 C CA . ILE B 1 160 ? -6.285 0.493 -4.926 1 95.31 160 ILE B CA 1
ATOM 3236 C C . ILE B 1 160 ? -6.633 -0.695 -4.031 1 95.31 160 ILE B C 1
ATOM 3238 O O . ILE B 1 160 ? -7.277 -1.647 -4.477 1 95.31 160 ILE B O 1
ATOM 3242 N N . TRP B 1 161 ? -6.285 -0.631 -2.814 1 94.62 161 TRP B N 1
ATOM 3243 C CA . TRP B 1 161 ? -6.504 -1.747 -1.899 1 94.62 161 TRP B CA 1
ATOM 3244 C C . TRP B 1 161 ? -7.988 -1.907 -1.581 1 94.62 161 TRP B C 1
ATOM 3246 O O . TRP B 1 161 ? -8.477 -3.029 -1.433 1 94.62 161 TRP B O 1
ATOM 3256 N N . GLN B 1 162 ? -8.672 -0.801 -1.454 1 94.06 162 GLN B N 1
ATOM 3257 C CA . GLN B 1 162 ? -10.125 -0.872 -1.285 1 94.06 162 GLN B CA 1
ATOM 3258 C C . GLN B 1 162 ? -10.781 -1.58 -2.465 1 94.06 162 GLN B C 1
ATOM 3260 O O . GLN B 1 162 ? -11.648 -2.432 -2.279 1 94.06 162 GLN B O 1
ATOM 3265 N N . LYS B 1 163 ? -10.336 -1.174 -3.662 1 95 163 LYS B N 1
ATOM 3266 C CA . LYS B 1 163 ? -10.828 -1.828 -4.871 1 95 163 LYS B CA 1
ATOM 3267 C C . LYS B 1 163 ? -10.523 -3.324 -4.848 1 95 163 LYS B C 1
ATOM 3269 O O . LYS B 1 163 ? -11.398 -4.145 -5.141 1 95 163 LYS B O 1
ATOM 3274 N N . PHE B 1 164 ? -9.344 -3.689 -4.504 1 96.5 164 PHE B N 1
ATOM 3275 C CA . PHE B 1 164 ? -8.898 -5.074 -4.43 1 96.5 164 PHE B CA 1
ATOM 3276 C C . PHE B 1 164 ? -9.766 -5.867 -3.457 1 96.5 164 PHE B C 1
ATOM 3278 O O . PHE B 1 164 ? -10.312 -6.914 -3.816 1 96.5 164 PHE B O 1
ATOM 3285 N N . TYR B 1 165 ? -9.938 -5.348 -2.256 1 95 165 TYR B N 1
ATOM 3286 C CA . TYR B 1 165 ? -10.75 -6.016 -1.25 1 95 165 TYR B CA 1
ATOM 3287 C C . TYR B 1 165 ? -12.18 -6.219 -1.751 1 95 165 TYR B C 1
ATOM 3289 O O . TYR B 1 165 ? -12.727 -7.32 -1.652 1 95 165 TYR B O 1
ATOM 3297 N N . THR B 1 166 ? -12.719 -5.152 -2.295 1 95.56 166 THR B N 1
ATOM 3298 C CA . THR B 1 166 ? -14.109 -5.176 -2.729 1 95.56 166 THR B CA 1
ATOM 3299 C C . THR B 1 166 ? -14.312 -6.188 -3.852 1 95.56 166 THR B C 1
ATOM 3301 O O . THR B 1 166 ? -15.195 -7.039 -3.775 1 95.56 166 THR B O 1
ATOM 3304 N N . GLU B 1 167 ? -13.469 -6.168 -4.879 1 97.12 167 GLU B N 1
ATOM 3305 C CA . GLU B 1 167 ? -13.641 -7.035 -6.043 1 97.12 167 GLU B CA 1
ATOM 3306 C C . GLU B 1 167 ? -13.352 -8.492 -5.691 1 97.12 167 GLU B C 1
ATOM 3308 O O . GLU B 1 167 ? -14.062 -9.398 -6.133 1 97.12 167 GLU B O 1
ATOM 3313 N N . MET B 1 168 ? -12.328 -8.734 -4.871 1 97.5 168 MET B N 1
ATOM 3314 C CA . MET B 1 168 ? -11.984 -10.094 -4.484 1 97.5 168 MET B CA 1
ATOM 3315 C C . MET B 1 168 ? -13.109 -10.734 -3.688 1 97.5 168 MET B C 1
ATOM 3317 O O . MET B 1 168 ? -13.422 -11.914 -3.877 1 97.5 168 MET B O 1
ATOM 3321 N N . GLN B 1 169 ? -13.719 -9.953 -2.832 1 96.06 169 GLN B N 1
ATOM 3322 C CA . GLN B 1 169 ? -14.844 -10.453 -2.049 1 96.06 169 GLN B CA 1
ATOM 3323 C C . GLN B 1 169 ? -16.078 -10.641 -2.924 1 96.06 169 GLN B C 1
ATOM 3325 O O . GLN B 1 169 ? -16.688 -11.719 -2.922 1 96.06 169 GLN B O 1
ATOM 3330 N N . ASN B 1 170 ? -16.438 -9.641 -3.664 1 96.38 170 ASN B N 1
ATOM 3331 C CA . ASN B 1 170 ? -17.703 -9.648 -4.395 1 96.38 170 ASN B CA 1
ATOM 3332 C C . ASN B 1 170 ? -17.672 -10.641 -5.551 1 96.38 170 ASN B C 1
ATOM 3334 O O . ASN B 1 170 ? -18.656 -11.336 -5.801 1 96.38 170 ASN B O 1
ATOM 3338 N N . ARG B 1 171 ? -16.562 -10.75 -6.27 1 96.56 171 ARG B N 1
ATOM 3339 C CA . ARG B 1 171 ? -16.516 -11.555 -7.484 1 96.56 171 ARG B CA 1
ATOM 3340 C C . ARG B 1 171 ? -16.062 -12.977 -7.184 1 96.56 171 ARG B C 1
ATOM 3342 O O . ARG B 1 171 ? -16.484 -13.93 -7.844 1 96.56 171 ARG B O 1
ATOM 3349 N N . PHE B 1 172 ? -15.172 -13.125 -6.16 1 97.31 172 PHE B N 1
ATOM 3350 C CA . PHE B 1 172 ? -14.523 -14.414 -5.992 1 97.31 172 PHE B CA 1
ATOM 3351 C C . PHE B 1 172 ? -14.828 -15 -4.617 1 97.31 172 PHE B C 1
ATOM 3353 O O . PHE B 1 172 ? -14.406 -16.125 -4.309 1 97.31 172 PHE B O 1
ATOM 3360 N N . GLY B 1 173 ? -15.484 -14.281 -3.73 1 97 173 GLY B N 1
ATOM 3361 C CA . GLY B 1 173 ? -15.852 -14.766 -2.41 1 97 173 GLY B CA 1
ATOM 3362 C C . GLY B 1 173 ? -14.664 -14.875 -1.468 1 97 173 GLY B C 1
ATOM 3363 O O . GLY B 1 173 ? -14.711 -15.617 -0.483 1 97 173 GLY B O 1
ATOM 3364 N N . ILE B 1 174 ? -13.641 -14.195 -1.764 1 97.38 174 ILE B N 1
ATOM 3365 C CA . ILE B 1 174 ? -12.453 -14.211 -0.906 1 97.38 174 ILE B CA 1
ATOM 3366 C C . ILE B 1 174 ? -12.539 -13.078 0.114 1 97.38 174 ILE B C 1
ATOM 3368 O O . ILE B 1 174 ? -12.406 -11.906 -0.24 1 97.38 174 ILE B O 1
ATOM 3372 N N . ASN B 1 175 ? -12.703 -13.43 1.336 1 94.12 175 ASN B N 1
ATOM 3373 C CA . ASN B 1 175 ? -12.898 -12.406 2.357 1 94.12 175 ASN B CA 1
ATOM 3374 C C . ASN B 1 175 ? -11.578 -11.719 2.713 1 94.12 175 ASN B C 1
ATOM 3376 O O . ASN B 1 175 ? -10.5 -12.227 2.395 1 94.12 175 ASN B O 1
ATOM 3380 N N . GLN B 1 176 ? -11.68 -10.602 3.375 1 92 176 GLN B N 1
ATOM 3381 C CA . GLN B 1 176 ? -10.555 -9.727 3.701 1 92 176 GLN B CA 1
ATOM 3382 C C . GLN B 1 176 ? -9.492 -10.469 4.508 1 92 176 GLN B C 1
ATOM 3384 O O . GLN B 1 176 ? -8.297 -10.242 4.336 1 92 176 GLN B O 1
ATOM 3389 N N . GLY B 1 177 ? -9.945 -11.32 5.359 1 93.12 177 GLY B N 1
ATOM 3390 C CA . GLY B 1 177 ? -9.023 -12.055 6.203 1 93.12 177 GLY B CA 1
ATOM 3391 C C . GLY B 1 177 ? -7.98 -12.836 5.418 1 93.12 177 GLY B C 1
ATOM 3392 O O . GLY B 1 177 ? -6.859 -13.023 5.887 1 93.12 177 GLY B O 1
ATOM 3393 N N . TYR B 1 178 ? -8.289 -13.266 4.164 1 95.19 178 TYR B N 1
ATOM 3394 C CA . TYR B 1 178 ? -7.379 -14.039 3.33 1 95.19 178 TYR B CA 1
ATOM 3395 C C . TYR B 1 178 ? -6.59 -13.125 2.396 1 95.19 178 TYR B C 1
ATOM 3397 O O . TYR B 1 178 ? -5.668 -13.578 1.713 1 95.19 178 TYR B O 1
ATOM 3405 N N . LEU B 1 179 ? -6.977 -11.844 2.365 1 95.62 179 LEU B N 1
ATOM 3406 C CA . LEU B 1 179 ? -6.32 -10.883 1.485 1 95.62 179 LEU B CA 1
ATOM 3407 C C . LEU B 1 179 ? -5.281 -10.07 2.25 1 95.62 179 LEU B C 1
ATOM 3409 O O . LEU B 1 179 ? -4.309 -9.594 1.663 1 95.62 179 LEU B O 1
ATOM 3413 N N . ILE B 1 180 ? -5.434 -10 3.598 1 93.31 180 ILE B N 1
ATOM 3414 C CA . ILE B 1 180 ? -4.582 -9.203 4.477 1 93.31 180 ILE B CA 1
ATOM 3415 C C . ILE B 1 180 ? -3.148 -9.719 4.418 1 93.31 180 ILE B C 1
ATOM 3417 O O . ILE B 1 180 ? -2.207 -8.945 4.23 1 93.31 180 ILE B O 1
ATOM 3421 N N . PRO B 1 181 ? -2.914 -11.039 4.457 1 93.94 181 PRO B N 1
ATOM 3422 C CA . PRO B 1 181 ? -1.539 -11.539 4.398 1 93.94 181 PRO B CA 1
ATOM 3423 C C . PRO B 1 181 ? -0.826 -11.156 3.105 1 93.94 181 PRO B C 1
ATOM 3425 O O . PRO B 1 181 ? 0.378 -10.883 3.117 1 93.94 181 PRO B O 1
ATOM 3428 N N . PHE B 1 182 ? -1.587 -11.125 2.043 1 95.06 182 PHE B N 1
ATOM 3429 C CA . PHE B 1 182 ? -1.05 -10.75 0.74 1 95.06 182 PHE B CA 1
ATOM 3430 C C . PHE B 1 182 ? -0.502 -9.328 0.767 1 95.06 182 PHE B C 1
ATOM 3432 O O . PHE B 1 182 ? 0.628 -9.086 0.338 1 95.06 182 PHE B O 1
ATOM 3439 N N . LEU B 1 183 ? -1.2 -8.438 1.323 1 90.88 183 LEU B N 1
ATOM 3440 C CA . LEU B 1 183 ? -0.798 -7.035 1.397 1 90.88 183 LEU B CA 1
ATOM 3441 C C . LEU B 1 183 ? 0.287 -6.836 2.451 1 90.88 183 LEU B C 1
ATOM 3443 O O . LEU B 1 183 ? 1.222 -6.059 2.244 1 90.88 183 LEU B O 1
ATOM 3447 N N . GLU B 1 184 ? 0.168 -7.523 3.559 1 90.81 184 GLU B N 1
ATOM 3448 C CA . GLU B 1 184 ? 1.167 -7.434 4.617 1 90.81 184 GLU B CA 1
ATOM 3449 C C . GLU B 1 184 ? 2.543 -7.867 4.121 1 90.81 184 GLU B C 1
ATOM 3451 O O . GLU B 1 184 ? 3.551 -7.227 4.426 1 90.81 184 GLU B O 1
ATOM 3456 N N . THR B 1 185 ? 2.562 -8.867 3.355 1 91.62 185 THR B N 1
ATOM 3457 C CA . THR B 1 185 ? 3.824 -9.367 2.828 1 91.62 185 THR B CA 1
ATOM 3458 C C . THR B 1 185 ? 4.395 -8.406 1.785 1 91.62 185 THR B C 1
ATOM 3460 O O . THR B 1 185 ? 5.613 -8.242 1.688 1 91.62 185 THR B O 1
ATOM 3463 N N . THR B 1 186 ? 3.475 -7.832 0.987 1 89.88 186 THR B N 1
ATOM 3464 C CA . THR B 1 186 ? 3.912 -6.816 0.037 1 89.88 186 THR B CA 1
ATOM 3465 C C . THR B 1 186 ? 4.645 -5.684 0.753 1 89.88 186 THR B C 1
ATOM 3467 O O . THR B 1 186 ? 5.746 -5.301 0.357 1 89.88 186 THR B O 1
ATOM 3470 N N . PHE B 1 187 ? 4.059 -5.242 1.841 1 87.75 187 PHE B N 1
ATOM 3471 C CA . PHE B 1 187 ? 4.652 -4.172 2.637 1 87.75 187 PHE B CA 1
ATOM 3472 C C . PHE B 1 187 ? 5.961 -4.629 3.27 1 87.75 187 PHE B C 1
ATOM 3474 O O . PHE B 1 187 ? 6.949 -3.891 3.264 1 87.75 187 PHE B O 1
ATOM 3481 N N . LYS B 1 188 ? 5.969 -5.789 3.781 1 90.06 188 LYS B N 1
ATOM 3482 C CA . LYS B 1 188 ? 7.16 -6.344 4.422 1 90.06 188 LYS B CA 1
ATOM 3483 C C . LYS B 1 188 ? 8.32 -6.441 3.432 1 90.06 188 LYS B C 1
ATOM 3485 O O . LYS B 1 188 ? 9.453 -6.109 3.768 1 90.06 188 LYS B O 1
ATOM 3490 N N . ASN B 1 189 ? 8.039 -6.879 2.242 1 91.81 189 ASN B N 1
ATOM 3491 C CA . ASN B 1 189 ? 9.062 -7.051 1.224 1 91.81 189 ASN B CA 1
ATOM 3492 C C . ASN B 1 189 ? 9.703 -5.719 0.844 1 91.81 189 ASN B C 1
ATOM 3494 O O . ASN B 1 189 ? 10.922 -5.633 0.68 1 91.81 189 ASN B O 1
ATOM 3498 N N . ILE B 1 190 ? 8.891 -4.676 0.773 1 88.31 190 ILE B N 1
ATOM 3499 C CA . ILE B 1 190 ? 9.398 -3.367 0.386 1 88.31 190 ILE B CA 1
ATOM 3500 C C . ILE B 1 190 ? 10.242 -2.787 1.518 1 88.31 190 ILE B C 1
ATOM 3502 O O . ILE B 1 190 ? 11.242 -2.102 1.269 1 88.31 190 ILE B O 1
ATOM 3506 N N . LYS B 1 191 ? 9.844 -3.051 2.76 1 87.31 191 LYS B N 1
ATOM 3507 C CA . LYS B 1 191 ? 10.594 -2.596 3.926 1 87.31 191 LYS B CA 1
ATOM 3508 C C . LYS B 1 191 ? 11.984 -3.23 3.965 1 87.31 191 LYS B C 1
ATOM 3510 O O . LYS B 1 191 ? 12.961 -2.564 4.297 1 87.31 191 LYS B O 1
ATOM 3515 N N . HIS B 1 192 ? 12 -4.469 3.576 1 87.81 192 HIS B N 1
ATOM 3516 C CA . HIS B 1 192 ? 13.25 -5.223 3.627 1 87.81 192 HIS B CA 1
ATOM 3517 C C . HIS B 1 192 ? 14.141 -4.891 2.436 1 87.81 192 HIS B C 1
ATOM 3519 O O . HIS B 1 192 ? 15.359 -4.777 2.582 1 87.81 192 HIS B O 1
ATOM 3525 N N . ASN B 1 193 ? 13.531 -4.855 1.312 1 88.62 193 ASN B N 1
ATOM 3526 C CA . ASN B 1 193 ? 14.211 -4.562 0.051 1 88.62 193 ASN B CA 1
ATOM 3527 C C . ASN B 1 193 ? 13.43 -3.545 -0.778 1 88.62 193 ASN B C 1
ATOM 3529 O O . ASN B 1 193 ? 12.445 -3.896 -1.437 1 88.62 193 ASN B O 1
ATOM 3533 N N . HIS B 1 194 ? 13.977 -2.396 -0.844 1 84.19 194 HIS B N 1
ATOM 3534 C CA . HIS B 1 194 ? 13.312 -1.287 -1.522 1 84.19 194 HIS B CA 1
ATOM 3535 C C . HIS B 1 194 ? 13.078 -1.604 -2.994 1 84.19 194 HIS B C 1
ATOM 3537 O O . HIS B 1 194 ? 12.211 -0.997 -3.635 1 84.19 194 HIS B O 1
ATOM 3543 N N . HIS B 1 195 ? 13.781 -2.523 -3.488 1 84.81 195 HIS B N 1
ATOM 3544 C CA . HIS B 1 195 ? 13.68 -2.836 -4.91 1 84.81 195 HIS B CA 1
ATOM 3545 C C . HIS B 1 195 ? 12.859 -4.102 -5.137 1 84.81 195 HIS B C 1
ATOM 3547 O O . HIS B 1 195 ? 12.836 -4.637 -6.246 1 84.81 195 HIS B O 1
ATOM 3553 N N . ALA B 1 196 ? 12.227 -4.469 -4.043 1 88.12 196 ALA B N 1
ATOM 3554 C CA . ALA B 1 196 ? 11.445 -5.699 -4.141 1 88.12 196 ALA B CA 1
ATOM 3555 C C . ALA B 1 196 ? 10.234 -5.508 -5.059 1 88.12 196 ALA B C 1
ATOM 3557 O O . ALA B 1 196 ? 9.336 -4.723 -4.754 1 88.12 196 ALA B O 1
ATOM 3558 N N . LEU B 1 197 ? 10.195 -6.078 -6.25 1 90 197 LEU B N 1
ATOM 3559 C CA . LEU B 1 197 ? 9.078 -6.074 -7.195 1 90 197 LEU B CA 1
ATOM 3560 C C . LEU B 1 197 ? 8.945 -7.43 -7.883 1 90 197 LEU B C 1
ATOM 3562 O O . LEU B 1 197 ? 9.938 -7.988 -8.359 1 90 197 LEU B O 1
ATOM 3566 N N . SER B 1 198 ? 7.789 -7.969 -7.777 1 91 198 SER B N 1
ATOM 3567 C CA . SER B 1 198 ? 7.5 -9.219 -8.469 1 91 198 SER B CA 1
ATOM 3568 C C . SER B 1 198 ? 6.504 -9.016 -9.602 1 91 198 SER B C 1
ATOM 3570 O O . SER B 1 198 ? 6.219 -7.875 -9.984 1 91 198 SER B O 1
ATOM 3572 N N . GLY B 1 199 ? 6.145 -10.07 -10.234 1 87.5 199 GLY B N 1
ATOM 3573 C CA . GLY B 1 199 ? 5.039 -10.031 -11.18 1 87.5 199 GLY B CA 1
ATOM 3574 C C . GLY B 1 199 ? 5.457 -9.586 -12.57 1 87.5 199 GLY B C 1
ATOM 3575 O O . GLY B 1 199 ? 6.652 -9.523 -12.875 1 87.5 199 GLY B O 1
ATOM 3576 N N . PRO B 1 200 ? 4.531 -9.328 -13.367 1 89.94 200 PRO B N 1
ATOM 3577 C CA . PRO B 1 200 ? 4.754 -9.078 -14.789 1 89.94 200 PRO B CA 1
ATOM 3578 C C . PRO B 1 200 ? 5.453 -7.75 -15.055 1 89.94 200 PRO B C 1
ATOM 3580 O O . PRO B 1 200 ? 6.137 -7.598 -16.062 1 89.94 200 PRO B O 1
ATOM 3583 N N . ILE B 1 201 ? 5.293 -6.812 -14.18 1 89.38 201 ILE B N 1
ATOM 3584 C CA . ILE B 1 201 ? 5.98 -5.539 -14.367 1 89.38 201 ILE B CA 1
ATOM 3585 C C . ILE B 1 201 ? 7.48 -5.723 -14.141 1 89.38 201 ILE B C 1
ATOM 3587 O O . ILE B 1 201 ? 8.297 -5.254 -14.938 1 89.38 201 ILE B O 1
ATOM 3591 N N . ALA B 1 202 ? 7.812 -6.418 -13.109 1 87.25 202 ALA B N 1
ATOM 3592 C CA . ALA B 1 202 ? 9.211 -6.656 -12.773 1 87.25 202 ALA B CA 1
ATOM 3593 C C . ALA B 1 202 ? 9.945 -7.367 -13.906 1 87.25 202 ALA B C 1
ATOM 3595 O O . ALA B 1 202 ? 11.117 -7.086 -14.172 1 87.25 202 ALA B O 1
ATOM 3596 N N . ARG B 1 203 ? 9.242 -8.234 -14.664 1 86.56 203 ARG B N 1
ATOM 3597 C CA . ARG B 1 203 ? 9.906 -9.055 -15.672 1 86.56 203 ARG B CA 1
ATOM 3598 C C . ARG B 1 203 ? 9.617 -8.539 -17.078 1 86.56 203 ARG B C 1
ATOM 3600 O O . ARG B 1 203 ? 10.031 -9.156 -18.062 1 86.56 203 ARG B O 1
ATOM 3607 N N . GLY B 1 204 ? 8.922 -7.441 -17.172 1 87.25 204 GLY B N 1
ATOM 3608 C CA . GLY B 1 204 ? 8.617 -6.879 -18.484 1 87.25 204 GLY B CA 1
ATOM 3609 C C . GLY B 1 204 ? 7.758 -7.793 -19.344 1 87.25 204 GLY B C 1
ATOM 3610 O O . GLY B 1 204 ? 8.008 -7.941 -20.531 1 87.25 204 GLY B O 1
ATOM 3611 N N . ASP B 1 205 ? 6.844 -8.477 -18.703 1 90.56 205 ASP B N 1
ATOM 3612 C CA . ASP B 1 205 ? 5.957 -9.406 -19.391 1 90.56 205 ASP B CA 1
ATOM 3613 C C . ASP B 1 205 ? 4.785 -8.672 -20.047 1 90.56 205 ASP B C 1
ATOM 3615 O O . ASP B 1 205 ? 3.672 -8.68 -19.516 1 90.56 205 ASP B O 1
ATOM 3619 N N . ASN B 1 206 ? 4.996 -8.242 -21.25 1 90.69 206 ASN B N 1
ATOM 3620 C CA . ASN B 1 206 ? 4.035 -7.379 -21.922 1 90.69 206 ASN B CA 1
ATOM 3621 C C . ASN B 1 206 ? 2.766 -8.141 -22.297 1 90.69 206 ASN B C 1
ATOM 3623 O O . ASN B 1 206 ? 1.675 -7.566 -22.297 1 90.69 206 ASN B O 1
ATOM 3627 N N . LEU B 1 207 ? 2.959 -9.344 -22.578 1 90.19 207 LEU B N 1
ATOM 3628 C CA . LEU B 1 207 ? 1.793 -10.141 -22.953 1 90.19 207 LEU B CA 1
ATOM 3629 C C . LEU B 1 207 ? 0.829 -10.266 -21.781 1 90.19 207 LEU B C 1
ATOM 3631 O O . LEU B 1 207 ? -0.38 -10.086 -21.938 1 90.19 207 LEU B O 1
ATOM 3635 N N . THR B 1 208 ? 1.335 -10.57 -20.656 1 92.38 208 THR B N 1
ATOM 3636 C CA . THR B 1 208 ? 0.527 -10.68 -19.438 1 92.38 208 THR B CA 1
ATOM 3637 C C . THR B 1 208 ? -0.11 -9.336 -19.094 1 92.38 208 THR B C 1
ATOM 3639 O O . THR B 1 208 ? -1.301 -9.273 -18.781 1 92.38 208 THR B O 1
ATOM 3642 N N . LEU B 1 209 ? 0.634 -8.297 -19.203 1 94.69 209 LEU B N 1
ATOM 3643 C CA . LEU B 1 209 ? 0.142 -6.965 -18.875 1 94.69 209 LEU B CA 1
ATOM 3644 C C . LEU B 1 209 ? -0.987 -6.551 -19.812 1 94.69 209 LEU B C 1
ATOM 3646 O O . LEU B 1 209 ? -1.95 -5.91 -19.375 1 94.69 209 LEU B O 1
ATOM 3650 N N . GLN B 1 210 ? -0.817 -6.945 -21.031 1 94.69 210 GLN B N 1
ATOM 3651 C CA . GLN B 1 210 ? -1.879 -6.637 -21.984 1 94.69 210 GLN B CA 1
ATOM 3652 C C . GLN B 1 210 ? -3.162 -7.391 -21.641 1 94.69 210 GLN B C 1
ATOM 3654 O O . GLN B 1 210 ? -4.258 -6.828 -21.719 1 94.69 210 GLN B O 1
ATOM 3659 N N . LYS B 1 211 ? -3.023 -8.602 -21.266 1 95.38 211 LYS B N 1
ATOM 3660 C CA . LYS B 1 211 ? -4.188 -9.383 -20.859 1 95.38 211 LYS B CA 1
ATOM 3661 C C . LYS B 1 211 ? -4.852 -8.781 -19.625 1 95.38 211 LYS B C 1
ATOM 3663 O O . LYS B 1 211 ? -6.082 -8.727 -19.531 1 95.38 211 LYS B O 1
ATOM 3668 N N . ASP B 1 212 ? -4.059 -8.328 -18.703 1 96.62 212 ASP B N 1
ATOM 3669 C CA . ASP B 1 212 ? -4.578 -7.66 -17.516 1 96.62 212 ASP B CA 1
ATOM 3670 C C . ASP B 1 212 ? -5.332 -6.387 -17.891 1 96.62 212 ASP B C 1
ATOM 3672 O O . ASP B 1 212 ? -6.426 -6.133 -17.375 1 96.62 212 ASP B O 1
ATOM 3676 N N . LEU B 1 213 ? -4.738 -5.648 -18.766 1 97 213 LEU B N 1
ATOM 3677 C CA . LEU B 1 213 ? -5.367 -4.41 -19.203 1 97 213 LEU B CA 1
ATOM 3678 C C . LEU B 1 213 ? -6.703 -4.691 -19.891 1 97 213 LEU B C 1
ATOM 3680 O O . LEU B 1 213 ? -7.699 -4.023 -19.609 1 97 213 LEU B O 1
ATOM 3684 N N . ASP B 1 214 ? -6.691 -5.695 -20.719 1 97.62 214 ASP B N 1
ATOM 3685 C CA . ASP B 1 214 ? -7.914 -6.066 -21.422 1 97.62 214 ASP B CA 1
ATOM 3686 C C . ASP B 1 214 ? -9.016 -6.453 -20.438 1 97.62 214 ASP B C 1
ATOM 3688 O O . ASP B 1 214 ? -10.188 -6.137 -20.641 1 97.62 214 ASP B O 1
ATOM 3692 N N . ALA B 1 215 ? -8.633 -7.07 -19.391 1 97.75 215 ALA B N 1
ATOM 3693 C CA . ALA B 1 215 ? -9.586 -7.539 -18.391 1 97.75 215 ALA B CA 1
ATOM 3694 C C . ALA B 1 215 ? -10.188 -6.367 -17.609 1 97.75 215 ALA B C 1
ATOM 3696 O O . ALA B 1 215 ? -11.227 -6.508 -16.969 1 97.75 215 ALA B O 1
ATOM 3697 N N . LEU B 1 216 ? -9.523 -5.191 -17.641 1 97.62 216 LEU B N 1
ATOM 3698 C CA . LEU B 1 216 ? -9.961 -4.043 -16.859 1 97.62 216 LEU B CA 1
ATOM 3699 C C . LEU B 1 216 ? -10.727 -3.047 -17.719 1 97.62 216 LEU B C 1
ATOM 3701 O O . LEU B 1 216 ? -11.125 -1.98 -17.25 1 97.62 216 LEU B O 1
ATOM 3705 N N . ILE B 1 217 ? -10.883 -3.379 -19.016 1 97.06 217 ILE B N 1
ATOM 3706 C CA . ILE B 1 217 ? -11.656 -2.486 -19.875 1 97.06 217 ILE B CA 1
ATOM 3707 C C . ILE B 1 217 ? -13.031 -2.232 -19.266 1 97.06 217 ILE B C 1
ATOM 3709 O O . ILE B 1 217 ? -13.734 -3.174 -18.891 1 97.06 217 ILE B O 1
ATOM 3713 N N . GLY B 1 218 ? -13.391 -0.978 -19.062 1 95.56 218 GLY B N 1
ATOM 3714 C CA . GLY B 1 218 ? -14.656 -0.594 -18.453 1 95.56 218 GLY B CA 1
ATOM 3715 C C . GLY B 1 218 ? -14.555 -0.422 -16.938 1 95.56 218 GLY B C 1
ATOM 3716 O O . GLY B 1 218 ? -15.484 0.078 -16.312 1 95.56 218 GLY B O 1
ATOM 3717 N N . ASP B 1 219 ? -13.414 -0.83 -16.406 1 96.12 219 ASP B N 1
ATOM 3718 C CA . ASP B 1 219 ? -13.188 -0.726 -14.969 1 96.12 219 ASP B CA 1
ATOM 3719 C C . ASP B 1 219 ? -12.695 0.67 -14.586 1 96.12 219 ASP B C 1
ATOM 3721 O O . ASP B 1 219 ? -12 1.32 -15.367 1 96.12 219 ASP B O 1
ATOM 3725 N N . ASP B 1 220 ? -13.008 1.147 -13.383 1 94.75 220 ASP B N 1
ATOM 3726 C CA . ASP B 1 220 ? -12.641 2.48 -12.906 1 94.75 220 ASP B CA 1
ATOM 3727 C C . ASP B 1 220 ? -11.125 2.625 -12.781 1 94.75 220 ASP B C 1
ATOM 3729 O O . ASP B 1 220 ? -10.602 3.74 -12.766 1 94.75 220 ASP B O 1
ATOM 3733 N N . PHE B 1 221 ? -10.422 1.484 -12.742 1 96.25 221 PHE B N 1
ATOM 3734 C CA . PHE B 1 221 ? -8.984 1.562 -12.539 1 96.25 221 PHE B CA 1
ATOM 3735 C C . PHE B 1 221 ? -8.234 1.264 -13.828 1 96.25 221 PHE B C 1
ATOM 3737 O O . PHE B 1 221 ? -7.004 1.137 -13.82 1 96.25 221 PHE B O 1
ATOM 3744 N N . TYR B 1 222 ? -8.938 1.141 -14.938 1 97.12 222 TYR B N 1
ATOM 3745 C CA . TYR B 1 222 ? -8.289 0.868 -16.219 1 97.12 222 TYR B CA 1
ATOM 3746 C C . TYR B 1 222 ? -7.223 1.912 -16.531 1 97.12 222 TYR B C 1
ATOM 3748 O O . TYR B 1 222 ? -6.078 1.567 -16.828 1 97.12 222 TYR B O 1
ATOM 3756 N N . ASP B 1 223 ? -7.594 3.174 -16.406 1 96.06 223 ASP B N 1
ATOM 3757 C CA . ASP B 1 223 ? -6.684 4.25 -16.781 1 96.06 223 ASP B CA 1
ATOM 3758 C C . ASP B 1 223 ? -5.48 4.309 -15.836 1 96.06 223 ASP B C 1
ATOM 3760 O O . ASP B 1 223 ? -4.371 4.637 -16.266 1 96.06 223 ASP B O 1
ATOM 3764 N N . VAL B 1 224 ? -5.691 4.023 -14.578 1 95.38 224 VAL B N 1
ATOM 3765 C CA . VAL B 1 224 ? -4.594 3.992 -13.617 1 95.38 224 VAL B CA 1
ATOM 3766 C C . VAL B 1 224 ? -3.615 2.879 -13.984 1 95.38 224 VAL B C 1
ATOM 3768 O O . VAL B 1 224 ? -2.406 3.109 -14.062 1 95.38 224 VAL B O 1
ATOM 3771 N N . PHE B 1 225 ? -4.176 1.717 -14.227 1 96.38 225 PHE B N 1
ATOM 3772 C CA . PHE B 1 225 ? -3.342 0.576 -14.586 1 96.38 225 PHE B CA 1
ATOM 3773 C C . PHE B 1 225 ? -2.613 0.83 -15.898 1 96.38 225 PHE B C 1
ATOM 3775 O O . PHE B 1 225 ? -1.419 0.546 -16.016 1 96.38 225 PHE B O 1
ATOM 3782 N N . ARG B 1 226 ? -3.279 1.375 -16.812 1 96 226 ARG B N 1
ATOM 3783 C CA . ARG B 1 226 ? -2.695 1.681 -18.109 1 96 226 ARG B CA 1
ATOM 3784 C C . ARG B 1 226 ? -1.523 2.646 -17.984 1 96 226 ARG B C 1
ATOM 3786 O O . ARG B 1 226 ? -0.491 2.479 -18.625 1 96 226 ARG B O 1
ATOM 3793 N N . ALA B 1 227 ? -1.663 3.633 -17.156 1 94.88 227 ALA B N 1
ATOM 3794 C CA . ALA B 1 227 ? -0.59 4.598 -16.922 1 94.88 227 ALA B CA 1
ATOM 3795 C C . ALA B 1 227 ? 0.652 3.918 -16.359 1 94.88 227 ALA B C 1
ATOM 3797 O O . ALA B 1 227 ? 1.776 4.23 -16.75 1 94.88 227 ALA B O 1
ATOM 3798 N N . ILE B 1 228 ? 0.431 3.002 -15.477 1 93.44 228 ILE B N 1
ATOM 3799 C CA . ILE B 1 228 ? 1.54 2.277 -14.867 1 93.44 228 ILE B CA 1
ATOM 3800 C C . ILE B 1 228 ? 2.225 1.403 -15.914 1 93.44 228 ILE B C 1
ATOM 3802 O O . ILE B 1 228 ? 3.453 1.403 -16.031 1 93.44 228 ILE B O 1
ATOM 3806 N N . VAL B 1 229 ? 1.409 0.649 -16.656 1 92.25 229 VAL B N 1
ATOM 3807 C CA . VAL B 1 229 ? 1.94 -0.25 -17.672 1 92.25 229 VAL B CA 1
ATOM 3808 C C . VAL B 1 229 ? 2.732 0.549 -18.703 1 92.25 229 VAL B C 1
ATOM 3810 O O . VAL B 1 229 ? 3.84 0.158 -19.078 1 92.25 229 VAL B O 1
ATOM 3813 N N . ASN B 1 230 ? 2.23 1.689 -19.062 1 91.25 230 ASN B N 1
ATOM 3814 C CA . ASN B 1 230 ? 2.898 2.527 -20.062 1 91.25 230 ASN B CA 1
ATOM 3815 C C . ASN B 1 230 ? 4.223 3.07 -19.531 1 91.25 230 ASN B C 1
ATOM 3817 O O . ASN B 1 230 ? 5.191 3.191 -20.281 1 91.25 230 ASN B O 1
ATOM 3821 N N . GLN B 1 231 ? 4.246 3.373 -18.281 1 87.75 231 GLN B N 1
ATOM 3822 C CA . GLN B 1 231 ? 5.418 4.012 -17.703 1 87.75 231 GLN B CA 1
ATOM 3823 C C . GLN B 1 231 ? 6.5 2.986 -17.375 1 87.75 231 GLN B C 1
ATOM 3825 O O . GLN B 1 231 ? 7.691 3.26 -17.531 1 87.75 231 GLN B O 1
ATOM 3830 N N . PHE B 1 232 ? 6.133 1.795 -16.984 1 82.62 232 PHE B N 1
ATOM 3831 C CA . PHE B 1 232 ? 7.129 0.945 -16.344 1 82.62 232 PHE B CA 1
ATOM 3832 C C . PHE B 1 232 ? 7.328 -0.344 -17.141 1 82.62 232 PHE B C 1
ATOM 3834 O O . PHE B 1 232 ? 8.219 -1.139 -16.812 1 82.62 232 PHE B O 1
ATOM 3841 N N . SER B 1 233 ? 6.461 -0.736 -18.031 1 73 233 SER B N 1
ATOM 3842 C CA . SER B 1 233 ? 6.684 -1.952 -18.812 1 73 233 SER B CA 1
ATOM 3843 C C . SER B 1 233 ? 7.762 -1.743 -19.859 1 73 233 SER B C 1
ATOM 3845 O O . SER B 1 233 ? 8.43 -2.695 -20.281 1 73 233 SER B O 1
ATOM 3847 N N . ASN B 1 234 ? 7.828 -0.536 -20.547 1 62.16 234 ASN B N 1
ATOM 3848 C CA . ASN B 1 234 ? 8.773 -0.332 -21.641 1 62.16 234 ASN B CA 1
ATOM 3849 C C . ASN B 1 234 ? 10.18 -0.042 -21.109 1 62.16 234 ASN B C 1
ATOM 3851 O O . ASN B 1 234 ? 11.016 0.511 -21.828 1 62.16 234 ASN B O 1
ATOM 3855 N N . LYS B 1 235 ? 10.617 -0.119 -19.906 1 50.72 235 LYS B N 1
ATOM 3856 C CA . LYS B 1 235 ? 11.984 0.281 -19.578 1 50.72 235 LYS B CA 1
ATOM 3857 C C . LYS B 1 235 ? 13 -0.619 -20.281 1 50.72 235 LYS B C 1
ATOM 3859 O O . LYS B 1 235 ? 14.195 -0.571 -19.969 1 50.72 235 LYS B O 1
ATOM 3864 N N . GLU B 1 236 ? 12.922 -1.66 -20.797 1 38.56 236 GLU B N 1
ATOM 3865 C CA . GLU B 1 236 ? 14.016 -2.141 -21.625 1 38.56 236 GLU B CA 1
ATOM 3866 C C . GLU B 1 236 ? 14.641 -1.003 -22.438 1 38.56 236 GLU B C 1
ATOM 3868 O O . GLU B 1 236 ? 15.711 -1.161 -23.016 1 38.56 236 GLU B O 1
ATOM 3873 N N . LYS B 1 237 ? 14 -0.048 -23.109 1 33.16 237 LYS B N 1
ATOM 3874 C CA . LYS B 1 237 ? 14.719 0.869 -23.984 1 33.16 237 LYS B CA 1
ATOM 3875 C C . LYS B 1 237 ? 15.469 1.927 -23.188 1 33.16 237 LYS B C 1
ATOM 3877 O O . LYS B 1 237 ? 15.977 2.898 -23.75 1 33.16 237 LYS B O 1
ATOM 3882 N N . ARG B 1 238 ? 15.414 2.127 -22.016 1 26.67 238 ARG B N 1
ATOM 3883 C CA . ARG B 1 238 ? 16.484 3 -21.547 1 26.67 238 ARG B CA 1
ATOM 3884 C C . ARG B 1 238 ? 17.703 2.191 -21.109 1 26.67 238 ARG B C 1
ATOM 3886 O O . ARG B 1 238 ? 17.562 1.158 -20.453 1 26.67 238 ARG B O 1
#